Protein AF-0000000072273632 (afdb_homodimer)

InterPro domains:
  IPR013078 Histidine phosphatase superfamily, clade-1 [PF00300] (16-209)
  IPR013078 Histidine phosphatase superfamily, clade-1 [SM00855] (13-168)
  IPR013078 Histidine phosphatase superfamily, clade-1 [cd07067] (13-194)
  IPR029033 Histidine phosphatase superfamily [G3DSA:3.40.50.1240] (9-204)
  IPR029033 Histidine phosphatase superfamily [SSF53254] (13-194)

Secondary structure (DSSP, 8-state):
--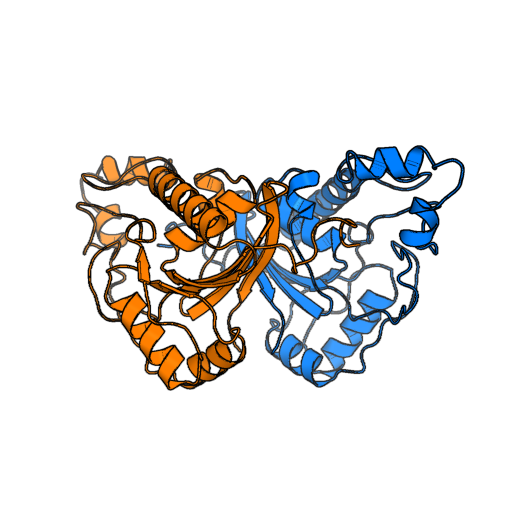-S---GGGSEEEEEEEPPPP--TT-B--TT---------HHHHHHHHHHSPTT-EEEE-SSHHHHHHHHHHHHTT---PPPEE-GGGPPP--GGGTTSBHHHHHT-SSPPHHHHHHHHSTTTPPPTTS--HHHHHHHHHHHHHHHHHHH-SEEEEEEE-HHHHHHHHHHHHT--HHHHTTB---TT-EEEEEEETTTTEEEEEEEEE---/---S---GGGSEEEEEEEPPPP--TT-B--TT---------HHHHHHHHHHSPTT-EEEE-SSHHHHHHHHHHHHTT---PPPEE-GGGPPP--GGGTTSBHHHHHT-SSPPHHHHHHHHSTTTPPPTTS--HHHHHHHHHHHHHHHHHHH-SEEEEEEE-HHHHHHHHHHHHT--HHHHTTB---TT-EEEEEEETTTTEEEEEEEEE---

Radius of gyration: 21.93 Å; Cα contacts (8 Å, |Δi|>4): 936; chains: 2; bounding box: 63×56×50 Å

Nearest PDB structures (foldseek):
  6e4b-assembly2_C  TM=8.743E-01  e=5.021E-16  Escherichia coli K-12
  4ij6-assembly1_B  TM=8.779E-01  e=8.128E-15  Hydrogenobacter thermophilus TK-6
  6nru-assembly5_E  TM=8.658E-01  e=8.659E-15  Shigella flexneri 2a
  4ij5-assembly1_B  TM=8.781E-01  e=7.445E-14  Hydrogenobacter thermophilus TK-6
  5zr2-assembly2_D-2  TM=8.311E-01  e=1.335E-11  Entamoeba histolytica HM-1:IMSS-A

Sequence (424 aa):
MRTPGARPAEATRWWWIRHAPVPDPEGRILGQLDTACDTSDRDVFDVLASRLPGGAVLIVTPLLRTRQTADALELAGARLLPPEEEPAFLEQDFGHWQGRTWGALMTLTPPDQAVEAFWRSPGTTAPPAGESFAMVMDRVARAVEAWSARLGVRDVVAIAHAGTIRAAVAQALGLSPDTALRLVIDPQSLTRIDHFVASGGWAVRSMNETLPMRTPGARPAEATRWWWIRHAPVPDPEGRILGQLDTACDTSDRDVFDVLASRLPGGAVLIVTPLLRTRQTADALELAGARLLPPEEEPAFLEQDFGHWQGRTWGALMTLTPPDQAVEAFWRSPGTTAPPAGESFAMVMDRVARAVEAWSARLGVRDVVAIAHAGTIRAAVAQALGLSPDTALRLVIDPQSLTRIDHFVASGGWAVRSMNETLP

Foldseek 3Di:
DPPPDDDLQFWAKEKEAEFAAFPDPPAFDAFQPQGAHDLPPLVLLLVLLVPADAAAAEEEAPHHRLVVRVVSNVVSPRHYDPYDHDNLQGGWFQAPRGPHHPVVQCPDVPHDPLNVVCVVPVQARHHVRTGGLVSSLVSLLVVVLVVRVVPTSGYYYYHGHQSSVLSVVCNQVVHGSVVSVVADADHRFIWMKTANNVVRHIDGPDGRHGDD/DPPPDDDLQFWAKEKEAEFAAFPDPPAFDAFQPQGAHDLPPLVLLLVLLVPADAAAAEEEAPHRRLVVRVVSNVVSPRHYDDYDHDNLQGGWFQAPRGPHHPVVQCPDVVHDPLNVVCVVPVQARHHVRTGGLVSSLVSLLVVVLVVRVVPTSGYYYYHGHQSSVLSVVCNQVVHGSVVSVVADADHRFIWMKTANNVVRHIDGPDGRHGDD

Solvent-accessible surface area (backbone atoms only — not comparable to full-atom values): 21590 Å² total; per-residue (Å²): 128,72,68,89,61,84,50,76,80,54,14,22,36,37,38,37,27,24,25,38,50,56,88,48,94,79,53,51,38,48,49,66,59,76,48,70,42,52,77,78,59,56,69,62,31,36,54,52,20,70,69,52,68,72,70,14,44,27,35,23,25,84,42,50,23,22,48,53,38,51,52,46,24,41,72,45,63,31,48,57,43,79,73,40,74,37,72,54,40,43,38,51,36,40,36,75,50,43,73,37,32,62,69,62,57,72,66,39,83,73,72,47,63,68,58,54,52,24,71,75,35,55,20,70,35,48,41,65,86,35,45,18,48,43,56,44,31,51,43,32,45,52,48,51,51,51,50,37,68,73,55,37,65,36,51,32,37,35,30,36,27,52,61,34,51,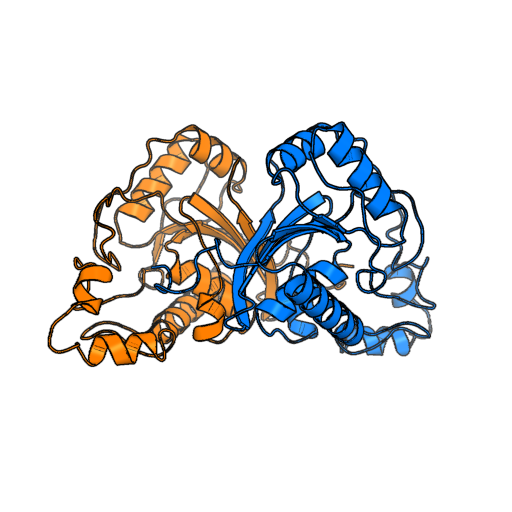34,25,52,53,20,60,65,57,69,47,52,45,61,52,29,68,27,52,46,58,51,62,62,12,42,27,31,38,33,37,26,68,90,79,68,44,46,34,43,51,28,32,31,32,65,82,131,128,71,67,88,64,84,51,77,81,53,16,20,36,37,40,36,28,25,23,39,50,56,89,49,94,79,51,50,38,48,48,67,59,78,49,70,43,52,76,78,60,55,68,62,30,37,55,53,20,72,71,52,67,72,70,15,44,28,35,23,27,84,43,51,23,23,48,52,38,50,52,45,25,42,74,43,62,30,49,58,43,78,74,40,75,37,70,56,41,43,37,51,36,39,36,75,49,44,74,36,33,63,69,61,56,73,64,38,84,74,72,46,65,68,59,54,52,25,72,76,36,54,19,71,34,50,41,67,86,35,44,19,46,42,56,45,30,50,42,33,44,53,48,51,51,51,52,37,68,74,55,38,64,37,50,33,36,35,30,35,28,53,61,34,52,35,24,53,53,18,60,64,56,69,46,51,46,60,50,31,67,28,53,46,58,50,60,61,11,42,28,32,39,32,36,26,70,91,79,68,45,46,34,44,50,27,32,30,32,66,80,132

Organism: Rhodospirillum rubrum (strain ATCC 11170 / ATH 1.1.1 / DSM 467 / LMG 4362 / NCIMB 8255 / S1) (NCBI:txid269796)

Structure (mmCIF, N/CA/C/O backbone):
data_AF-0000000072273632-model_v1
#
loop_
_entity.id
_entity.type
_entity.pdbx_description
1 polymer 'Phosphoglycerate/bisphosphoglycerate mutase'
#
loop_
_atom_site.group_PDB
_atom_site.id
_atom_site.type_symbol
_atom_site.label_atom_id
_atom_site.label_alt_id
_atom_site.label_comp_id
_atom_site.label_asym_id
_atom_site.label_entity_id
_atom_site.label_seq_id
_atom_site.pdbx_PDB_ins_code
_atom_site.Cartn_x
_atom_site.Cartn_y
_atom_site.Cartn_z
_atom_site.occupancy
_atom_site.B_iso_or_equiv
_atom_site.auth_seq_id
_atom_site.auth_comp_id
_atom_site.auth_asym_id
_atom_site.auth_atom_id
_atom_site.pdbx_PDB_model_num
ATOM 1 N N . MET A 1 1 ? -12.07 11.992 4.098 1 22.02 1 MET A N 1
ATOM 2 C CA . MET A 1 1 ? -13.352 12.195 3.414 1 22.02 1 MET A CA 1
ATOM 3 C C . MET A 1 1 ? -13.547 11.156 2.318 1 22.02 1 MET A C 1
ATOM 5 O O . MET A 1 1 ? -12.734 11.047 1.399 1 22.02 1 MET A O 1
ATOM 9 N N . ARG A 1 2 ? -14.172 10.125 2.625 1 34.84 2 ARG A N 1
ATOM 10 C CA . ARG A 1 2 ? -14.508 9.148 1.595 1 34.84 2 ARG A CA 1
ATOM 11 C C . ARG A 1 2 ? -15.195 9.82 0.41 1 34.84 2 ARG A C 1
ATOM 13 O O . ARG A 1 2 ? -16.016 10.719 0.592 1 34.84 2 ARG A O 1
ATOM 20 N N . THR A 1 3 ? -14.711 9.969 -0.691 1 37.19 3 THR A N 1
ATOM 21 C CA . THR A 1 3 ? -15.68 10.25 -1.747 1 37.19 3 THR A CA 1
ATOM 22 C C . THR A 1 3 ? -17.062 9.75 -1.353 1 37.19 3 THR A C 1
ATOM 24 O O . THR A 1 3 ? -17.219 8.617 -0.891 1 37.19 3 THR A O 1
ATOM 27 N N . PRO A 1 4 ? -18.047 10.539 -1.11 1 39.28 4 PRO A N 1
ATOM 28 C CA . PRO A 1 4 ? -19.328 9.883 -0.851 1 39.28 4 PRO A CA 1
ATOM 29 C C . PRO A 1 4 ? -19.438 8.508 -1.515 1 39.28 4 PRO A C 1
ATOM 31 O O . PRO A 1 4 ? -20.531 7.949 -1.613 1 39.28 4 PRO A O 1
ATOM 34 N N . GLY A 1 5 ? -18.656 8.242 -2.529 1 42.47 5 GLY A N 1
ATOM 35 C CA . GLY A 1 5 ? -18.891 7.16 -3.479 1 42.47 5 GLY A CA 1
ATOM 36 C C . GLY A 1 5 ? -19.078 5.812 -2.812 1 42.47 5 GLY A C 1
ATOM 37 O O . GLY A 1 5 ? -19.109 5.719 -1.584 1 42.47 5 GLY A O 1
ATOM 38 N N . ALA A 1 6 ? -18.5 4.676 -3.424 1 47.5 6 ALA A N 1
ATOM 39 C CA . ALA A 1 6 ? -18.859 3.264 -3.377 1 47.5 6 ALA A CA 1
ATOM 40 C C . ALA A 1 6 ? -18.516 2.65 -2.021 1 47.5 6 ALA A C 1
ATOM 42 O O . ALA A 1 6 ? -17.391 2.781 -1.544 1 47.5 6 ALA A O 1
ATOM 43 N N . ARG A 1 7 ? -19.406 2.398 -1.296 1 57.25 7 ARG A N 1
ATOM 44 C CA . ARG A 1 7 ? -19.312 1.672 -0.033 1 57.25 7 ARG A CA 1
ATOM 45 C C . ARG A 1 7 ? -18.656 0.306 -0.236 1 57.25 7 ARG A C 1
ATOM 47 O O . ARG A 1 7 ? -18.969 -0.394 -1.203 1 57.25 7 ARG A O 1
ATOM 54 N N . PRO A 1 8 ? -17.625 0.027 0.569 1 63.88 8 PRO A N 1
ATOM 55 C CA . PRO A 1 8 ? -17.109 -1.337 0.469 1 63.88 8 PRO A CA 1
ATOM 56 C C . PRO A 1 8 ? -18.203 -2.371 0.217 1 63.88 8 PRO A C 1
ATOM 58 O O . PRO A 1 8 ? -17.953 -3.379 -0.453 1 63.88 8 PRO A O 1
ATOM 61 N N . ALA A 1 9 ? -19.297 -1.95 0.526 1 68.12 9 ALA A N 1
ATOM 62 C CA . ALA A 1 9 ? -20.391 -2.902 0.407 1 68.12 9 ALA A CA 1
ATOM 63 C C . ALA A 1 9 ? -20.781 -3.113 -1.054 1 68.12 9 ALA A C 1
ATOM 65 O O . ALA A 1 9 ? -21.5 -4.062 -1.382 1 68.12 9 ALA A O 1
ATOM 66 N N . GLU A 1 10 ? -20.109 -2.494 -1.848 1 86.06 10 GLU A N 1
ATOM 67 C CA . GLU A 1 10 ? -20.5 -2.621 -3.246 1 86.06 10 GLU A CA 1
ATOM 68 C C . GLU A 1 10 ? -19.344 -3.123 -4.105 1 86.06 10 GLU A C 1
ATOM 70 O O . GLU A 1 10 ? -19.438 -3.15 -5.332 1 86.06 10 GLU A O 1
ATOM 75 N N . ALA A 1 11 ? -18.328 -3.643 -3.453 1 96.94 11 ALA A N 1
ATOM 76 C CA . ALA A 1 11 ? -17.125 -3.959 -4.219 1 96.94 11 ALA A CA 1
ATOM 77 C C . ALA A 1 11 ? -16.812 -5.449 -4.156 1 96.94 11 ALA A C 1
ATOM 79 O O . ALA A 1 11 ? -17.25 -6.145 -3.23 1 96.94 11 ALA A O 1
ATOM 80 N N . THR A 1 12 ? -16.234 -5.98 -5.215 1 98.56 12 THR A N 1
ATOM 81 C CA . THR A 1 12 ? -15.422 -7.172 -5.004 1 98.56 12 THR A CA 1
ATOM 82 C C . THR A 1 12 ? -14.188 -6.84 -4.176 1 98.56 12 THR A C 1
ATOM 84 O O . THR A 1 12 ? -13.352 -6.035 -4.594 1 98.56 12 THR A O 1
ATOM 87 N N . ARG A 1 13 ? -14.086 -7.406 -3.006 1 98.5 13 ARG A N 1
ATOM 88 C CA . ARG A 1 13 ? -13 -7.086 -2.084 1 98.5 13 ARG A CA 1
ATOM 89 C C . ARG A 1 13 ? -11.898 -8.133 -2.158 1 98.5 13 ARG A C 1
ATOM 91 O O . ARG A 1 13 ? -12.078 -9.266 -1.716 1 98.5 13 ARG A O 1
ATOM 98 N N . TRP A 1 14 ? -10.797 -7.746 -2.719 1 98.88 14 TRP A N 1
ATOM 99 C CA . TRP A 1 14 ? -9.672 -8.648 -2.951 1 98.88 14 TRP A CA 1
ATOM 100 C C . TRP A 1 14 ? -8.688 -8.602 -1.786 1 98.88 14 TRP A C 1
ATOM 102 O O . TRP A 1 14 ? -8.211 -7.527 -1.407 1 98.88 14 TRP A O 1
ATOM 112 N N . TRP A 1 15 ? -8.445 -9.758 -1.229 1 98.75 15 TRP A N 1
ATOM 113 C CA . TRP A 1 15 ? -7.418 -10 -0.224 1 98.75 15 TRP A CA 1
ATOM 114 C C . TRP A 1 15 ? -6.277 -10.828 -0.802 1 98.75 15 TRP A C 1
ATOM 116 O O . TRP A 1 15 ? -6.398 -12.047 -0.948 1 98.75 15 TRP A O 1
ATOM 126 N N . TRP A 1 16 ? -5.191 -10.141 -1.146 1 98.88 16 TRP A N 1
ATOM 127 C CA . TRP A 1 16 ? -4.051 -10.789 -1.784 1 98.88 16 TRP A CA 1
ATOM 128 C C . TRP A 1 16 ? -3.006 -11.195 -0.75 1 98.88 16 TRP A C 1
ATOM 130 O O . TRP A 1 16 ? -2.596 -10.375 0.08 1 98.88 16 TRP A O 1
ATOM 140 N N . ILE A 1 17 ? -2.6 -12.406 -0.808 1 98.88 17 ILE A N 1
ATOM 141 C CA . ILE A 1 17 ? -1.536 -12.914 0.052 1 98.88 17 ILE A CA 1
ATOM 142 C C . ILE A 1 17 ? -0.414 -13.5 -0.804 1 98.88 17 ILE A C 1
ATOM 144 O O . ILE A 1 17 ? -0.662 -14.328 -1.68 1 98.88 17 ILE A O 1
ATOM 148 N N . ARG A 1 18 ? 0.768 -13 -0.605 1 98.94 18 ARG A N 1
ATOM 149 C CA . ARG A 1 18 ? 1.869 -13.734 -1.223 1 98.94 18 ARG A CA 1
ATOM 150 C C . ARG A 1 18 ? 2.119 -15.055 -0.502 1 98.94 18 ARG A C 1
ATOM 152 O O . ARG A 1 18 ? 2.051 -15.117 0.727 1 98.94 18 ARG A O 1
ATOM 159 N N . HIS A 1 19 ? 2.445 -15.984 -1.17 1 98.88 19 HIS A N 1
ATOM 160 C CA . HIS A 1 19 ? 2.699 -17.312 -0.608 1 98.88 19 HIS A CA 1
ATOM 161 C C . HIS A 1 19 ? 3.793 -17.25 0.454 1 98.88 19 HIS A C 1
ATOM 163 O O . HIS A 1 19 ? 4.539 -16.281 0.533 1 98.88 19 HIS A O 1
ATOM 169 N N . ALA A 1 20 ? 3.896 -18.328 1.181 1 98.62 20 ALA A N 1
ATOM 170 C CA . ALA A 1 20 ? 4.898 -18.484 2.232 1 98.62 20 ALA A CA 1
ATOM 171 C C . ALA A 1 20 ? 6.305 -18.547 1.644 1 98.62 20 ALA A C 1
ATOM 173 O O . ALA A 1 20 ? 6.473 -18.828 0.455 1 98.62 20 ALA A O 1
ATOM 174 N N . PRO A 1 21 ? 7.309 -18.281 2.477 1 97.88 21 PRO A N 1
ATOM 175 C CA . PRO A 1 21 ? 8.68 -18.25 1.974 1 97.88 21 PRO A CA 1
ATOM 176 C C . PRO A 1 21 ? 9.141 -19.594 1.406 1 97.88 21 PRO A C 1
ATOM 178 O O . PRO A 1 21 ? 8.781 -20.641 1.943 1 97.88 21 PRO A O 1
ATOM 181 N N . VAL A 1 22 ? 9.812 -19.469 0.354 1 97.44 22 VAL A N 1
ATOM 182 C CA . VAL A 1 22 ? 10.438 -20.641 -0.247 1 97.44 22 VAL A CA 1
ATOM 183 C C . VAL A 1 22 ? 11.891 -20.75 0.204 1 97.44 22 VAL A C 1
ATOM 185 O O . VAL A 1 22 ? 12.688 -19.844 -0.031 1 97.44 22 VAL A O 1
ATOM 188 N N . PRO A 1 23 ? 12.227 -21.828 0.935 1 94.25 23 PRO A N 1
ATOM 189 C CA . PRO A 1 23 ? 13.641 -22 1.291 1 94.25 23 PRO A CA 1
ATOM 190 C C . PRO A 1 23 ? 14.555 -22.062 0.07 1 94.25 23 PRO A C 1
ATOM 192 O O . PRO A 1 23 ? 14.469 -23 -0.726 1 94.25 23 PRO A O 1
ATOM 195 N N . ASP A 1 24 ? 15.234 -21.016 -0.156 1 88.81 24 ASP A N 1
ATOM 196 C CA . ASP A 1 24 ? 16.156 -20.922 -1.287 1 88.81 24 ASP A CA 1
ATOM 197 C C . ASP A 1 24 ? 17.422 -20.172 -0.898 1 88.81 24 ASP A C 1
ATOM 199 O O . ASP A 1 24 ? 17.641 -19.031 -1.321 1 88.81 24 ASP A O 1
ATOM 203 N N . PRO A 1 25 ? 18.266 -20.828 -0.284 1 84 25 PRO A N 1
ATOM 204 C CA . PRO A 1 25 ? 19.5 -20.188 0.2 1 84 25 PRO A CA 1
ATOM 205 C C . PRO A 1 25 ? 20.344 -19.609 -0.93 1 84 25 PRO A C 1
ATOM 207 O O . PRO A 1 25 ? 21.125 -18.688 -0.706 1 84 25 PRO A O 1
ATOM 210 N N . GLU A 1 26 ? 20.188 -20.078 -2.115 1 86.5 26 GLU A N 1
ATOM 211 C CA . GLU A 1 26 ? 21 -19.625 -3.232 1 86.5 26 GLU A CA 1
ATOM 212 C C . GLU A 1 26 ? 20.422 -18.375 -3.869 1 86.5 26 GLU A C 1
ATOM 214 O O . GLU A 1 26 ? 21.109 -17.672 -4.617 1 86.5 26 GLU A O 1
ATOM 219 N N . GLY A 1 27 ? 19.141 -18.125 -3.602 1 90.56 27 GLY A N 1
ATOM 220 C CA . GLY A 1 27 ? 18.5 -16.969 -4.207 1 90.56 27 GLY A CA 1
ATOM 221 C C . GLY A 1 27 ? 18.219 -17.156 -5.684 1 90.56 27 GLY A C 1
ATOM 222 O O . GLY A 1 27 ? 18.578 -16.312 -6.504 1 90.56 27 GLY A O 1
ATOM 223 N N . ARG A 1 28 ? 17.625 -18.266 -6.012 1 93.88 28 ARG A N 1
ATOM 224 C CA . ARG A 1 28 ? 17.359 -18.609 -7.402 1 93.88 28 ARG A CA 1
ATOM 225 C C . ARG A 1 28 ? 16.125 -17.875 -7.922 1 93.88 28 ARG A C 1
ATOM 227 O O . ARG A 1 28 ? 15.242 -17.516 -7.145 1 93.88 28 ARG A O 1
ATOM 234 N N . ILE A 1 29 ? 16.156 -17.656 -9.164 1 96.31 29 ILE A N 1
ATOM 235 C CA . ILE A 1 29 ? 14.977 -17.188 -9.867 1 96.31 29 ILE A CA 1
ATOM 236 C C . ILE A 1 29 ? 13.953 -18.312 -9.984 1 96.31 29 ILE A C 1
ATOM 238 O O . ILE A 1 29 ? 14.125 -19.234 -10.789 1 96.31 29 ILE A O 1
ATOM 242 N N . LEU A 1 30 ? 12.922 -18.219 -9.25 1 96.31 30 LEU A N 1
ATOM 243 C CA . LEU A 1 30 ? 11.977 -19.328 -9.195 1 96.31 30 LEU A CA 1
ATOM 244 C C . LEU A 1 30 ? 10.938 -19.203 -10.305 1 96.31 30 LEU A C 1
ATOM 246 O O . LEU A 1 30 ? 10.711 -20.172 -11.047 1 96.31 30 LEU A O 1
ATOM 250 N N . GLY A 1 31 ? 10.367 -18.031 -10.43 1 97.25 31 GLY A N 1
ATOM 251 C CA . GLY A 1 31 ? 9.297 -17.875 -11.414 1 97.25 31 GLY A CA 1
ATOM 252 C C . GLY A 1 31 ? 8.203 -18.922 -11.258 1 97.25 31 GLY A C 1
ATOM 253 O O . GLY A 1 31 ? 7.602 -19.047 -10.188 1 97.25 31 GLY A O 1
ATOM 254 N N . GLN A 1 32 ? 8.109 -19.797 -12.234 1 98.12 32 GLN A N 1
ATOM 255 C CA . GLN A 1 32 ? 7.008 -20.75 -12.234 1 98.12 32 GLN A CA 1
ATOM 256 C C . GLN A 1 32 ? 7.508 -22.156 -11.906 1 98.12 32 GLN A C 1
ATOM 258 O O . GLN A 1 32 ? 6.801 -23.141 -12.133 1 98.12 32 GLN A O 1
ATOM 263 N N . LEU A 1 33 ? 8.727 -22.219 -11.391 1 97.25 33 LEU A N 1
ATOM 264 C CA . LEU A 1 33 ? 9.172 -23.5 -10.867 1 97.25 33 LEU A CA 1
ATOM 265 C C . LEU A 1 33 ? 8.281 -23.953 -9.711 1 97.25 33 LEU A C 1
ATOM 267 O O . LEU A 1 33 ? 7.891 -23.141 -8.867 1 97.25 33 LEU A O 1
ATOM 271 N N . ASP A 1 34 ? 8.023 -25.234 -9.711 1 97.56 34 ASP A N 1
ATOM 272 C CA . ASP A 1 34 ? 7.09 -25.75 -8.711 1 97.56 34 ASP A CA 1
ATOM 273 C C . ASP A 1 34 ? 7.828 -26.25 -7.473 1 97.56 34 ASP A C 1
ATOM 275 O O . ASP A 1 34 ? 8.148 -27.438 -7.359 1 97.56 34 ASP A O 1
ATOM 279 N N . THR A 1 35 ? 8.086 -25.375 -6.594 1 96.25 35 THR A N 1
ATOM 280 C CA . THR A 1 35 ? 8.844 -25.641 -5.375 1 96.25 35 THR A CA 1
ATOM 281 C C . THR A 1 35 ? 7.957 -25.469 -4.141 1 96.25 35 THR A C 1
ATOM 283 O O . THR A 1 35 ? 7.047 -24.641 -4.133 1 96.25 35 THR A O 1
ATOM 286 N N . ALA A 1 36 ? 8.281 -26.219 -3.115 1 97.75 36 ALA A N 1
ATOM 287 C CA . ALA A 1 36 ? 7.547 -26.125 -1.854 1 97.75 36 ALA A CA 1
ATOM 288 C C . ALA A 1 36 ? 7.922 -24.859 -1.095 1 97.75 36 ALA A C 1
ATOM 290 O O . ALA A 1 36 ? 9.031 -24.328 -1.25 1 97.75 36 ALA A O 1
ATOM 291 N N . CYS A 1 37 ? 6.98 -24.375 -0.325 1 98.25 37 CYS A N 1
ATOM 292 C CA . CYS A 1 37 ? 7.27 -23.266 0.581 1 98.25 37 CYS A CA 1
ATOM 293 C C . CYS A 1 37 ? 7.285 -23.734 2.029 1 98.25 37 CYS A C 1
ATOM 295 O O . CYS A 1 37 ? 6.996 -24.906 2.311 1 98.25 37 CYS A O 1
ATOM 297 N N . ASP A 1 38 ? 7.82 -22.938 2.863 1 98.5 38 ASP A N 1
ATOM 298 C CA . ASP A 1 38 ? 7.914 -23.188 4.297 1 98.5 38 ASP A CA 1
ATOM 299 C C . ASP A 1 38 ? 6.719 -22.594 5.039 1 98.5 38 ASP A C 1
ATOM 301 O O . ASP A 1 38 ? 6.574 -21.375 5.117 1 98.5 38 ASP A O 1
ATOM 305 N N . THR A 1 39 ? 5.855 -23.453 5.621 1 98.31 39 THR A N 1
ATOM 306 C CA . THR A 1 39 ? 4.668 -22.969 6.328 1 98.31 39 THR A CA 1
ATOM 307 C C . THR A 1 39 ? 4.781 -23.25 7.824 1 98.31 39 THR A C 1
ATOM 309 O O . THR A 1 39 ? 3.77 -23.453 8.5 1 98.31 39 THR A O 1
ATOM 312 N N . SER A 1 40 ? 5.98 -23.219 8.359 1 97.38 40 SER A N 1
ATOM 313 C CA . SER A 1 40 ? 6.203 -23.656 9.734 1 97.38 40 SER A CA 1
ATOM 314 C C . SER A 1 40 ? 5.902 -22.531 10.719 1 97.38 40 SER A C 1
ATOM 316 O O . SER A 1 40 ? 5.781 -22.781 11.922 1 97.38 40 SER A O 1
ATOM 318 N N . ASP A 1 41 ? 5.883 -21.359 10.227 1 95.38 41 ASP A N 1
ATOM 319 C CA . ASP A 1 41 ? 5.594 -20.25 11.117 1 95.38 41 ASP A CA 1
ATOM 320 C C . ASP A 1 41 ? 4.102 -20.156 11.438 1 95.38 41 ASP A C 1
ATOM 322 O O . ASP A 1 41 ? 3.375 -19.375 10.828 1 95.38 41 ASP A O 1
ATOM 326 N N . ARG A 1 42 ? 3.674 -20.766 12.461 1 95.69 42 ARG A N 1
ATOM 327 C CA . ARG A 1 42 ? 2.258 -20.875 12.789 1 95.69 42 ARG A CA 1
ATOM 328 C C . ARG A 1 42 ? 1.695 -19.547 13.266 1 95.69 42 ARG A C 1
ATOM 330 O O . ARG A 1 42 ? 0.527 -19.234 13.023 1 95.69 42 ARG A O 1
ATOM 337 N N . ASP A 1 43 ? 2.51 -18.812 13.938 1 94.5 43 ASP A N 1
ATOM 338 C CA . ASP A 1 43 ? 2.055 -17.531 14.477 1 94.5 43 ASP A CA 1
ATOM 339 C C . ASP A 1 43 ? 1.61 -16.594 13.352 1 94.5 43 ASP A C 1
ATOM 341 O O . ASP A 1 43 ? 0.568 -15.938 13.461 1 94.5 43 ASP A O 1
ATOM 345 N N . VAL A 1 44 ? 2.346 -16.531 12.32 1 94.94 44 VAL A N 1
ATOM 346 C CA . VAL A 1 44 ? 2.014 -15.656 11.195 1 94.94 44 VAL A CA 1
ATOM 347 C C . VAL A 1 44 ? 0.701 -16.109 10.562 1 94.94 44 VAL A C 1
ATOM 349 O O . VAL A 1 44 ? -0.156 -15.281 10.234 1 94.94 44 VAL A O 1
ATOM 352 N N . PHE A 1 45 ? 0.503 -17.375 10.438 1 96.88 45 PHE A N 1
ATOM 353 C CA . PHE A 1 45 ? -0.712 -17.891 9.82 1 96.88 45 PHE A CA 1
ATOM 354 C C . PHE A 1 45 ? -1.92 -17.641 10.719 1 96.88 45 PHE A C 1
ATOM 356 O O . PHE A 1 45 ? -3.014 -17.359 10.227 1 96.88 45 PHE A O 1
ATOM 363 N N . ASP A 1 46 ? -1.687 -17.781 12.031 1 96 46 ASP A N 1
ATOM 364 C CA . ASP A 1 46 ? -2.777 -17.484 12.953 1 96 46 ASP A CA 1
ATOM 365 C C . ASP A 1 46 ? -3.266 -16.047 12.805 1 96 46 ASP A C 1
ATOM 367 O O . ASP A 1 46 ? -4.469 -15.805 12.75 1 96 46 ASP A O 1
ATOM 371 N N . VAL A 1 47 ? -2.344 -15.188 12.727 1 93.69 47 VAL A N 1
ATOM 372 C CA . VAL A 1 47 ? -2.684 -13.773 12.609 1 93.69 47 VAL A CA 1
ATOM 373 C C . VAL A 1 47 ? -3.348 -13.516 11.258 1 93.69 47 VAL A C 1
ATOM 375 O O . VAL A 1 47 ? -4.391 -12.867 11.188 1 93.69 47 VAL A O 1
ATOM 378 N N . LEU A 1 48 ? -2.793 -14.031 10.203 1 95.62 48 LEU A N 1
ATOM 379 C CA . LEU A 1 48 ? -3.352 -13.836 8.875 1 95.62 48 LEU A CA 1
ATOM 380 C C . LEU A 1 48 ? -4.766 -14.398 8.789 1 95.62 48 LEU A C 1
ATOM 382 O O . LEU A 1 48 ? -5.676 -13.742 8.281 1 95.62 48 LEU A O 1
ATOM 386 N N . ALA A 1 49 ? -4.926 -15.586 9.273 1 97 49 ALA A N 1
ATOM 387 C CA . ALA A 1 49 ? -6.234 -16.234 9.234 1 97 49 ALA A CA 1
ATOM 388 C C . ALA A 1 49 ? -7.281 -15.398 9.977 1 97 49 ALA A C 1
ATOM 390 O O . ALA A 1 49 ? -8.422 -15.281 9.523 1 97 49 ALA A O 1
ATOM 391 N N . SER A 1 50 ? -6.859 -14.844 11.07 1 95 50 SER A N 1
ATOM 392 C CA . SER A 1 50 ? -7.797 -14.078 11.891 1 95 50 SER A CA 1
ATOM 393 C C . SER A 1 50 ? -8.234 -12.805 11.18 1 95 50 SER A C 1
ATOM 395 O O . SER A 1 50 ? -9.273 -12.227 11.516 1 95 50 SER A O 1
ATOM 397 N N . ARG A 1 51 ? -7.516 -12.375 10.219 1 95.06 51 ARG A N 1
ATOM 398 C CA . ARG A 1 51 ? -7.805 -11.133 9.516 1 95.06 51 ARG A CA 1
ATOM 399 C C . ARG A 1 51 ? -8.688 -11.383 8.297 1 95.06 51 ARG A C 1
ATOM 401 O O . ARG A 1 51 ? -9.242 -10.445 7.723 1 95.06 51 ARG A O 1
ATOM 408 N N . LEU A 1 52 ? -8.805 -12.57 7.871 1 97.19 52 LEU A N 1
ATOM 409 C CA . LEU A 1 52 ? -9.484 -12.875 6.613 1 97.19 52 LEU A CA 1
ATOM 410 C C . LEU A 1 52 ? -10.984 -13.031 6.828 1 97.19 52 LEU A C 1
ATOM 412 O O . LEU A 1 52 ? -11.422 -13.562 7.848 1 97.19 52 LEU A O 1
ATOM 416 N N . PRO A 1 53 ? -11.719 -12.609 5.848 1 97.12 53 PRO A N 1
ATOM 417 C CA . PRO A 1 53 ? -13.172 -12.758 5.941 1 97.12 53 PRO A CA 1
ATOM 418 C C . PRO A 1 53 ? -13.633 -14.203 5.777 1 97.12 53 PRO A C 1
ATOM 420 O O . PRO A 1 53 ? -13.117 -14.922 4.91 1 97.12 53 PRO A O 1
ATOM 423 N N . GLY A 1 54 ? -14.609 -14.594 6.59 1 97.62 54 GLY A N 1
ATOM 424 C CA . GLY A 1 54 ? -15.203 -15.914 6.441 1 97.62 54 GLY A CA 1
ATOM 425 C C . GLY A 1 54 ? -16.031 -16.047 5.184 1 97.62 54 GLY A C 1
ATOM 426 O O . GLY A 1 54 ? -16.734 -15.117 4.793 1 97.62 54 GLY A O 1
ATOM 427 N N . GLY A 1 55 ? -15.969 -17.234 4.582 1 98.12 55 GLY A N 1
ATOM 428 C CA . GLY A 1 55 ? -16.812 -17.531 3.438 1 98.12 55 GLY A CA 1
ATOM 429 C C . GLY A 1 55 ? -16.297 -16.953 2.141 1 98.12 55 GLY A C 1
ATOM 430 O O . GLY A 1 55 ? -16.969 -17 1.111 1 98.12 55 GLY A O 1
ATOM 431 N N . ALA A 1 56 ? -15.062 -16.406 2.17 1 98.69 56 ALA A N 1
ATOM 432 C CA . ALA A 1 56 ? -14.492 -15.812 0.969 1 98.69 56 ALA A CA 1
ATOM 433 C C . ALA A 1 56 ? -14.172 -16.875 -0.078 1 98.69 56 ALA A C 1
ATOM 435 O O . ALA A 1 56 ? -13.844 -18.016 0.264 1 98.69 56 ALA A O 1
ATOM 436 N N . VAL A 1 57 ? -14.297 -16.453 -1.316 1 98.81 57 VAL A N 1
ATOM 437 C CA . VAL A 1 57 ? -13.773 -17.266 -2.41 1 98.81 57 VAL A CA 1
ATOM 438 C C . VAL A 1 57 ? -12.25 -17.359 -2.305 1 98.81 57 VAL A C 1
ATOM 440 O O . VAL A 1 57 ? -11.586 -16.359 -2.027 1 98.81 57 VAL A O 1
ATOM 443 N N . LEU A 1 58 ? -11.75 -18.562 -2.438 1 98.94 58 LEU A N 1
ATOM 444 C CA . LEU A 1 58 ? -10.312 -18.766 -2.377 1 98.94 58 LEU A CA 1
ATOM 445 C C . LEU A 1 58 ? -9.75 -19.109 -3.754 1 98.94 58 LEU A C 1
ATOM 447 O O . LEU A 1 58 ? -10.219 -20.047 -4.398 1 98.94 58 LEU A O 1
ATOM 451 N N . ILE A 1 59 ? -8.812 -18.281 -4.176 1 98.94 59 ILE A N 1
ATOM 452 C CA . ILE A 1 59 ? -8.141 -18.5 -5.449 1 98.94 59 ILE A CA 1
ATOM 453 C C . ILE A 1 59 ? -6.66 -18.797 -5.207 1 98.94 59 ILE A C 1
ATOM 455 O O . ILE A 1 59 ? -6 -18.094 -4.434 1 98.94 59 ILE A O 1
ATOM 459 N N . VAL A 1 60 ? -6.145 -19.844 -5.781 1 98.94 60 VAL A N 1
ATOM 460 C CA . VAL A 1 60 ? -4.727 -20.188 -5.75 1 98.94 60 VAL A CA 1
ATOM 461 C C . VAL A 1 60 ? -4.199 -20.344 -7.172 1 98.94 60 VAL A C 1
ATOM 463 O O . VAL A 1 60 ? -4.969 -20.312 -8.133 1 98.94 60 VAL A O 1
ATOM 466 N N . THR A 1 61 ? -2.92 -20.406 -7.309 1 98.88 61 THR A N 1
ATOM 467 C CA . THR A 1 61 ? -2.316 -20.75 -8.594 1 98.88 61 THR A CA 1
ATOM 468 C C . THR A 1 61 ? -2.025 -22.234 -8.68 1 98.88 61 THR A C 1
ATOM 470 O O . THR A 1 61 ? -2.156 -22.969 -7.691 1 98.88 61 THR A O 1
ATOM 473 N N . PRO A 1 62 ? -1.656 -22.719 -9.875 1 98.56 62 PRO A N 1
ATOM 474 C CA . PRO A 1 62 ? -1.326 -24.141 -10.008 1 98.56 62 PRO A CA 1
ATOM 475 C C . PRO A 1 62 ? -0.043 -24.516 -9.273 1 98.56 62 PRO A C 1
ATOM 477 O O . PRO A 1 62 ? 0.271 -25.703 -9.141 1 98.56 62 PRO A O 1
ATOM 480 N N . LEU A 1 63 ? 0.687 -23.594 -8.758 1 98.62 63 LEU A N 1
ATOM 481 C CA . LEU A 1 63 ? 1.964 -23.906 -8.125 1 98.62 63 LEU A CA 1
ATOM 482 C C . LEU A 1 63 ? 1.758 -24.375 -6.691 1 98.62 63 LEU A C 1
ATOM 484 O O . LEU A 1 63 ? 0.905 -23.844 -5.977 1 98.62 63 LEU A O 1
ATOM 488 N N . LEU A 1 64 ? 2.568 -25.219 -6.238 1 98.56 64 LEU A N 1
ATOM 489 C CA . LEU A 1 64 ? 2.498 -25.891 -4.953 1 98.56 64 LEU A CA 1
ATOM 490 C C . LEU A 1 64 ? 2.545 -24.891 -3.803 1 98.56 64 LEU A C 1
ATOM 492 O O . LEU A 1 64 ? 1.832 -25.047 -2.809 1 98.56 64 LEU A O 1
ATOM 496 N N . ARG A 1 65 ? 3.336 -23.938 -3.881 1 98.62 65 ARG A N 1
ATOM 497 C CA . ARG A 1 65 ? 3.578 -23.016 -2.771 1 98.62 65 ARG A CA 1
ATOM 498 C C . ARG A 1 65 ? 2.316 -22.234 -2.42 1 98.62 65 ARG A C 1
ATOM 500 O O . ARG A 1 65 ? 2.09 -21.906 -1.255 1 98.62 65 ARG A O 1
ATOM 507 N N . THR A 1 66 ? 1.451 -21.938 -3.43 1 98.81 66 THR A N 1
ATOM 508 C CA . THR A 1 66 ? 0.213 -21.234 -3.109 1 98.81 66 THR A CA 1
ATOM 509 C C . THR A 1 66 ? -0.795 -22.188 -2.469 1 98.81 66 THR A C 1
ATOM 511 O O . THR A 1 66 ? -1.536 -21.797 -1.563 1 98.81 66 THR A O 1
ATOM 514 N N . ARG A 1 67 ? -0.824 -23.406 -2.863 1 98.62 67 ARG A N 1
ATOM 515 C CA . ARG A 1 67 ? -1.709 -24.406 -2.268 1 98.62 67 ARG A CA 1
ATOM 516 C C . ARG A 1 67 ? -1.305 -24.703 -0.829 1 98.62 67 ARG A C 1
ATOM 518 O O . ARG A 1 67 ? -2.156 -24.781 0.059 1 98.62 67 ARG A O 1
ATOM 525 N N . GLN A 1 68 ? -0.021 -24.844 -0.625 1 98.81 68 GLN A N 1
ATOM 526 C CA . GLN A 1 68 ? 0.48 -25.094 0.722 1 98.81 68 GLN A CA 1
ATOM 527 C C . GLN A 1 68 ? 0.153 -23.938 1.657 1 98.81 68 GLN A C 1
ATOM 529 O O . GLN A 1 68 ? -0.182 -24.141 2.824 1 98.81 68 GLN A O 1
ATOM 534 N N . THR A 1 69 ? 0.281 -22.781 1.126 1 98.88 69 THR A N 1
ATOM 535 C CA . THR A 1 69 ? -0.053 -21.594 1.906 1 98.88 69 THR A CA 1
ATOM 536 C C . THR A 1 69 ? -1.538 -21.594 2.26 1 98.88 69 THR A C 1
ATOM 538 O O . THR A 1 69 ? -1.907 -21.281 3.398 1 98.88 69 THR A O 1
ATOM 541 N N . ALA A 1 70 ? -2.369 -21.938 1.331 1 98.81 70 ALA A N 1
ATOM 542 C CA . ALA A 1 70 ? -3.809 -22.031 1.566 1 98.81 70 ALA A CA 1
ATOM 543 C C . ALA A 1 70 ? -4.129 -23.062 2.645 1 98.81 70 ALA A C 1
ATOM 545 O O . ALA A 1 70 ? -4.926 -22.797 3.547 1 98.81 70 ALA A O 1
ATOM 546 N N . ASP A 1 71 ? -3.523 -24.156 2.547 1 98.69 71 ASP A N 1
ATOM 547 C CA . ASP A 1 71 ? -3.734 -25.234 3.52 1 98.69 71 ASP A CA 1
ATOM 548 C C . ASP A 1 71 ? -3.357 -24.766 4.926 1 98.69 71 ASP A C 1
ATOM 550 O O . ASP A 1 71 ? -4.074 -25.047 5.891 1 98.69 71 ASP A O 1
ATOM 554 N N . ALA A 1 72 ? -2.207 -24.078 5.008 1 98.81 72 ALA A N 1
ATOM 555 C CA . ALA A 1 72 ? -1.739 -23.594 6.297 1 98.81 72 ALA A CA 1
ATOM 556 C C . ALA A 1 72 ? -2.721 -22.578 6.887 1 98.81 72 ALA A C 1
ATOM 558 O O . ALA A 1 72 ? -2.938 -22.547 8.102 1 98.81 72 ALA A O 1
ATOM 559 N N . LEU A 1 73 ? -3.297 -21.766 6.055 1 98.69 73 LEU A N 1
ATOM 560 C CA . LEU A 1 73 ? -4.289 -20.797 6.508 1 98.69 73 LEU A CA 1
ATOM 561 C C . LEU A 1 73 ? -5.531 -21.5 7.051 1 98.69 73 LEU A C 1
ATOM 563 O O . LEU A 1 73 ? -6.074 -21.109 8.086 1 98.69 73 LEU A O 1
ATOM 567 N N . GLU A 1 74 ? -5.98 -22.484 6.348 1 98.19 74 GLU A N 1
ATOM 568 C CA . GLU A 1 74 ? -7.133 -23.25 6.805 1 98.19 74 GLU A CA 1
ATOM 569 C C . GLU A 1 74 ? -6.852 -23.922 8.148 1 98.19 74 GLU A C 1
ATOM 571 O O . GLU A 1 74 ? -7.699 -23.922 9.039 1 98.19 74 GLU A O 1
ATOM 576 N N . LEU A 1 75 ? -5.707 -24.469 8.219 1 98.19 75 LEU A N 1
ATOM 577 C CA . LEU A 1 75 ? -5.309 -25.109 9.469 1 98.19 75 LEU A CA 1
ATOM 578 C C . LEU A 1 75 ? -5.285 -24.094 10.609 1 98.19 75 LEU A C 1
ATOM 580 O O . LEU A 1 75 ? -5.586 -24.438 11.75 1 98.19 75 LEU A O 1
ATOM 584 N N . ALA A 1 76 ? -4.973 -22.938 10.273 1 98.19 76 ALA A N 1
ATOM 585 C CA . ALA A 1 76 ? -4.883 -21.875 11.273 1 98.19 76 ALA A CA 1
ATOM 586 C C . ALA A 1 76 ? -6.266 -21.328 11.609 1 98.19 76 ALA A C 1
ATOM 588 O O . ALA A 1 76 ? -6.395 -20.422 12.445 1 98.19 76 ALA A O 1
ATOM 589 N N . GLY A 1 77 ? -7.281 -21.75 10.875 1 98.12 77 GLY A N 1
ATOM 590 C CA . GLY A 1 77 ? -8.641 -21.391 11.266 1 98.12 77 GLY A CA 1
ATOM 591 C C . GLY A 1 77 ? -9.352 -20.547 10.234 1 98.12 77 GLY A C 1
ATOM 592 O O . GLY A 1 77 ? -10.484 -20.109 10.461 1 98.12 77 GLY A O 1
ATOM 593 N N . ALA A 1 78 ? -8.688 -20.234 9.117 1 98.31 78 ALA A N 1
ATOM 594 C CA . ALA A 1 78 ? -9.375 -19.484 8.07 1 98.31 78 ALA A CA 1
ATOM 595 C C . ALA A 1 78 ? -10.531 -20.297 7.492 1 98.31 78 ALA A C 1
ATOM 597 O O . ALA A 1 78 ? -10.383 -21.484 7.195 1 98.31 78 ALA A O 1
ATOM 598 N N . ARG A 1 79 ? -11.711 -19.641 7.367 1 98.12 79 ARG A N 1
ATOM 599 C CA . ARG A 1 79 ? -12.898 -20.281 6.824 1 98.12 79 ARG A CA 1
ATOM 600 C C . ARG A 1 79 ? -13.156 -19.844 5.391 1 98.12 79 ARG A C 1
ATOM 602 O O . ARG A 1 79 ? -14.031 -19 5.148 1 98.12 79 ARG A O 1
ATOM 609 N N . LEU A 1 80 ? -12.422 -20.469 4.516 1 98.31 80 LEU A N 1
ATOM 610 C CA . LEU A 1 80 ? -12.5 -20.125 3.102 1 98.31 80 LEU A CA 1
ATOM 611 C C . LEU A 1 80 ? -13.203 -21.219 2.311 1 98.31 80 LEU A C 1
ATOM 613 O O . LEU A 1 80 ? -13.297 -22.359 2.773 1 98.31 80 LEU A O 1
ATOM 617 N N . LEU A 1 81 ? -13.742 -20.859 1.167 1 98.5 81 LEU A N 1
ATOM 618 C CA . LEU A 1 81 ? -14.328 -21.844 0.266 1 98.5 81 LEU A CA 1
ATOM 619 C C . LEU A 1 81 ? -13.242 -22.719 -0.364 1 98.5 81 LEU A C 1
ATOM 621 O O . LEU A 1 81 ? -12.055 -22.406 -0.281 1 98.5 81 LEU A O 1
ATOM 625 N N . PRO A 1 82 ? -13.625 -23.859 -0.986 1 98.25 82 PRO A N 1
ATOM 626 C CA . PRO A 1 82 ? -12.625 -24.672 -1.681 1 98.25 82 PRO A CA 1
ATOM 627 C C . PRO A 1 82 ? -11.844 -23.891 -2.732 1 98.25 82 PRO A C 1
ATOM 629 O O . PRO A 1 82 ? -12.422 -23.062 -3.441 1 98.25 82 PRO A O 1
ATOM 632 N N . PRO A 1 83 ? -10.609 -24.141 -2.76 1 98.5 83 PRO A N 1
ATOM 633 C CA . PRO A 1 83 ? -9.758 -23.344 -3.648 1 98.5 83 PRO A CA 1
ATOM 634 C C . PRO A 1 83 ? -10.086 -23.562 -5.125 1 98.5 83 PRO A C 1
ATOM 636 O O . PRO A 1 83 ? -10.367 -24.688 -5.539 1 98.5 83 PRO A O 1
ATOM 639 N N . GLU A 1 84 ? -10.125 -22.484 -5.832 1 98.62 84 GLU A N 1
ATOM 640 C CA . GLU A 1 84 ? -10.156 -22.5 -7.293 1 98.62 84 GLU A CA 1
ATOM 641 C C . GLU A 1 84 ? -8.812 -22.062 -7.875 1 98.62 84 GLU A C 1
ATOM 643 O O . GLU A 1 84 ? -8.195 -21.109 -7.391 1 98.62 84 GLU A O 1
ATOM 648 N N . GLU A 1 85 ? -8.406 -22.781 -8.906 1 98.75 85 GLU A N 1
ATOM 649 C CA . GLU A 1 85 ? -7.117 -22.469 -9.523 1 98.75 85 GLU A CA 1
ATOM 650 C C . GLU A 1 85 ? -7.277 -21.422 -10.625 1 98.75 85 GLU A C 1
ATOM 652 O O . GLU A 1 85 ? -8.203 -21.516 -11.438 1 98.75 85 GLU A O 1
ATOM 657 N N . GLU A 1 86 ? -6.426 -20.438 -10.617 1 98.88 86 GLU A N 1
ATOM 658 C CA . GLU A 1 86 ? -6.379 -19.422 -11.672 1 98.88 86 GLU A CA 1
ATOM 659 C C . GLU A 1 86 ? -4.98 -19.328 -12.273 1 98.88 86 GLU A C 1
ATOM 661 O O . GLU A 1 86 ? -4.121 -18.609 -11.742 1 98.88 86 GLU A O 1
ATOM 666 N N . PRO A 1 87 ? -4.738 -19.969 -13.414 1 98.88 87 PRO A N 1
ATOM 667 C CA . PRO A 1 87 ? -3.406 -19.953 -14.023 1 98.88 87 PRO A CA 1
ATOM 668 C C . PRO A 1 87 ? -2.934 -18.547 -14.391 1 98.88 87 PRO A C 1
ATOM 670 O O . PRO A 1 87 ? -1.729 -18.281 -14.406 1 98.88 87 PRO A O 1
ATOM 673 N N . ALA A 1 88 ? -3.818 -17.641 -14.594 1 98.94 88 ALA A N 1
ATOM 674 C CA . ALA A 1 88 ? -3.449 -16.281 -14.961 1 98.94 88 ALA A CA 1
ATOM 675 C C . ALA A 1 88 ? -2.758 -15.57 -13.805 1 98.94 88 ALA A C 1
ATOM 677 O O . ALA A 1 88 ? -2.145 -14.516 -13.992 1 98.94 88 ALA A O 1
ATOM 678 N N . PHE A 1 89 ? -2.859 -16.141 -12.562 1 98.94 89 PHE A N 1
ATOM 679 C CA . PHE A 1 89 ? -2.248 -15.531 -11.391 1 98.94 89 PHE A CA 1
ATOM 680 C C . PHE A 1 89 ? -0.878 -16.141 -11.117 1 98.94 89 PHE A C 1
ATOM 682 O O . PHE A 1 89 ? -0.267 -15.867 -10.078 1 98.94 89 PHE A O 1
ATOM 689 N N . LEU A 1 90 ? -0.338 -16.891 -12.047 1 98.88 90 LEU A N 1
ATOM 690 C CA . LEU A 1 90 ? 1.001 -17.453 -11.898 1 98.88 90 LEU A CA 1
ATOM 691 C C . LEU A 1 90 ? 2.047 -16.344 -11.82 1 98.88 90 LEU A C 1
ATOM 693 O O . LEU A 1 90 ? 1.841 -15.242 -12.352 1 98.88 90 LEU A O 1
ATOM 697 N N . GLU A 1 91 ? 3.141 -16.688 -11.211 1 98.69 91 GLU A N 1
ATOM 698 C CA . GLU A 1 91 ? 4.289 -15.781 -11.211 1 98.69 91 GLU A CA 1
ATOM 699 C C . GLU A 1 91 ? 4.836 -15.594 -12.625 1 98.69 91 GLU A C 1
ATOM 701 O O . GLU A 1 91 ? 4.562 -16.391 -13.516 1 98.69 91 GLU A O 1
ATOM 706 N N . GLN A 1 92 ? 5.57 -14.516 -12.773 1 98.75 92 GLN A N 1
ATOM 707 C CA . GLN A 1 92 ? 6.238 -14.25 -14.039 1 98.75 92 GLN A CA 1
ATOM 708 C C . GLN A 1 92 ? 7.09 -15.438 -14.477 1 98.75 92 GLN A C 1
ATOM 710 O O . GLN A 1 92 ? 7.785 -16.047 -13.656 1 98.75 92 GLN A O 1
ATOM 715 N N . ASP A 1 93 ? 6.93 -15.852 -15.719 1 98.62 93 ASP A N 1
ATOM 716 C CA . ASP A 1 93 ? 7.789 -16.875 -16.312 1 98.62 93 ASP A CA 1
ATOM 717 C C . ASP A 1 93 ? 9.141 -16.281 -16.719 1 98.62 93 ASP A C 1
ATOM 719 O O . ASP A 1 93 ? 9.227 -15.484 -17.641 1 98.62 93 ASP A O 1
ATOM 723 N N . PHE A 1 94 ? 10.203 -16.703 -16.062 1 98.06 94 PHE A N 1
ATOM 724 C CA . PHE A 1 94 ? 11.523 -16.141 -16.328 1 98.06 94 PHE A CA 1
ATOM 725 C C . PHE A 1 94 ? 12.281 -16.984 -17.344 1 98.06 94 PHE A C 1
ATOM 727 O O . PHE A 1 94 ? 13.484 -16.812 -17.531 1 98.06 94 PHE A O 1
ATOM 734 N N . GLY A 1 95 ? 11.539 -17.984 -17.891 1 98.06 95 GLY A N 1
ATOM 735 C CA . GLY A 1 95 ? 12.07 -18.75 -19 1 98.06 95 GLY A CA 1
ATOM 736 C C . GLY A 1 95 ? 13.359 -19.484 -18.672 1 98.06 95 GLY A C 1
ATOM 737 O O . GLY A 1 95 ? 13.438 -20.188 -17.656 1 98.06 95 GLY A O 1
ATOM 738 N N . HIS A 1 96 ? 14.367 -19.25 -19.5 1 97.31 96 HIS A N 1
ATOM 739 C CA . HIS A 1 96 ? 15.633 -19.969 -19.406 1 97.31 96 HIS A CA 1
ATOM 740 C C . HIS A 1 96 ? 16.406 -19.562 -18.156 1 97.31 96 HIS A C 1
ATOM 742 O O . HIS A 1 96 ? 17.375 -20.219 -17.781 1 97.31 96 HIS A O 1
ATOM 748 N N . TRP A 1 97 ? 16.031 -18.531 -17.5 1 97.12 97 TRP A N 1
ATOM 749 C CA . TRP A 1 97 ? 16.781 -18.031 -16.359 1 97.12 97 TRP A CA 1
ATOM 750 C C . TRP A 1 97 ? 16.359 -18.766 -15.078 1 97.12 97 TRP A C 1
ATOM 752 O O . TRP A 1 97 ? 17.031 -18.688 -14.055 1 97.12 97 TRP A O 1
ATOM 762 N N . GLN A 1 98 ? 15.156 -19.422 -15.109 1 97.19 98 GLN A N 1
ATOM 763 C CA . GLN A 1 98 ? 14.648 -20.094 -13.914 1 97.19 98 GLN A CA 1
ATOM 764 C C . GLN A 1 98 ? 15.633 -21.156 -13.422 1 97.19 98 GLN A C 1
ATOM 766 O O . GLN A 1 98 ? 16.188 -21.906 -14.227 1 97.19 98 GLN A O 1
ATOM 771 N N . GLY A 1 99 ? 15.836 -21.094 -12.141 1 96 99 GLY A N 1
ATOM 772 C CA . GLY A 1 99 ? 16.781 -22.016 -11.539 1 96 99 GLY A CA 1
ATOM 773 C C . GLY A 1 99 ? 18.172 -21.422 -11.391 1 96 99 GLY A C 1
ATOM 774 O O . GLY A 1 99 ? 18.984 -21.922 -10.617 1 96 99 GLY A O 1
ATOM 775 N N . ARG A 1 100 ? 18.438 -20.359 -12.141 1 95.31 100 ARG A N 1
ATOM 776 C CA . ARG A 1 100 ? 19.703 -19.641 -12.016 1 95.31 100 ARG A CA 1
ATOM 777 C C . ARG A 1 100 ? 19.594 -18.516 -10.984 1 95.31 100 ARG A C 1
ATOM 779 O O . ARG A 1 100 ? 18.516 -18.25 -10.477 1 95.31 100 ARG A O 1
ATOM 786 N N . THR A 1 101 ? 20.766 -17.953 -10.711 1 94.5 101 THR A N 1
ATOM 787 C CA . THR A 1 101 ? 20.781 -16.797 -9.828 1 94.5 101 THR A CA 1
ATOM 788 C C . THR A 1 101 ? 21.094 -15.523 -10.625 1 94.5 101 THR A C 1
ATOM 790 O O . THR A 1 101 ? 21.766 -15.578 -11.648 1 94.5 101 THR A O 1
ATOM 793 N N . TRP A 1 102 ? 20.594 -14.445 -10.062 1 90.25 102 TRP A N 1
ATOM 794 C CA . TRP A 1 102 ? 20.922 -13.18 -10.695 1 90.25 102 TRP A CA 1
ATOM 795 C C . TRP A 1 102 ? 22.422 -12.938 -10.695 1 90.25 102 TRP A C 1
ATOM 797 O O . TRP A 1 102 ? 22.984 -12.445 -11.68 1 90.25 102 TRP A O 1
ATOM 807 N N . GLY A 1 103 ? 23 -13.25 -9.602 1 90.5 103 GLY A N 1
ATOM 808 C CA . GLY A 1 103 ? 24.438 -13.125 -9.531 1 90.5 103 GLY A CA 1
ATOM 809 C C . GLY A 1 103 ? 25.156 -13.859 -10.641 1 90.5 103 GLY A C 1
ATOM 810 O O . GLY A 1 103 ? 26.047 -13.297 -11.297 1 90.5 103 GLY A O 1
ATOM 811 N N . ALA A 1 104 ? 24.781 -15.055 -10.875 1 92.25 104 ALA A N 1
ATOM 812 C CA . ALA A 1 104 ? 25.391 -15.875 -11.922 1 92.25 104 ALA A CA 1
ATOM 813 C C . ALA A 1 104 ? 25.141 -15.281 -13.305 1 92.25 104 ALA A C 1
ATOM 815 O O . ALA A 1 104 ? 26.031 -15.273 -14.156 1 92.25 104 ALA A O 1
ATOM 816 N N . LEU A 1 105 ? 23.984 -14.789 -13.516 1 93.44 105 LEU A N 1
ATOM 817 C CA . LEU A 1 105 ? 23.625 -14.234 -14.812 1 93.44 105 LEU A CA 1
ATOM 818 C C . LEU A 1 105 ? 24.375 -12.938 -15.078 1 93.44 105 LEU A C 1
ATOM 820 O O . LEU A 1 105 ? 24.828 -12.703 -16.203 1 93.44 105 LEU A O 1
ATOM 824 N N . MET A 1 106 ? 24.578 -12.195 -14.039 1 91.62 106 MET A N 1
ATOM 825 C CA . MET A 1 106 ? 25.156 -10.867 -14.188 1 91.62 106 MET A CA 1
ATOM 826 C C . MET A 1 106 ? 26.672 -10.938 -14.297 1 91.62 106 MET A C 1
ATOM 828 O O . MET A 1 106 ? 27.312 -9.977 -14.719 1 91.62 106 MET A O 1
ATOM 832 N N . THR A 1 107 ? 27.266 -12.031 -13.977 1 91.62 107 THR A N 1
ATOM 833 C CA . THR A 1 107 ? 28.719 -12.117 -13.953 1 91.62 107 THR A CA 1
ATOM 834 C C . THR A 1 107 ? 29.234 -12.984 -15.102 1 91.62 107 THR A C 1
ATOM 836 O O . THR A 1 107 ? 30.406 -13.352 -15.133 1 91.62 107 THR A O 1
ATOM 839 N N . LEU A 1 108 ? 28.375 -13.297 -15.977 1 89.38 108 LEU A N 1
ATOM 840 C CA . LEU A 1 108 ? 28.797 -14.055 -17.156 1 89.38 108 LEU A CA 1
ATOM 841 C C . LEU A 1 108 ? 29.828 -13.266 -17.953 1 89.38 108 LEU A C 1
ATOM 843 O O . LEU A 1 108 ? 29.75 -12.047 -18.062 1 89.38 108 LEU A O 1
ATOM 847 N N . THR A 1 109 ? 30.797 -13.984 -18.578 1 91.69 109 THR A N 1
ATOM 848 C CA . THR A 1 109 ? 31.812 -13.445 -19.484 1 91.69 109 THR A CA 1
ATOM 849 C C . THR A 1 109 ? 31.875 -14.25 -20.766 1 91.69 109 THR A C 1
ATOM 851 O O . THR A 1 109 ? 32.188 -15.438 -20.75 1 91.69 109 THR A O 1
ATOM 854 N N . PRO A 1 110 ? 31.625 -13.578 -21.906 1 93 110 PRO A N 1
ATOM 855 C CA . PRO A 1 110 ? 31.219 -12.172 -21.984 1 93 110 PRO A CA 1
ATOM 856 C C . PRO A 1 110 ? 29.828 -11.922 -21.422 1 93 110 PRO A C 1
ATOM 858 O O . PRO A 1 110 ? 29.062 -12.859 -21.219 1 93 110 PRO A O 1
ATOM 861 N N . PRO A 1 111 ? 29.5 -10.625 -21.172 1 92.12 111 PRO A N 1
ATOM 862 C CA . PRO A 1 111 ? 28.172 -10.336 -20.641 1 92.12 111 PRO A CA 1
ATOM 863 C C . PRO A 1 111 ? 27.031 -10.828 -21.531 1 92.12 111 PRO A C 1
ATOM 865 O O . PRO A 1 111 ? 27.156 -10.766 -22.766 1 92.12 111 PRO A O 1
ATOM 868 N N . ASP A 1 112 ? 26.062 -11.32 -20.906 1 93.38 112 ASP A N 1
ATOM 869 C CA . ASP A 1 112 ? 24.875 -11.766 -21.641 1 93.38 112 ASP A CA 1
ATOM 870 C C . ASP A 1 112 ? 24.016 -10.586 -22.062 1 93.38 112 ASP A C 1
ATOM 872 O O . ASP A 1 112 ? 23.547 -9.82 -21.203 1 93.38 112 ASP A O 1
ATOM 876 N N . GLN A 1 113 ? 23.75 -10.414 -23.25 1 94.38 113 GLN A N 1
ATOM 877 C CA . GLN A 1 113 ? 23.016 -9.281 -23.797 1 94.38 113 GLN A CA 1
ATOM 878 C C . GLN A 1 113 ? 21.562 -9.281 -23.344 1 94.38 113 GLN A C 1
ATOM 880 O O . GLN A 1 113 ? 20.969 -8.219 -23.141 1 94.38 113 GLN A O 1
ATOM 885 N N . ALA A 1 114 ? 21.031 -10.461 -23.219 1 95.44 114 ALA A N 1
ATOM 886 C CA . ALA A 1 114 ? 19.641 -10.562 -22.766 1 95.44 114 ALA A CA 1
ATOM 887 C C . ALA A 1 114 ? 19.5 -10.047 -21.344 1 95.44 114 ALA A C 1
ATOM 889 O O . ALA A 1 114 ? 18.516 -9.375 -21.016 1 95.44 114 ALA A O 1
ATOM 890 N N . VAL A 1 115 ? 20.453 -10.352 -20.531 1 95.19 115 VAL A N 1
ATOM 891 C CA . VAL A 1 115 ? 20.438 -9.898 -19.141 1 95.19 115 VAL A CA 1
ATOM 892 C C . VAL A 1 115 ? 20.562 -8.383 -19.094 1 95.19 115 VAL A C 1
ATOM 894 O O . VAL A 1 115 ? 19.828 -7.711 -18.359 1 95.19 115 VAL A O 1
ATOM 897 N N . GLU A 1 116 ? 21.422 -7.852 -19.859 1 93.69 116 GLU A N 1
ATOM 898 C CA . GLU A 1 116 ? 21.609 -6.406 -19.922 1 93.69 116 GLU A CA 1
ATOM 899 C C . GLU A 1 116 ? 20.344 -5.695 -20.391 1 93.69 116 GLU A C 1
ATOM 901 O O . GLU A 1 116 ? 19.953 -4.68 -19.812 1 93.69 116 GLU A O 1
ATOM 906 N N . ALA A 1 117 ? 19.797 -6.258 -21.438 1 94.31 117 ALA A N 1
ATOM 907 C CA . ALA A 1 117 ? 18.578 -5.672 -21.969 1 94.31 117 ALA A CA 1
ATOM 908 C C . ALA A 1 117 ? 17.453 -5.691 -20.938 1 94.31 117 ALA A C 1
ATOM 910 O O . ALA A 1 117 ? 16.703 -4.723 -20.812 1 94.31 117 ALA A O 1
ATOM 911 N N . PHE A 1 118 ? 17.375 -6.75 -20.25 1 94.81 118 PHE A N 1
ATOM 912 C CA . PHE A 1 118 ? 16.344 -6.906 -19.234 1 94.81 118 PHE A CA 1
ATOM 913 C C . PHE A 1 118 ? 16.484 -5.832 -18.156 1 94.81 118 PHE A C 1
ATOM 915 O O . PHE A 1 118 ? 15.5 -5.176 -17.812 1 94.81 118 PHE A O 1
ATOM 922 N N . TRP A 1 119 ? 17.625 -5.582 -17.703 1 91.88 119 TRP A N 1
ATOM 923 C CA . TRP A 1 119 ? 17.828 -4.656 -16.594 1 91.88 119 TRP A CA 1
ATOM 924 C C . TRP A 1 119 ? 17.672 -3.211 -17.047 1 91.88 119 TRP A C 1
ATOM 926 O O . TRP A 1 119 ? 17.422 -2.318 -16.234 1 91.88 119 TRP A O 1
ATOM 936 N N . ARG A 1 120 ? 17.781 -2.982 -18.375 1 92.31 120 ARG A N 1
ATOM 937 C CA . ARG A 1 120 ? 17.5 -1.652 -18.906 1 92.31 120 ARG A CA 1
ATOM 938 C C . ARG A 1 120 ? 16.016 -1.33 -18.859 1 92.31 120 ARG A C 1
ATOM 940 O O . ARG A 1 120 ? 15.633 -0.179 -18.641 1 92.31 120 ARG A O 1
ATOM 947 N N . SER A 1 121 ? 15.211 -2.393 -19.016 1 95.19 121 SER A N 1
ATOM 948 C CA . SER A 1 121 ? 13.766 -2.23 -19 1 95.19 121 SER A CA 1
ATOM 949 C C . SER A 1 121 ? 13.078 -3.463 -18.406 1 95.19 121 SER A C 1
ATOM 951 O O . SER A 1 121 ? 12.328 -4.152 -19.109 1 95.19 121 SER A O 1
ATOM 953 N N . PRO A 1 122 ? 13.242 -3.619 -17.156 1 95.31 122 PRO A N 1
ATOM 954 C CA . PRO A 1 122 ? 12.766 -4.859 -16.547 1 95.31 122 PRO A CA 1
ATOM 955 C C . PRO A 1 122 ? 11.25 -5.02 -16.609 1 95.31 122 PRO A C 1
ATOM 957 O O . PRO A 1 122 ? 10.742 -6.141 -16.594 1 95.31 122 PRO A O 1
ATOM 960 N N . GLY A 1 123 ? 10.539 -3.959 -16.797 1 97.88 123 GLY A N 1
ATOM 961 C CA . GLY A 1 123 ? 9.086 -4.012 -16.859 1 97.88 123 GLY A CA 1
ATOM 962 C C . GLY A 1 123 ? 8.547 -4.508 -18.188 1 97.88 123 GLY A C 1
ATOM 963 O O . GLY A 1 123 ? 7.453 -5.066 -18.25 1 97.88 123 GLY A O 1
ATOM 964 N N . THR A 1 124 ? 9.336 -4.348 -19.25 1 98.12 124 THR A N 1
ATOM 965 C CA . THR A 1 124 ? 8.758 -4.582 -20.562 1 98.12 124 THR A CA 1
ATOM 966 C C . THR A 1 124 ? 9.586 -5.598 -21.344 1 98.12 124 THR A C 1
ATOM 968 O O . THR A 1 124 ? 9.18 -6.043 -22.422 1 98.12 124 THR A O 1
ATOM 971 N N . THR A 1 125 ? 10.734 -5.973 -20.781 1 97.94 125 THR A N 1
ATOM 972 C CA . THR A 1 125 ? 11.594 -6.926 -21.469 1 97.94 125 THR A CA 1
ATOM 973 C C . THR A 1 125 ? 11.383 -8.336 -20.938 1 97.94 125 THR A C 1
ATOM 975 O O . THR A 1 125 ? 11.383 -8.547 -19.719 1 97.94 125 THR A O 1
ATOM 978 N N . ALA A 1 126 ? 11.227 -9.289 -21.844 1 98.19 126 ALA A N 1
ATOM 979 C CA . ALA A 1 126 ? 11.039 -10.68 -21.438 1 98.19 126 ALA A CA 1
ATOM 980 C C . ALA A 1 126 ? 12.375 -11.422 -21.375 1 98.19 126 ALA A C 1
ATOM 982 O O . ALA A 1 126 ? 13.234 -11.234 -22.25 1 98.19 126 ALA A O 1
ATOM 983 N N . PRO A 1 127 ? 12.578 -12.164 -20.391 1 97.5 127 PRO A N 1
ATOM 984 C CA . PRO A 1 127 ? 13.688 -13.125 -20.469 1 97.5 127 PRO A CA 1
ATOM 985 C C . PRO A 1 127 ? 13.539 -14.086 -21.641 1 97.5 127 PRO A C 1
ATOM 987 O O . PRO A 1 127 ? 12.438 -14.281 -22.156 1 97.5 127 PRO A O 1
ATOM 990 N N . PRO A 1 128 ? 14.672 -14.695 -22.062 1 97.56 128 PRO A N 1
ATOM 991 C CA . PRO A 1 128 ? 14.562 -15.695 -23.125 1 97.56 128 PRO A CA 1
ATOM 992 C C . PRO A 1 128 ? 13.586 -16.812 -22.766 1 97.56 128 PRO A C 1
ATOM 994 O O . PRO A 1 128 ? 13.711 -17.453 -21.719 1 97.56 128 PRO A O 1
ATOM 997 N N . ALA A 1 129 ? 12.531 -17 -23.656 1 98.12 129 ALA A N 1
ATOM 998 C CA . ALA A 1 129 ? 11.516 -18.047 -23.531 1 98.12 129 ALA A CA 1
ATOM 999 C C . ALA A 1 129 ? 10.602 -17.781 -22.328 1 98.12 129 ALA A C 1
ATOM 1001 O O . ALA A 1 129 ? 10.008 -18.703 -21.781 1 98.12 129 ALA A O 1
ATOM 1002 N N . GLY A 1 130 ? 10.609 -16.578 -21.828 1 98.38 130 GLY A N 1
ATOM 1003 C CA . GLY A 1 130 ? 9.75 -16.188 -20.734 1 98.38 130 GLY A CA 1
ATOM 1004 C C . GLY A 1 130 ? 8.758 -15.102 -21.094 1 98.38 130 GLY A C 1
ATOM 1005 O O . GLY A 1 130 ? 8.367 -14.984 -22.266 1 98.38 130 GLY A O 1
ATOM 1006 N N . GLU A 1 131 ? 8.219 -14.367 -20.203 1 98.38 131 GLU A N 1
ATOM 1007 C CA . GLU A 1 131 ? 7.316 -13.242 -20.422 1 98.38 131 GLU A CA 1
ATOM 1008 C C . GLU A 1 131 ? 7.809 -11.984 -19.703 1 98.38 131 GLU A C 1
ATOM 1010 O O . GLU A 1 131 ? 8.562 -12.07 -18.734 1 98.38 131 GLU A O 1
ATOM 1015 N N . SER A 1 132 ? 7.492 -10.859 -20.25 1 98.62 132 SER A N 1
ATOM 1016 C CA . SER A 1 132 ? 7.777 -9.594 -19.578 1 98.62 132 SER A CA 1
ATOM 1017 C C . SER A 1 132 ? 6.809 -9.344 -18.438 1 98.62 132 SER A C 1
ATOM 1019 O O . SER A 1 132 ? 5.754 -9.977 -18.359 1 98.62 132 SER A O 1
ATOM 1021 N N . PHE A 1 133 ? 7.203 -8.508 -17.562 1 98.81 133 PHE A N 1
ATOM 1022 C CA . PHE A 1 133 ? 6.289 -8.141 -16.484 1 98.81 133 PHE A CA 1
ATOM 1023 C C . PHE A 1 133 ? 5.027 -7.492 -17.047 1 98.81 133 PHE A C 1
ATOM 1025 O O . PHE A 1 133 ? 3.936 -7.688 -16.516 1 98.81 133 PHE A O 1
ATOM 1032 N N . ALA A 1 134 ? 5.094 -6.742 -18.078 1 98.88 134 ALA A N 1
ATOM 1033 C CA . ALA A 1 134 ? 3.93 -6.16 -18.734 1 98.88 134 ALA A CA 1
ATOM 1034 C C . ALA A 1 134 ? 2.932 -7.238 -19.141 1 98.88 134 ALA A C 1
ATOM 1036 O O . ALA A 1 134 ? 1.719 -7.047 -19.031 1 98.88 134 ALA A O 1
ATOM 1037 N N . MET A 1 135 ? 3.439 -8.328 -19.609 1 98.88 135 MET A N 1
ATOM 1038 C CA . MET A 1 135 ? 2.578 -9.438 -19.984 1 98.88 135 MET A CA 1
ATOM 1039 C C . MET A 1 135 ? 1.879 -10.031 -18.766 1 98.88 135 MET A C 1
ATOM 1041 O O . MET A 1 135 ? 0.713 -10.422 -18.844 1 98.88 135 MET A O 1
ATOM 1045 N N . VAL A 1 136 ? 2.605 -10.109 -17.656 1 98.94 136 VAL A N 1
ATOM 1046 C CA . VAL A 1 136 ? 2.01 -10.539 -16.391 1 98.94 136 VAL A CA 1
ATOM 1047 C C . VAL A 1 136 ? 0.879 -9.586 -16 1 98.94 136 VAL A C 1
ATOM 1049 O O . VAL A 1 136 ? -0.216 -10.031 -15.648 1 98.94 136 VAL A O 1
ATOM 1052 N N . MET A 1 137 ? 1.147 -8.32 -16.094 1 98.94 137 MET A N 1
ATOM 1053 C CA . MET A 1 137 ? 0.157 -7.312 -15.727 1 98.94 137 MET A CA 1
ATOM 1054 C C . MET A 1 137 ? -1.107 -7.461 -16.562 1 98.94 137 MET A C 1
ATOM 1056 O O . MET A 1 137 ? -2.219 -7.363 -16.047 1 98.94 137 MET A O 1
ATOM 1060 N N . ASP A 1 138 ? -0.931 -7.762 -17.812 1 98.88 138 ASP A N 1
ATOM 1061 C CA . ASP A 1 138 ? -2.064 -7.883 -18.719 1 98.88 138 ASP A CA 1
ATOM 1062 C C . ASP A 1 138 ? -2.938 -9.078 -18.359 1 98.88 138 ASP A C 1
ATOM 1064 O O . ASP A 1 138 ? -4.156 -8.953 -18.234 1 98.88 138 ASP A O 1
ATOM 1068 N N . ARG A 1 139 ? -2.309 -10.219 -18.188 1 98.81 139 ARG A N 1
ATOM 1069 C CA . ARG A 1 139 ? -3.121 -11.398 -17.922 1 98.81 139 ARG A CA 1
ATOM 1070 C C . ARG A 1 139 ? -3.748 -11.328 -16.531 1 98.81 139 ARG A C 1
ATOM 1072 O O . ARG A 1 139 ? -4.871 -11.797 -16.328 1 98.81 139 ARG A O 1
ATOM 1079 N N . VAL A 1 140 ? -3.055 -10.82 -15.555 1 98.94 140 VAL A N 1
ATOM 1080 C CA . VAL A 1 140 ? -3.609 -10.68 -14.211 1 98.94 140 VAL A CA 1
ATOM 1081 C C . VAL A 1 140 ? -4.797 -9.719 -14.242 1 98.94 140 VAL A C 1
ATOM 1083 O O . VAL A 1 140 ? -5.84 -10 -13.641 1 98.94 140 VAL A O 1
ATOM 1086 N N . ALA A 1 141 ? -4.652 -8.602 -14.93 1 98.88 141 ALA A N 1
ATOM 1087 C CA . ALA A 1 141 ? -5.719 -7.605 -15.008 1 98.88 141 ALA A CA 1
ATOM 1088 C C . ALA A 1 141 ? -6.988 -8.211 -15.602 1 98.88 141 ALA A C 1
ATOM 1090 O O . ALA A 1 141 ? -8.086 -8 -15.086 1 98.88 141 ALA A O 1
ATOM 1091 N N . ARG A 1 142 ? -6.812 -8.953 -16.641 1 98.81 142 ARG A N 1
ATOM 1092 C CA . ARG A 1 142 ? -7.961 -9.594 -17.281 1 98.81 142 ARG A CA 1
ATOM 1093 C C . ARG A 1 142 ? -8.641 -10.57 -16.328 1 98.81 142 ARG A C 1
ATOM 1095 O O . ARG A 1 142 ? -9.875 -10.617 -16.25 1 98.81 142 ARG A O 1
ATOM 1102 N N . ALA A 1 143 ? -7.84 -11.336 -15.633 1 98.94 143 ALA A N 1
ATOM 1103 C CA . ALA A 1 143 ? -8.391 -12.32 -14.695 1 98.94 143 ALA A CA 1
ATOM 1104 C C . ALA A 1 143 ? -9.117 -11.641 -13.547 1 98.94 143 ALA A C 1
ATOM 1106 O O . ALA A 1 143 ? -10.195 -12.07 -13.141 1 98.94 143 ALA A O 1
ATOM 1107 N N . VAL A 1 144 ? -8.539 -10.594 -13 1 98.88 144 VAL A N 1
ATOM 1108 C CA . VAL A 1 144 ? -9.156 -9.852 -11.906 1 98.88 144 VAL A CA 1
ATOM 1109 C C . VAL A 1 144 ? -10.5 -9.289 -12.359 1 98.88 144 VAL A C 1
ATOM 1111 O O . VAL A 1 144 ? -11.5 -9.383 -11.641 1 98.88 144 VAL A O 1
ATOM 1114 N N . GLU A 1 145 ? -10.531 -8.719 -13.516 1 98.38 145 GLU A N 1
ATOM 1115 C CA . GLU A 1 145 ? -11.781 -8.18 -14.055 1 98.38 145 GLU A CA 1
ATOM 1116 C C . GLU A 1 145 ? -12.828 -9.273 -14.227 1 98.38 145 GLU A C 1
ATOM 1118 O O . GLU A 1 145 ? -13.992 -9.086 -13.859 1 98.38 145 GLU A O 1
ATOM 1123 N N . ALA A 1 146 ? -12.422 -10.383 -14.789 1 98.56 146 ALA A N 1
ATOM 1124 C CA . ALA A 1 146 ? -13.352 -11.484 -15.039 1 98.56 146 ALA A CA 1
ATOM 1125 C C . ALA A 1 146 ? -13.922 -12.023 -13.727 1 98.56 146 ALA A C 1
ATOM 1127 O O . ALA A 1 146 ? -15.125 -12.242 -13.617 1 98.56 146 ALA A O 1
ATOM 1128 N N . TRP A 1 147 ? -13.023 -12.234 -12.766 1 98.69 147 TRP A N 1
ATOM 1129 C CA . TRP A 1 147 ? -13.477 -12.719 -11.461 1 98.69 147 TRP A CA 1
ATOM 1130 C C . TRP A 1 147 ? -14.414 -11.711 -10.797 1 98.69 147 TRP A C 1
ATOM 1132 O O . TRP A 1 147 ? -15.445 -12.086 -10.25 1 98.69 147 TRP A O 1
ATOM 1142 N N . SER A 1 148 ? -14.031 -10.461 -10.828 1 98.44 148 SER A N 1
ATOM 1143 C CA . SER A 1 148 ? -14.844 -9.422 -10.195 1 98.44 148 SER A CA 1
ATOM 1144 C C . SER A 1 148 ? -16.234 -9.344 -10.828 1 98.44 148 SER A C 1
ATOM 1146 O O . SER A 1 148 ? -17.234 -9.203 -10.125 1 98.44 148 SER A O 1
ATOM 1148 N N . ALA A 1 149 ? -16.266 -9.422 -12.125 1 96.88 149 ALA A N 1
ATOM 1149 C CA . ALA A 1 149 ? -17.531 -9.391 -12.836 1 96.88 149 ALA A CA 1
ATOM 1150 C C . ALA A 1 149 ? -18.406 -10.586 -12.461 1 96.88 149 ALA A C 1
ATOM 1152 O O . ALA A 1 149 ? -19.625 -10.453 -12.289 1 96.88 149 ALA A O 1
ATOM 1153 N N . ARG A 1 150 ? -17.781 -11.672 -12.359 1 97.56 150 ARG A N 1
ATOM 1154 C CA . ARG A 1 150 ? -18.484 -12.914 -12.062 1 97.56 150 ARG A CA 1
ATOM 1155 C C . ARG A 1 150 ? -19 -12.914 -10.625 1 97.56 150 ARG A C 1
ATOM 1157 O O . ARG A 1 150 ? -20.125 -13.352 -10.359 1 97.56 150 ARG A O 1
ATOM 1164 N N . LEU A 1 151 ? -18.25 -12.344 -9.703 1 97.19 151 LEU A N 1
ATOM 1165 C CA . LEU A 1 151 ? -18.516 -12.523 -8.281 1 97.19 151 LEU A CA 1
ATOM 1166 C C . LEU A 1 151 ? -19.328 -11.344 -7.738 1 97.19 151 LEU A C 1
ATOM 1168 O O . LEU A 1 151 ? -20.031 -11.484 -6.742 1 97.19 151 LEU A O 1
ATOM 1172 N N . GLY A 1 152 ? -19.188 -10.172 -8.344 1 95.31 152 GLY A N 1
ATOM 1173 C CA . GLY A 1 152 ? -19.859 -8.992 -7.824 1 95.31 152 GLY A CA 1
ATOM 1174 C C . GLY A 1 152 ? -19.375 -8.594 -6.441 1 95.31 152 GLY A C 1
ATOM 1175 O O . GLY A 1 152 ? -18.172 -8.492 -6.203 1 95.31 152 GLY A O 1
ATOM 1176 N N . VAL A 1 153 ? -20.359 -8.359 -5.535 1 96.06 153 VAL A N 1
ATOM 1177 C CA . VAL A 1 153 ? -20.031 -7.988 -4.164 1 96.06 153 VAL A CA 1
ATOM 1178 C C . VAL A 1 153 ? -19.688 -9.242 -3.361 1 96.06 153 VAL A C 1
ATOM 1180 O O . VAL A 1 153 ? -20.578 -9.977 -2.93 1 96.06 153 VAL A O 1
ATOM 1183 N N . ARG A 1 154 ? -18.375 -9.492 -3.23 1 97.06 154 ARG A N 1
ATOM 1184 C CA . ARG A 1 154 ? -17.844 -10.711 -2.629 1 97.06 154 ARG A CA 1
ATOM 1185 C C . ARG A 1 154 ? -16.438 -10.5 -2.096 1 97.06 154 ARG A C 1
ATOM 1187 O O . ARG A 1 154 ? -15.711 -9.625 -2.572 1 97.06 154 ARG A O 1
ATOM 1194 N N . ASP A 1 155 ? -16.156 -11.25 -1.028 1 98.38 155 ASP A N 1
ATOM 1195 C CA . ASP A 1 155 ? -14.766 -11.32 -0.59 1 98.38 155 ASP A CA 1
ATOM 1196 C C . ASP A 1 155 ? -14.016 -12.414 -1.34 1 98.38 155 ASP A C 1
ATOM 1198 O O . ASP A 1 155 ? -14.516 -13.523 -1.499 1 98.38 155 ASP A O 1
ATOM 1202 N N . VAL A 1 156 ? -12.82 -12.047 -1.818 1 98.81 156 VAL A N 1
ATOM 1203 C CA . VAL A 1 156 ? -11.953 -12.977 -2.533 1 98.81 156 VAL A CA 1
ATOM 1204 C C . VAL A 1 156 ? -10.57 -12.984 -1.896 1 98.81 156 VAL A C 1
ATOM 1206 O O . VAL A 1 156 ? -9.93 -11.938 -1.762 1 98.81 156 VAL A O 1
ATOM 1209 N N . VAL A 1 157 ? -10.141 -14.117 -1.436 1 98.94 157 VAL A N 1
ATOM 1210 C CA . VAL A 1 157 ? -8.758 -14.297 -1.007 1 98.94 157 VAL A CA 1
ATOM 1211 C C . VAL A 1 157 ? -7.953 -14.953 -2.127 1 98.94 157 VAL A C 1
ATOM 1213 O O . VAL A 1 157 ? -8.297 -16.047 -2.588 1 98.94 157 VAL A O 1
ATOM 1216 N N . ALA A 1 158 ? -6.977 -14.266 -2.621 1 99 158 ALA A N 1
ATOM 1217 C CA . ALA A 1 158 ? -6.09 -14.805 -3.652 1 99 158 ALA A CA 1
ATOM 1218 C C . ALA A 1 158 ? -4.676 -15 -3.111 1 99 158 ALA A C 1
ATOM 1220 O O . ALA A 1 158 ? -4.031 -14.047 -2.674 1 99 158 ALA A O 1
ATOM 1221 N N . ILE A 1 159 ? -4.219 -16.203 -3.072 1 98.94 159 ILE A N 1
ATOM 1222 C CA . ILE A 1 159 ? -2.84 -16.516 -2.719 1 98.94 159 ILE A CA 1
ATOM 1223 C C . ILE A 1 159 ? -1.99 -16.609 -3.984 1 98.94 159 ILE A C 1
ATOM 1225 O O . ILE A 1 159 ? -2.219 -17.484 -4.824 1 98.94 159 ILE A O 1
ATOM 1229 N N . ALA A 1 160 ? -1.042 -15.734 -4.074 1 98.88 160 ALA A N 1
ATOM 1230 C CA . ALA A 1 160 ? -0.314 -15.586 -5.332 1 98.88 160 ALA A CA 1
ATOM 1231 C C . ALA A 1 160 ? 1.148 -15.234 -5.082 1 98.88 160 ALA A C 1
ATOM 1233 O O . ALA A 1 160 ? 1.784 -15.789 -4.184 1 98.88 160 ALA A O 1
ATOM 1234 N N . HIS A 1 161 ? 1.694 -14.43 -5.988 1 98.88 161 HIS A N 1
ATOM 1235 C CA . HIS A 1 161 ? 3.127 -14.164 -6.016 1 98.88 161 HIS A CA 1
ATOM 1236 C C . HIS A 1 161 ? 3.408 -12.664 -6.043 1 98.88 161 HIS A C 1
ATOM 1238 O O . HIS A 1 161 ? 2.484 -11.859 -6.164 1 98.88 161 HIS A O 1
ATOM 1244 N N . ALA A 1 162 ? 4.676 -12.32 -5.824 1 98.69 162 ALA A N 1
ATOM 1245 C CA . ALA A 1 162 ? 5.051 -10.914 -5.773 1 98.69 162 ALA A CA 1
ATOM 1246 C C . ALA A 1 162 ? 4.66 -10.195 -7.062 1 98.69 162 ALA A C 1
ATOM 1248 O O . ALA A 1 162 ? 4.023 -9.141 -7.027 1 98.69 162 ALA A O 1
ATOM 1249 N N . GLY A 1 163 ? 5.031 -10.805 -8.219 1 98.75 163 GLY A N 1
ATOM 1250 C CA . GLY A 1 163 ? 4.711 -10.188 -9.492 1 98.75 163 GLY A CA 1
ATOM 1251 C C . GLY A 1 163 ? 3.219 -10.047 -9.734 1 98.75 163 GLY A C 1
ATOM 1252 O O . GLY A 1 163 ? 2.762 -9.031 -10.266 1 98.75 163 GLY A O 1
ATOM 1253 N N . THR A 1 164 ? 2.469 -11.023 -9.305 1 98.94 164 THR A N 1
ATOM 1254 C CA . THR A 1 164 ? 1.02 -11.039 -9.469 1 98.94 164 THR A CA 1
ATOM 1255 C C . THR A 1 164 ? 0.373 -9.922 -8.648 1 98.94 164 THR A C 1
ATOM 1257 O O . THR A 1 164 ? -0.481 -9.188 -9.148 1 98.94 164 THR A O 1
ATOM 1260 N N . ILE A 1 165 ? 0.783 -9.797 -7.441 1 98.94 165 ILE A N 1
ATOM 1261 C CA . ILE A 1 165 ? 0.179 -8.828 -6.535 1 98.94 165 ILE A CA 1
ATOM 1262 C C . ILE A 1 165 ? 0.585 -7.41 -6.949 1 98.94 165 ILE A C 1
ATOM 1264 O O . ILE A 1 165 ? -0.233 -6.488 -6.918 1 98.94 165 ILE A O 1
ATOM 1268 N N . ARG A 1 166 ? 1.855 -7.227 -7.41 1 98.94 166 ARG A N 1
ATOM 1269 C CA . ARG A 1 166 ? 2.25 -5.957 -8.008 1 98.94 166 ARG A CA 1
ATOM 1270 C C . ARG A 1 166 ? 1.337 -5.594 -9.172 1 98.94 166 ARG A C 1
ATOM 1272 O O . ARG A 1 166 ? 0.922 -4.438 -9.305 1 98.94 166 ARG A O 1
ATOM 1279 N N . ALA A 1 167 ? 1.041 -6.566 -9.992 1 98.94 167 ALA A N 1
ATOM 1280 C CA . ALA A 1 167 ? 0.195 -6.355 -11.164 1 98.94 167 ALA A CA 1
ATOM 1281 C C . ALA A 1 167 ? -1.211 -5.926 -10.758 1 98.94 167 ALA A C 1
ATOM 1283 O O . ALA A 1 167 ? -1.8 -5.039 -11.383 1 98.94 167 ALA A O 1
ATOM 1284 N N . ALA A 1 168 ? -1.741 -6.555 -9.727 1 98.94 168 ALA A N 1
ATOM 1285 C CA . ALA A 1 168 ? -3.078 -6.207 -9.258 1 98.94 168 ALA A CA 1
ATOM 1286 C C . ALA A 1 168 ? -3.123 -4.77 -8.742 1 98.94 168 ALA A C 1
ATOM 1288 O O . ALA A 1 168 ? -4.047 -4.02 -9.062 1 98.94 168 ALA A O 1
ATOM 1289 N N . VAL A 1 169 ? -2.141 -4.41 -7.965 1 98.94 169 VAL A N 1
ATOM 1290 C CA . VAL A 1 169 ? -2.064 -3.039 -7.465 1 98.94 169 VAL A CA 1
ATOM 1291 C C . VAL A 1 169 ? -1.897 -2.07 -8.633 1 98.94 169 VAL A C 1
ATOM 1293 O O . VAL A 1 169 ? -2.52 -1.006 -8.656 1 98.94 169 VAL A O 1
ATOM 1296 N N . ALA A 1 170 ? -1.072 -2.463 -9.602 1 98.94 170 ALA A N 1
ATOM 1297 C CA . ALA A 1 170 ? -0.822 -1.625 -10.766 1 98.94 170 ALA A CA 1
ATOM 1298 C C . ALA A 1 170 ? -2.109 -1.371 -11.547 1 98.94 170 ALA A C 1
ATOM 1300 O O . ALA A 1 170 ? -2.33 -0.268 -12.055 1 98.94 170 ALA A O 1
ATOM 1301 N N . GLN A 1 171 ? -2.908 -2.369 -11.648 1 98.88 171 GLN A N 1
ATOM 1302 C CA . GLN A 1 171 ? -4.191 -2.207 -12.32 1 98.88 171 GLN A CA 1
ATOM 1303 C C . GLN A 1 171 ? -5.062 -1.181 -11.602 1 98.88 171 GLN A C 1
ATOM 1305 O O . GLN A 1 171 ? -5.617 -0.28 -12.234 1 98.88 171 GLN A O 1
ATOM 1310 N N . ALA A 1 172 ? -5.125 -1.313 -10.328 1 98.81 172 ALA A N 1
ATOM 1311 C CA . ALA A 1 172 ? -5.984 -0.444 -9.523 1 98.81 172 ALA A CA 1
ATOM 1312 C C . ALA A 1 172 ? -5.512 1.006 -9.594 1 98.81 172 ALA A C 1
ATOM 1314 O O . ALA A 1 172 ? -6.324 1.932 -9.508 1 98.81 172 ALA A O 1
ATOM 1315 N N . LEU A 1 173 ? -4.211 1.214 -9.844 1 98.81 173 LEU A N 1
ATOM 1316 C CA . LEU A 1 173 ? -3.648 2.557 -9.742 1 98.81 173 LEU A CA 1
ATOM 1317 C C . LEU A 1 173 ? -3.201 3.064 -11.109 1 98.81 173 LEU A C 1
ATOM 1319 O O . LEU A 1 173 ? -2.719 4.191 -11.234 1 98.81 173 LEU A O 1
ATOM 1323 N N . GLY A 1 174 ? -3.271 2.258 -12.125 1 98.44 174 GLY A N 1
ATOM 1324 C CA . GLY A 1 174 ? -2.861 2.654 -13.461 1 98.44 174 GLY A CA 1
ATOM 1325 C C . GLY A 1 174 ? -1.361 2.844 -13.594 1 98.44 174 GLY A C 1
ATOM 1326 O O . GLY A 1 174 ? -0.904 3.801 -14.219 1 98.44 174 GLY A O 1
ATOM 1327 N N . LEU A 1 175 ? -0.605 1.974 -13.047 1 98.81 175 LEU A N 1
ATOM 1328 C CA . LEU A 1 175 ? 0.847 2.115 -13.062 1 98.81 175 LEU A CA 1
ATOM 1329 C C . LEU A 1 175 ? 1.438 1.499 -14.328 1 98.81 175 LEU A C 1
ATOM 1331 O O . LEU A 1 175 ? 0.929 0.497 -14.836 1 98.81 175 LEU A O 1
ATOM 1335 N N . SER A 1 176 ? 2.545 2.062 -14.781 1 98.5 176 SER A N 1
ATOM 1336 C CA . SER A 1 176 ? 3.354 1.399 -15.797 1 98.5 176 SER A CA 1
ATOM 1337 C 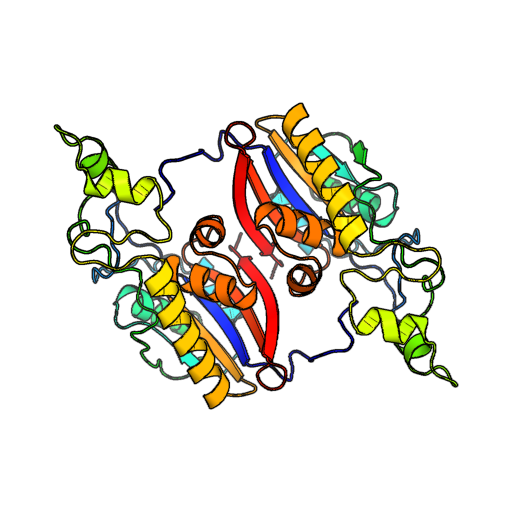C . SER A 1 176 ? 4.07 0.18 -15.227 1 98.5 176 SER A C 1
ATOM 1339 O O . SER A 1 176 ? 4.219 0.055 -14.008 1 98.5 176 SER A O 1
ATOM 1341 N N . PRO A 1 177 ? 4.504 -0.706 -16.078 1 98.56 177 PRO A N 1
ATOM 1342 C CA . PRO A 1 177 ? 5.246 -1.872 -15.594 1 98.56 177 PRO A CA 1
ATOM 1343 C C . PRO A 1 177 ? 6.477 -1.489 -14.773 1 98.56 177 PRO A C 1
ATOM 1345 O O . PRO A 1 177 ? 6.715 -2.064 -13.703 1 98.56 177 PRO A O 1
ATOM 1348 N N . ASP A 1 178 ? 7.215 -0.508 -15.219 1 97 178 ASP A N 1
ATOM 1349 C CA . ASP A 1 178 ? 8.422 -0.1 -14.516 1 97 178 ASP A CA 1
ATOM 1350 C C . ASP A 1 178 ? 8.094 0.49 -13.148 1 97 178 ASP A C 1
ATOM 1352 O O . ASP A 1 178 ? 8.773 0.211 -12.156 1 97 178 ASP A O 1
ATOM 1356 N N . THR A 1 179 ? 7.059 1.297 -13.023 1 98.12 179 THR A N 1
ATOM 1357 C CA . THR A 1 179 ? 6.672 1.893 -11.75 1 98.12 179 THR A CA 1
ATOM 1358 C C . THR A 1 179 ? 6.16 0.825 -10.789 1 98.12 179 THR A C 1
ATOM 1360 O O . THR A 1 179 ? 6.418 0.893 -9.586 1 98.12 179 THR A O 1
ATOM 1363 N N . ALA A 1 180 ? 5.43 -0.132 -11.344 1 98.69 180 ALA A N 1
ATOM 1364 C CA . ALA A 1 180 ? 4.879 -1.2 -10.516 1 98.69 180 ALA A CA 1
ATOM 1365 C C . ALA A 1 180 ? 5.988 -1.99 -9.828 1 98.69 180 ALA A C 1
ATOM 1367 O O . ALA A 1 180 ? 5.789 -2.549 -8.75 1 98.69 180 ALA A O 1
ATOM 1368 N N . LEU A 1 181 ? 7.137 -1.998 -10.43 1 98.06 181 LEU A N 1
ATOM 1369 C CA . LEU A 1 181 ? 8.258 -2.742 -9.875 1 98.06 181 LEU A CA 1
ATOM 1370 C C . LEU A 1 181 ? 8.852 -2.016 -8.672 1 98.06 181 LEU A C 1
ATOM 1372 O O . LEU A 1 181 ? 9.711 -2.557 -7.973 1 98.06 181 LEU A O 1
ATOM 1376 N N . ARG A 1 182 ? 8.328 -0.795 -8.305 1 98.12 182 ARG A N 1
ATOM 1377 C CA . ARG A 1 182 ? 8.727 -0.074 -7.102 1 98.12 182 ARG A CA 1
ATOM 1378 C C . ARG A 1 182 ? 7.996 -0.613 -5.875 1 98.12 182 ARG A C 1
ATOM 1380 O O . ARG A 1 182 ? 8.359 -0.292 -4.742 1 98.12 182 ARG A O 1
ATOM 1387 N N . LEU A 1 183 ? 6.988 -1.43 -6.078 1 98.81 183 LEU A N 1
ATOM 1388 C CA . LEU A 1 183 ? 6.199 -1.983 -4.98 1 98.81 183 LEU A CA 1
ATOM 1389 C C . LEU A 1 183 ? 6.891 -3.199 -4.375 1 98.81 183 LEU A C 1
ATOM 1391 O O . LEU A 1 183 ? 7.312 -4.105 -5.098 1 98.81 183 LEU A O 1
ATOM 1395 N N . VAL A 1 184 ? 6.984 -3.213 -3.072 1 98.44 184 VAL A N 1
ATOM 1396 C CA . VAL A 1 184 ? 7.523 -4.367 -2.359 1 98.44 184 VAL A CA 1
ATOM 1397 C C . VAL A 1 184 ? 6.383 -5.254 -1.871 1 98.44 184 VAL A C 1
ATOM 1399 O O . VAL A 1 184 ? 5.379 -4.758 -1.354 1 98.44 184 VAL A O 1
ATOM 1402 N N . ILE A 1 185 ? 6.465 -6.508 -2.117 1 98.62 185 ILE A N 1
ATOM 1403 C CA . ILE A 1 185 ? 5.496 -7.504 -1.667 1 98.62 185 ILE A CA 1
ATOM 1404 C C . ILE A 1 185 ? 6.223 -8.656 -0.974 1 98.62 185 ILE A C 1
ATOM 1406 O O . ILE A 1 185 ? 6.855 -9.484 -1.632 1 98.62 185 ILE A O 1
ATOM 1410 N N . ASP A 1 186 ? 6.121 -8.75 0.288 1 97.94 186 ASP A N 1
ATOM 1411 C CA . ASP A 1 186 ? 6.836 -9.758 1.065 1 97.94 186 ASP A CA 1
ATOM 1412 C C . ASP A 1 186 ? 6.031 -11.055 1.161 1 97.94 186 ASP A C 1
ATOM 1414 O O . ASP A 1 186 ? 4.809 -11.039 1.026 1 97.94 186 ASP A O 1
ATOM 1418 N N . PRO A 1 187 ? 6.699 -12.18 1.37 1 97.75 187 PRO A N 1
ATOM 1419 C CA . PRO A 1 187 ? 5.949 -13.406 1.632 1 97.75 187 PRO A CA 1
ATOM 1420 C C . PRO A 1 187 ? 5.008 -13.281 2.824 1 97.75 187 PRO A C 1
ATOM 1422 O O . PRO A 1 187 ? 5.328 -12.602 3.801 1 97.75 187 PRO A O 1
ATOM 1425 N N . GLN A 1 188 ? 3.848 -13.875 2.723 1 97.56 188 GLN A N 1
ATOM 1426 C CA . GLN A 1 188 ? 2.85 -13.938 3.785 1 97.56 188 GLN A CA 1
ATOM 1427 C C . GLN A 1 188 ? 2.336 -12.547 4.148 1 97.56 188 GLN A C 1
ATOM 1429 O O . GLN A 1 188 ? 1.846 -12.336 5.258 1 97.56 188 GLN A O 1
ATOM 1434 N N . SER A 1 189 ? 2.523 -11.578 3.273 1 97.56 189 SER A N 1
ATOM 1435 C CA . SER A 1 189 ? 1.962 -10.242 3.479 1 97.56 189 SER A CA 1
ATOM 1436 C C . SER A 1 189 ? 0.55 -10.148 2.91 1 97.56 189 SER A C 1
ATOM 1438 O O . SER A 1 189 ? 0.179 -10.914 2.02 1 97.56 189 SER A O 1
ATOM 1440 N N . LEU A 1 190 ? -0.22 -9.273 3.441 1 98 190 LEU A N 1
ATOM 1441 C CA . LEU A 1 190 ? -1.602 -9.039 3.031 1 98 190 LEU A CA 1
ATOM 1442 C C . LEU A 1 190 ? -1.736 -7.715 2.295 1 98 190 LEU A C 1
ATOM 1444 O O . LEU A 1 190 ? -1.262 -6.684 2.775 1 98 190 LEU A O 1
ATOM 1448 N N . THR A 1 191 ? -2.234 -7.699 1.096 1 98.69 191 THR A N 1
ATOM 1449 C CA . THR A 1 191 ? -2.619 -6.531 0.311 1 98.69 191 THR A CA 1
ATOM 1450 C C . THR A 1 191 ? -4.117 -6.543 0.018 1 98.69 191 THR A C 1
ATOM 1452 O O . THR A 1 191 ? -4.66 -7.562 -0.413 1 98.69 191 THR A O 1
ATOM 1455 N N . ARG A 1 192 ? -4.777 -5.418 0.25 1 98.44 192 ARG A N 1
ATOM 1456 C CA . ARG A 1 192 ? -6.23 -5.363 0.099 1 98.44 192 ARG A CA 1
ATOM 1457 C C . ARG A 1 192 ? -6.629 -4.328 -0.948 1 98.44 192 ARG A C 1
ATOM 1459 O O . ARG A 1 192 ? -6.191 -3.178 -0.892 1 98.44 192 ARG A O 1
ATOM 1466 N N . ILE A 1 193 ? -7.473 -4.754 -1.902 1 98.81 193 ILE A N 1
ATOM 1467 C CA . ILE A 1 193 ? -7.934 -3.914 -3.004 1 98.81 193 ILE A CA 1
ATOM 1468 C C . ILE A 1 193 ? -9.438 -4.098 -3.201 1 98.81 193 ILE A C 1
ATOM 1470 O O . ILE A 1 193 ? -9.93 -5.227 -3.27 1 98.81 193 ILE A O 1
ATOM 1474 N N . ASP A 1 194 ? -10.188 -3.039 -3.271 1 98.56 194 ASP A N 1
ATOM 1475 C CA . ASP A 1 194 ? -11.609 -3.08 -3.613 1 98.56 194 ASP A CA 1
ATOM 1476 C C . ASP A 1 194 ? -11.836 -2.691 -5.07 1 98.56 194 ASP A C 1
ATOM 1478 O O . ASP A 1 194 ? -11.312 -1.674 -5.535 1 98.56 194 ASP A O 1
ATOM 1482 N N . HIS A 1 195 ? -12.508 -3.494 -5.738 1 98.31 195 HIS A N 1
ATOM 1483 C CA . HIS A 1 195 ? -12.93 -3.188 -7.102 1 98.31 195 HIS A CA 1
ATOM 1484 C C . HIS A 1 195 ? -14.43 -2.922 -7.164 1 98.31 195 HIS A C 1
ATOM 1486 O O . HIS A 1 195 ? -15.234 -3.818 -6.91 1 98.31 195 HIS A O 1
ATOM 1492 N N . PHE A 1 196 ? -14.781 -1.704 -7.473 1 96.62 196 PHE A N 1
ATOM 1493 C CA . PHE A 1 196 ? -16.172 -1.326 -7.641 1 96.62 196 PHE A CA 1
ATOM 1494 C C . PHE A 1 196 ? -16.641 -1.567 -9.07 1 96.62 196 PHE A C 1
ATOM 1496 O O . PHE A 1 196 ? -16.562 -0.671 -9.914 1 96.62 196 PHE A O 1
ATOM 1503 N N . VAL A 1 197 ? -17.156 -2.686 -9.289 1 92.38 197 VAL A N 1
ATOM 1504 C CA . VAL A 1 197 ? -17.438 -3.17 -10.633 1 92.38 197 VAL A CA 1
ATOM 1505 C C . VAL A 1 197 ? -18.438 -2.242 -11.32 1 92.38 197 VAL A C 1
ATOM 1507 O O . VAL A 1 197 ? -18.281 -1.914 -12.5 1 92.38 197 VAL A O 1
ATOM 1510 N N . ALA A 1 198 ? -19.422 -1.785 -10.641 1 89.5 198 ALA A N 1
ATOM 1511 C CA . ALA A 1 198 ? -20.484 -0.966 -11.227 1 89.5 198 ALA A CA 1
ATOM 1512 C C . ALA A 1 198 ? -19.938 0.358 -11.742 1 89.5 198 ALA A C 1
ATOM 1514 O O . ALA A 1 198 ? -20.297 0.812 -12.828 1 89.5 198 ALA A O 1
ATOM 1515 N N . SER A 1 199 ? -19 0.918 -11.055 1 89.19 199 SER A N 1
ATOM 1516 C CA . SER A 1 199 ? -18.469 2.227 -11.43 1 89.19 199 SER A CA 1
ATOM 1517 C C . SER A 1 199 ? -17.125 2.1 -12.117 1 89.19 199 SER A C 1
ATOM 1519 O O . SER A 1 199 ? -16.641 3.053 -12.734 1 89.19 199 SER A O 1
ATOM 1521 N N . GLY A 1 200 ? -16.531 0.931 -12.008 1 90.88 200 GLY A N 1
ATOM 1522 C CA . GLY A 1 200 ? -15.195 0.744 -12.523 1 90.88 200 GLY A CA 1
ATOM 1523 C C . GLY A 1 200 ? -14.117 1.319 -11.625 1 90.88 200 GLY A C 1
ATOM 1524 O O . GLY A 1 200 ? -12.945 1.384 -12.008 1 90.88 200 GLY A O 1
ATOM 1525 N N . GLY A 1 201 ? -14.461 1.748 -10.445 1 94.81 201 GLY A N 1
ATOM 1526 C CA . GLY A 1 201 ? -13.539 2.375 -9.508 1 94.81 201 GLY A CA 1
ATOM 1527 C C . GLY A 1 201 ? -12.75 1.373 -8.688 1 94.81 201 GLY A C 1
ATOM 1528 O O . GLY A 1 201 ? -13.07 0.183 -8.672 1 94.81 201 GLY A O 1
ATOM 1529 N N . TRP A 1 202 ? -11.742 1.872 -8.094 1 97.88 202 TRP A N 1
ATOM 1530 C CA . TRP A 1 202 ? -10.867 1.058 -7.254 1 97.88 202 TRP A CA 1
ATOM 1531 C C . TRP A 1 202 ? -10.539 1.772 -5.945 1 97.88 202 TRP A C 1
ATOM 1533 O O . TRP A 1 202 ? -10.539 3.004 -5.891 1 97.88 202 TRP A O 1
ATOM 1543 N N . ALA A 1 203 ? -10.297 1.043 -4.91 1 98.25 203 ALA A N 1
ATOM 1544 C CA . ALA A 1 203 ? -9.664 1.505 -3.68 1 98.25 203 ALA A CA 1
ATOM 1545 C C . ALA A 1 203 ? -8.555 0.551 -3.24 1 98.25 203 ALA A C 1
ATOM 1547 O O . ALA A 1 203 ? -8.773 -0.659 -3.143 1 98.25 203 ALA A O 1
ATOM 1548 N N . VAL A 1 204 ? -7.387 1.055 -3.098 1 98.81 204 VAL A N 1
ATOM 1549 C CA . VAL A 1 204 ? -6.316 0.273 -2.486 1 98.81 204 VAL A CA 1
ATOM 1550 C C . VAL A 1 204 ? -6.312 0.495 -0.976 1 98.81 204 VAL A C 1
ATOM 1552 O O . VAL A 1 204 ? -5.902 1.556 -0.5 1 98.81 204 VAL A O 1
ATOM 1555 N N . ARG A 1 205 ? -6.715 -0.493 -0.25 1 98.12 205 ARG A N 1
ATOM 1556 C CA . ARG A 1 205 ? -6.957 -0.381 1.185 1 98.12 205 ARG A CA 1
ATOM 1557 C C . ARG A 1 205 ? -5.66 -0.518 1.974 1 98.12 205 ARG A C 1
ATOM 1559 O O . ARG A 1 205 ? -5.473 0.156 2.988 1 98.12 205 ARG A O 1
ATOM 1566 N N . SER A 1 206 ? -4.836 -1.378 1.594 1 98.19 206 SER A N 1
ATOM 1567 C CA . SER A 1 206 ? -3.523 -1.595 2.193 1 98.19 206 SER A CA 1
ATOM 1568 C C . SER A 1 206 ? -2.617 -2.396 1.264 1 98.19 206 SER A C 1
ATOM 1570 O O . SER A 1 206 ? -3.096 -3.051 0.334 1 98.19 206 SER A O 1
ATOM 1572 N N . MET A 1 207 ? -1.381 -2.268 1.457 1 98.56 207 MET A N 1
ATOM 1573 C CA . MET A 1 207 ? -0.404 -2.996 0.651 1 98.56 207 MET A CA 1
ATOM 1574 C C . MET A 1 207 ? 0.735 -3.52 1.52 1 98.56 207 MET A C 1
ATOM 1576 O O . MET A 1 207 ? 1.325 -2.766 2.297 1 98.56 207 MET A O 1
ATOM 1580 N N . ASN A 1 208 ? 0.97 -4.852 1.399 1 98.38 208 ASN A N 1
ATOM 1581 C CA . ASN A 1 208 ? 2.129 -5.492 2.012 1 98.38 208 ASN A CA 1
ATOM 1582 C C . ASN A 1 208 ? 2.109 -5.352 3.531 1 98.38 208 ASN A C 1
ATOM 1584 O O . ASN A 1 208 ? 3.119 -4.996 4.137 1 98.38 208 ASN A O 1
ATOM 1588 N N . GLU A 1 209 ? 0.955 -5.555 4.109 1 96.94 209 GLU A N 1
ATOM 1589 C CA . GLU A 1 209 ? 0.867 -5.625 5.566 1 96.94 209 GLU A CA 1
ATOM 1590 C C . GLU A 1 209 ? 1.597 -6.855 6.102 1 96.94 209 GLU A C 1
ATOM 1592 O O . GLU A 1 209 ? 1.266 -7.988 5.742 1 96.94 209 GLU A O 1
ATOM 1597 N N . THR A 1 210 ? 2.615 -6.516 6.859 1 90.56 210 THR A N 1
ATOM 1598 C CA . THR A 1 210 ? 3.354 -7.621 7.457 1 90.56 210 THR A CA 1
ATOM 1599 C C . THR A 1 210 ? 3.164 -7.645 8.969 1 90.56 210 THR A C 1
ATOM 1601 O O . THR A 1 210 ? 2.949 -6.598 9.594 1 90.56 210 THR A O 1
ATOM 1604 N N . LEU A 1 211 ? 2.902 -8.828 9.57 1 71.88 211 LEU A N 1
ATOM 1605 C CA . LEU A 1 211 ? 2.646 -8.961 11 1 71.88 211 LEU A CA 1
ATOM 1606 C C . LEU A 1 211 ? 3.934 -8.789 11.805 1 71.88 211 LEU A C 1
ATOM 1608 O O . LEU A 1 211 ? 5.016 -9.156 11.336 1 71.88 211 LEU A O 1
ATOM 1612 N N . PRO A 1 212 ? 3.654 -7.902 12.938 1 64.56 212 PRO A N 1
ATOM 1613 C CA . PRO A 1 212 ? 4.816 -7.848 13.828 1 64.56 212 PRO A CA 1
ATOM 1614 C C . PRO A 1 212 ? 5.242 -9.227 14.328 1 64.56 212 PRO A C 1
ATOM 1616 O O . PRO A 1 212 ? 4.438 -10.164 14.344 1 64.56 212 PRO A O 1
ATOM 1619 N N . MET B 1 1 ? 12.688 -10.695 -6.777 1 22.75 1 MET B N 1
ATOM 1620 C CA . MET B 1 1 ? 13.992 -10.281 -7.273 1 22.75 1 MET B CA 1
ATOM 1621 C C . MET B 1 1 ? 14.195 -8.781 -7.094 1 22.75 1 MET B C 1
ATOM 1623 O O . MET B 1 1 ? 13.406 -7.98 -7.59 1 22.75 1 MET B O 1
ATOM 1627 N N . ARG B 1 2 ? 14.789 -8.422 -6.062 1 35.06 2 ARG B N 1
ATOM 1628 C CA . ARG B 1 2 ? 15.141 -7.02 -5.883 1 35.06 2 ARG B CA 1
ATOM 1629 C C . ARG B 1 2 ? 15.875 -6.48 -7.105 1 35.06 2 ARG B C 1
ATOM 1631 O O . ARG B 1 2 ? 16.703 -7.172 -7.691 1 35.06 2 ARG B O 1
ATOM 1638 N N . THR B 1 3 ? 15.375 -5.68 -7.887 1 37.34 3 THR B N 1
ATOM 1639 C CA . THR B 1 3 ? 16.359 -5.027 -8.75 1 37.34 3 THR B CA 1
ATOM 1640 C C . THR B 1 3 ? 17.734 -5.055 -8.102 1 37.34 3 THR B C 1
ATOM 1642 O O . THR B 1 3 ? 17.891 -4.727 -6.926 1 37.34 3 THR B O 1
ATOM 1645 N N . PRO B 1 4 ? 18.703 -5.695 -8.625 1 39.59 4 PRO B N 1
ATOM 1646 C CA . PRO B 1 4 ? 20 -5.531 -7.949 1 39.59 4 PRO B CA 1
ATOM 1647 C C . PRO B 1 4 ? 20.141 -4.168 -7.273 1 39.59 4 PRO B C 1
ATOM 1649 O O . PRO B 1 4 ? 21.234 -3.793 -6.859 1 39.59 4 PRO B O 1
ATOM 1652 N N . GLY B 1 5 ? 19.422 -3.184 -7.719 1 43.56 5 GLY B N 1
ATOM 1653 C CA . GLY B 1 5 ? 19.766 -1.813 -7.383 1 43.56 5 GLY B CA 1
ATOM 1654 C C . GLY B 1 5 ? 19.891 -1.58 -5.887 1 43.56 5 GLY B C 1
ATOM 1655 O O . GLY B 1 5 ? 19.844 -2.525 -5.098 1 43.56 5 GLY B O 1
ATOM 1656 N N . ALA B 1 6 ? 19.281 -0.382 -5.254 1 48.22 6 ALA B N 1
ATOM 1657 C CA . ALA B 1 6 ? 19.609 0.435 -4.09 1 48.22 6 ALA B CA 1
ATOM 1658 C C . ALA B 1 6 ? 19.219 -0.27 -2.795 1 48.22 6 ALA B C 1
ATOM 1660 O O . ALA B 1 6 ? 18.094 -0.765 -2.666 1 48.22 6 ALA B O 1
ATOM 1661 N N . ARG B 1 7 ? 20.156 -0.672 -2.117 1 57.06 7 ARG B N 1
ATOM 1662 C CA . ARG B 1 7 ? 20.016 -1.254 -0.787 1 57.06 7 ARG B CA 1
ATOM 1663 C C . ARG B 1 7 ? 19.312 -0.292 0.161 1 57.06 7 ARG B C 1
ATOM 1665 O O . ARG B 1 7 ? 19.594 0.906 0.168 1 57.06 7 ARG B O 1
ATOM 1672 N N . PRO B 1 8 ? 18.25 -0.8 0.75 1 61.44 8 PRO B N 1
ATOM 1673 C CA . PRO B 1 8 ? 17.672 0.08 1.772 1 61.44 8 PRO B CA 1
ATOM 1674 C C . PRO B 1 8 ? 18.734 0.901 2.502 1 61.44 8 PRO B C 1
ATOM 1676 O O . PRO B 1 8 ? 18.469 2.027 2.926 1 61.44 8 PRO B O 1
ATOM 1679 N N . ALA B 1 9 ? 19.875 0.387 2.393 1 68.12 9 ALA B N 1
ATOM 1680 C CA . ALA B 1 9 ? 20.938 1.047 3.131 1 68.12 9 ALA B CA 1
ATOM 1681 C C . ALA B 1 9 ? 21.359 2.342 2.443 1 68.12 9 ALA B C 1
ATOM 1683 O O . ALA B 1 9 ? 22.062 3.17 3.039 1 68.12 9 ALA B O 1
ATOM 1684 N N . GLU B 1 10 ? 20.703 2.582 1.438 1 86.12 10 GLU B N 1
ATOM 1685 C CA . GLU B 1 10 ? 21.141 3.779 0.721 1 86.12 10 GLU B CA 1
ATOM 1686 C C . GLU B 1 10 ? 20 4.777 0.57 1 86.12 10 GLU B C 1
ATOM 1688 O O . GLU B 1 10 ? 20.125 5.777 -0.141 1 86.12 10 GLU B O 1
ATOM 1693 N N . ALA B 1 11 ? 18.953 4.574 1.335 1 96.94 11 ALA B N 1
ATOM 1694 C CA . ALA B 1 11 ? 17.766 5.387 1.09 1 96.94 11 ALA B CA 1
ATOM 1695 C C . ALA B 1 11 ? 17.422 6.242 2.307 1 96.94 11 ALA B C 1
ATOM 1697 O O . ALA B 1 11 ? 17.812 5.918 3.43 1 96.94 11 ALA B O 1
ATOM 1698 N N . THR B 1 12 ? 16.859 7.418 2.072 1 98.56 12 THR B N 1
ATOM 1699 C CA . THR B 1 12 ? 16.016 7.977 3.125 1 98.56 12 THR B CA 1
ATOM 1700 C C . THR B 1 12 ? 14.766 7.133 3.318 1 98.56 12 THR B C 1
ATOM 1702 O O . THR B 1 12 ? 13.953 6.992 2.398 1 98.56 12 THR B O 1
ATOM 1705 N N . ARG B 1 13 ? 14.617 6.539 4.469 1 98.56 13 ARG B N 1
ATOM 1706 C CA . ARG B 1 13 ? 13.516 5.625 4.738 1 98.56 13 ARG B CA 1
ATOM 1707 C C . ARG B 1 13 ? 12.391 6.328 5.496 1 98.56 13 ARG B C 1
ATOM 1709 O O . ARG B 1 13 ? 12.547 6.656 6.672 1 98.56 13 ARG B O 1
ATOM 1716 N N . TRP B 1 14 ? 11.32 6.559 4.816 1 98.88 14 TRP B N 1
ATOM 1717 C CA . TRP B 1 14 ? 10.195 7.305 5.363 1 98.88 14 TRP B CA 1
ATOM 1718 C C . TRP B 1 14 ? 9.172 6.359 5.996 1 98.88 14 TRP B C 1
ATOM 1720 O O . TRP B 1 14 ? 8.703 5.418 5.355 1 98.88 14 TRP B O 1
ATOM 1730 N N . TRP B 1 15 ? 8.898 6.625 7.25 1 98.81 15 TRP B N 1
ATOM 1731 C CA . TRP B 1 15 ? 7.836 5.984 8.023 1 98.81 15 TRP B CA 1
ATOM 1732 C C . TRP B 1 15 ? 6.703 6.961 8.297 1 98.81 15 TRP B C 1
ATOM 1734 O O . TRP B 1 15 ? 6.812 7.812 9.188 1 98.81 15 TRP B O 1
ATOM 1744 N N . TRP B 1 16 ? 5.645 6.832 7.512 1 98.88 16 TRP B N 1
ATOM 1745 C CA . TRP B 1 16 ? 4.512 7.746 7.609 1 98.88 16 TRP B CA 1
ATOM 1746 C C . TRP B 1 16 ? 3.432 7.18 8.523 1 98.88 16 TRP B C 1
ATOM 1748 O O . TRP B 1 16 ? 3.012 6.031 8.359 1 98.88 16 TRP B O 1
ATOM 1758 N N . ILE B 1 17 ? 3.018 7.969 9.445 1 98.88 17 ILE B N 1
ATOM 1759 C CA . ILE B 1 17 ? 1.92 7.602 10.336 1 98.88 17 ILE B CA 1
ATOM 1760 C C . ILE B 1 17 ? 0.815 8.656 10.25 1 98.88 17 ILE B C 1
ATOM 1762 O O . ILE B 1 17 ? 1.077 9.852 10.398 1 98.88 17 ILE B O 1
ATOM 1766 N N . ARG B 1 18 ? -0.369 8.211 9.945 1 98.88 18 ARG B N 1
ATOM 1767 C CA . ARG B 1 18 ? -1.461 9.156 10.125 1 98.88 18 ARG B CA 1
ATOM 1768 C C . ARG B 1 18 ? -1.753 9.383 11.602 1 98.88 18 ARG B C 1
ATOM 1770 O O . ARG B 1 18 ? -1.722 8.438 12.398 1 98.88 18 ARG B O 1
ATOM 1777 N N . HIS B 1 19 ? -2.076 10.484 11.938 1 98.88 19 HIS B N 1
ATOM 1778 C CA . HIS B 1 19 ? -2.365 10.828 13.32 1 98.88 19 HIS B CA 1
ATOM 1779 C C . HIS B 1 19 ? -3.49 9.969 13.883 1 98.88 19 HIS B C 1
ATOM 1781 O O . HIS B 1 19 ? -4.227 9.328 13.125 1 98.88 19 HIS B O 1
ATOM 1787 N N . ALA B 1 20 ? -3.631 10.031 15.18 1 98.56 20 ALA B N 1
ATOM 1788 C CA . ALA B 1 20 ? -4.668 9.305 15.898 1 98.56 20 ALA B CA 1
ATOM 1789 C C . ALA B 1 20 ? -6.055 9.836 15.562 1 98.56 20 ALA B C 1
ATOM 1791 O O . ALA B 1 20 ? -6.191 10.953 15.062 1 98.56 20 ALA B O 1
ATOM 1792 N N . PRO B 1 21 ? -7.078 9.023 15.82 1 97.88 21 PRO B N 1
ATOM 1793 C CA . PRO B 1 21 ? -8.438 9.43 15.445 1 97.88 21 PRO B CA 1
ATOM 1794 C C . PRO B 1 21 ? -8.891 10.695 16.172 1 97.88 21 PRO B C 1
ATOM 1796 O O . PRO B 1 21 ? -8.57 10.891 17.344 1 97.88 21 PRO B O 1
ATOM 1799 N N . VAL B 1 22 ? -9.539 11.477 15.43 1 97.38 22 VAL B N 1
ATOM 1800 C CA . VAL B 1 22 ? -10.156 12.672 15.992 1 97.38 22 VAL B CA 1
ATOM 1801 C C . VAL B 1 22 ? -11.625 12.398 16.297 1 97.38 22 VAL B C 1
ATOM 1803 O O . VAL B 1 22 ? -12.398 12.047 15.406 1 97.38 22 VAL B O 1
ATOM 1806 N N . PRO B 1 23 ? -12 12.461 17.578 1 94.25 23 PRO B N 1
ATOM 1807 C CA . PRO B 1 23 ? -13.422 12.297 17.906 1 94.25 23 PRO B CA 1
ATOM 1808 C C . PRO B 1 23 ? -14.305 13.312 17.188 1 94.25 23 PRO B C 1
ATOM 1810 O O . PRO B 1 23 ? -14.219 14.516 17.453 1 94.25 23 PRO B O 1
ATOM 1813 N N . ASP B 1 24 ? -14.961 12.883 16.188 1 88.75 24 ASP B N 1
ATOM 1814 C CA . ASP B 1 24 ? -15.844 13.734 15.406 1 88.75 24 ASP B CA 1
ATOM 1815 C C . ASP B 1 24 ? -17.109 12.984 15 1 88.75 24 ASP B C 1
ATOM 1817 O O . ASP B 1 24 ? -17.297 12.648 13.828 1 88.75 24 ASP B O 1
ATOM 1821 N N . PRO B 1 25 ? -17.984 12.906 15.875 1 84.19 25 PRO B N 1
ATOM 1822 C CA . PRO B 1 25 ? -19.203 12.148 15.609 1 84.19 25 PRO B CA 1
ATOM 1823 C C . PRO B 1 25 ? -20.016 12.711 14.445 1 84.19 25 PRO B C 1
ATOM 1825 O O . PRO B 1 25 ? -20.797 11.992 13.82 1 84.19 25 PRO B O 1
ATOM 1828 N N . GLU B 1 26 ? -19.844 13.938 14.117 1 86.44 26 GLU B N 1
ATOM 1829 C CA . GLU B 1 26 ? -20.609 14.57 13.055 1 86.44 26 GLU B CA 1
ATOM 1830 C C . GLU B 1 26 ? -20 14.312 11.688 1 86.44 26 GLU B C 1
ATOM 1832 O O . GLU B 1 26 ? -20.641 14.5 10.656 1 86.44 26 GLU B O 1
ATOM 1837 N N . GLY B 1 27 ? -18.734 13.945 11.695 1 90.81 27 GLY B N 1
ATOM 1838 C CA . GLY B 1 27 ? -18.062 13.727 10.422 1 90.81 27 GLY B CA 1
ATOM 1839 C C . GLY B 1 27 ? -17.734 15.016 9.695 1 90.81 27 GLY B C 1
ATOM 1840 O O . GLY B 1 27 ? -18.047 15.164 8.516 1 90.81 27 GLY B O 1
ATOM 1841 N N . ARG B 1 28 ? -17.141 15.93 10.391 1 93.88 28 ARG B N 1
ATOM 1842 C CA . ARG B 1 28 ? -16.828 17.25 9.844 1 93.88 28 ARG B CA 1
ATOM 1843 C C . ARG B 1 28 ? -15.578 17.203 8.977 1 93.88 28 ARG B C 1
ATOM 1845 O O . ARG B 1 28 ? -14.703 16.359 9.188 1 93.88 28 ARG B O 1
ATOM 1852 N N . ILE B 1 29 ? -15.57 18.062 8.055 1 96.38 29 ILE B N 1
ATOM 1853 C CA . ILE B 1 29 ? -14.359 18.328 7.285 1 96.38 29 ILE B CA 1
ATOM 1854 C C . ILE B 1 29 ? -13.352 19.078 8.141 1 96.38 29 ILE B C 1
ATOM 1856 O O . ILE B 1 29 ? -13.508 20.281 8.383 1 96.38 29 ILE B O 1
ATOM 1860 N N . LEU B 1 30 ? -12.336 18.422 8.547 1 96.38 30 LEU B N 1
ATOM 1861 C CA . LEU B 1 30 ? -11.414 19.031 9.492 1 96.38 30 LEU B CA 1
ATOM 1862 C C . LEU B 1 30 ? -10.344 19.844 8.758 1 96.38 30 LEU B C 1
ATOM 1864 O O . LEU B 1 30 ? -10.102 21 9.086 1 96.38 30 LEU B O 1
ATOM 1868 N N . GLY B 1 31 ? -9.75 19.219 7.758 1 97.25 31 GLY B N 1
ATOM 1869 C CA . GLY B 1 31 ? -8.656 19.891 7.082 1 97.25 31 GLY B CA 1
ATOM 1870 C C . GLY B 1 31 ? -7.574 20.391 8.031 1 97.25 31 GLY B C 1
ATOM 1871 O O . GLY B 1 31 ? -7.012 19.594 8.797 1 97.25 31 GLY B O 1
ATOM 1872 N N . GLN B 1 32 ? -7.469 21.688 8.148 1 98.12 32 GLN B N 1
ATOM 1873 C CA . GLN B 1 32 ? -6.387 22.25 8.953 1 98.12 32 GLN B CA 1
ATOM 1874 C C . GLN B 1 32 ? -6.91 22.844 10.258 1 98.12 32 GLN B C 1
ATOM 1876 O O . GLN B 1 32 ? -6.207 23.594 10.93 1 98.12 32 GLN B O 1
ATOM 1881 N N . LEU B 1 33 ? -8.141 22.484 10.586 1 97.19 33 LEU B N 1
ATOM 1882 C CA . LEU B 1 33 ? -8.617 22.844 11.914 1 97.19 33 LEU B CA 1
ATOM 1883 C C . LEU B 1 33 ? -7.77 22.172 12.992 1 97.19 33 LEU B C 1
ATOM 1885 O O . LEU B 1 33 ? -7.391 21.016 12.859 1 97.19 33 LEU B O 1
ATOM 1889 N N . ASP B 1 34 ? -7.527 22.938 14.023 1 97.56 34 ASP B N 1
ATOM 1890 C CA . ASP B 1 34 ? -6.629 22.438 15.055 1 97.56 34 ASP B CA 1
ATOM 1891 C C . ASP B 1 34 ? -7.41 21.75 16.172 1 97.56 34 ASP B C 1
ATOM 1893 O O . ASP B 1 34 ? -7.727 22.375 17.188 1 97.56 34 ASP B O 1
ATOM 1897 N N . THR B 1 35 ? -7.68 20.531 16 1 96.19 35 THR B N 1
ATOM 1898 C CA . THR B 1 35 ? -8.477 19.734 16.922 1 96.19 35 THR B CA 1
ATOM 1899 C C . THR B 1 35 ? -7.621 18.641 17.562 1 96.19 35 THR B C 1
ATOM 1901 O O . THR B 1 35 ? -6.699 18.109 16.938 1 96.19 35 THR B O 1
ATOM 1904 N N . ALA B 1 36 ? -7.992 18.266 18.766 1 97.75 36 ALA B N 1
ATOM 1905 C CA . ALA B 1 36 ? -7.297 17.203 19.469 1 97.75 36 ALA B CA 1
ATOM 1906 C C . ALA B 1 36 ? -7.676 15.836 18.906 1 97.75 36 ALA B C 1
ATOM 1908 O O . ALA B 1 36 ? -8.773 15.664 18.359 1 97.75 36 ALA B O 1
ATOM 1909 N N . CYS B 1 37 ? -6.754 14.922 19 1 98.25 37 CYS B N 1
ATOM 1910 C CA . CYS B 1 37 ? -7.051 13.531 18.656 1 98.25 37 CYS B CA 1
ATOM 1911 C C . CYS B 1 37 ? -7.125 12.664 19.906 1 98.25 37 CYS B C 1
ATOM 1913 O O . CYS B 1 37 ? -6.867 13.141 21.016 1 98.25 37 CYS B O 1
ATOM 1915 N N . ASP B 1 38 ? -7.664 11.516 19.75 1 98.5 38 ASP B N 1
ATOM 1916 C CA . ASP B 1 38 ? -7.805 10.531 20.812 1 98.5 38 ASP B CA 1
ATOM 1917 C C . ASP B 1 38 ? -6.629 9.555 20.812 1 98.5 38 ASP B C 1
ATOM 1919 O O . ASP B 1 38 ? -6.473 8.758 19.891 1 98.5 38 ASP B O 1
ATOM 1923 N N . THR B 1 39 ? -5.793 9.594 21.875 1 98.25 39 THR B N 1
ATOM 1924 C CA . THR B 1 39 ? -4.625 8.727 21.969 1 98.25 39 THR B CA 1
ATOM 1925 C C . THR B 1 39 ? -4.785 7.703 23.094 1 98.25 39 THR B C 1
ATOM 1927 O O . THR B 1 39 ? -3.799 7.27 23.688 1 98.25 39 THR B O 1
ATOM 1930 N N . SER B 1 40 ? -6.004 7.285 23.328 1 97.31 40 SER B N 1
ATOM 1931 C CA . SER B 1 40 ? -6.273 6.457 24.5 1 97.31 40 SER B CA 1
ATOM 1932 C C . SER B 1 40 ? -5.984 4.988 24.219 1 97.31 40 SER B C 1
ATOM 1934 O O . SER B 1 40 ? -5.902 4.176 25.141 1 97.31 40 SER B O 1
ATOM 1936 N N . ASP B 1 41 ? -5.93 4.676 22.984 1 95.31 41 ASP B N 1
ATOM 1937 C CA . ASP B 1 41 ? -5.652 3.283 22.641 1 95.31 41 ASP B CA 1
ATOM 1938 C C . ASP B 1 41 ? -4.168 2.959 22.797 1 95.31 41 ASP B C 1
ATOM 1940 O O . ASP B 1 41 ? -3.414 2.961 21.828 1 95.31 41 ASP B O 1
ATOM 1944 N N . ARG B 1 42 ? -3.783 2.498 23.922 1 95.56 42 ARG B N 1
ATOM 1945 C CA . ARG B 1 42 ? -2.377 2.285 24.25 1 95.56 42 ARG B CA 1
ATOM 1946 C C . ARG B 1 42 ? -1.812 1.093 23.484 1 95.56 42 ARG B C 1
ATOM 1948 O O . ARG B 1 42 ? -0.632 1.081 23.125 1 95.56 42 ARG B O 1
ATOM 1955 N N . ASP B 1 43 ? -2.637 0.12 23.266 1 94.5 43 ASP B N 1
ATOM 1956 C CA . ASP B 1 43 ? -2.18 -1.084 22.578 1 94.5 43 ASP B CA 1
ATOM 1957 C C . ASP B 1 43 ? -1.688 -0.761 21.172 1 94.5 43 ASP B C 1
ATOM 1959 O O . ASP B 1 43 ? -0.639 -1.251 20.75 1 94.5 43 ASP B O 1
ATOM 1963 N N . VAL B 1 44 ? -2.398 0.041 20.484 1 94.88 44 VAL B N 1
ATOM 1964 C CA . VAL B 1 44 ? -2.021 0.407 19.125 1 94.88 44 VAL B CA 1
ATOM 1965 C C . VAL B 1 44 ? -0.696 1.166 19.141 1 94.88 44 VAL B C 1
ATOM 1967 O O . VAL B 1 44 ? 0.181 0.916 18.312 1 94.88 44 VAL B O 1
ATOM 1970 N N . PHE B 1 45 ? -0.51 2.027 20.078 1 96.81 45 PHE B N 1
ATOM 1971 C CA . PHE B 1 45 ? 0.716 2.812 20.156 1 96.81 45 PHE B CA 1
ATOM 1972 C C . PHE B 1 45 ? 1.9 1.928 20.531 1 96.81 45 PHE B C 1
ATOM 1974 O O . PHE B 1 45 ? 3.012 2.131 20.047 1 96.81 45 PHE B O 1
ATOM 1981 N N . ASP B 1 46 ? 1.629 0.955 21.422 1 95.94 46 ASP B N 1
ATOM 1982 C CA . ASP B 1 46 ? 2.695 0.027 21.781 1 95.94 46 ASP B CA 1
ATOM 1983 C C . ASP B 1 46 ? 3.205 -0.73 20.562 1 95.94 46 ASP B C 1
ATOM 1985 O O . ASP B 1 46 ? 4.414 -0.851 20.359 1 95.94 46 ASP B O 1
ATOM 1989 N N . VAL B 1 47 ? 2.299 -1.185 19.797 1 93.94 47 VAL B N 1
ATOM 1990 C CA . VAL B 1 47 ? 2.662 -1.941 18.609 1 93.94 47 VAL B CA 1
ATOM 1991 C C . VAL B 1 47 ? 3.369 -1.026 17.609 1 93.94 47 VAL B C 1
ATOM 1993 O O . VAL B 1 47 ? 4.426 -1.377 17.078 1 93.94 47 VAL B O 1
ATOM 1996 N N . LEU B 1 48 ? 2.836 0.137 17.375 1 95.75 48 LEU B N 1
ATOM 1997 C CA . LEU B 1 48 ? 3.436 1.076 16.422 1 95.75 48 LEU B CA 1
ATOM 1998 C C . LEU B 1 48 ? 4.844 1.463 16.875 1 95.75 48 LEU B C 1
ATOM 2000 O O . LEU B 1 48 ? 5.773 1.455 16.062 1 95.75 48 LEU B O 1
ATOM 2004 N N . ALA B 1 49 ? 4.98 1.792 18.109 1 96.94 49 ALA B N 1
ATOM 2005 C CA . ALA B 1 49 ? 6.281 2.191 18.641 1 96.94 49 ALA B CA 1
ATOM 2006 C C . ALA B 1 49 ? 7.316 1.087 18.453 1 96.94 49 ALA B C 1
ATOM 2008 O O . ALA B 1 49 ? 8.469 1.36 18.125 1 96.94 49 ALA B O 1
ATOM 2009 N N . SER B 1 50 ? 6.867 -0.115 18.656 1 95 50 SER B N 1
ATOM 2010 C CA . SER B 1 50 ? 7.789 -1.243 18.562 1 95 50 SER B CA 1
ATOM 2011 C C . SER B 1 50 ? 8.273 -1.45 17.125 1 95 50 SER B C 1
ATOM 2013 O O . SER B 1 50 ? 9.305 -2.078 16.906 1 95 50 SER B O 1
ATOM 2015 N N . ARG B 1 51 ? 7.582 -0.932 16.188 1 95.19 5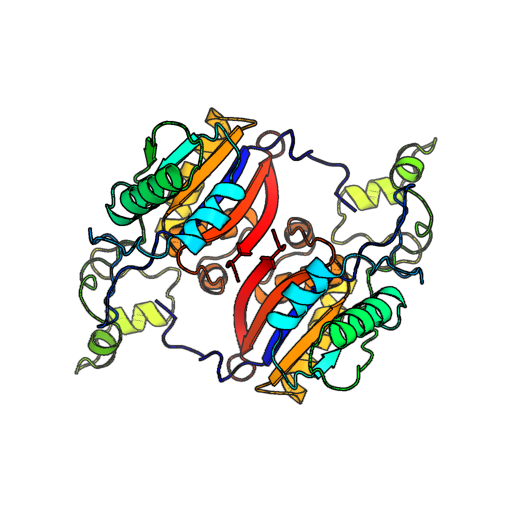1 ARG B N 1
ATOM 2016 C CA . ARG B 1 51 ? 7.914 -1.12 14.773 1 95.19 51 ARG B CA 1
ATOM 2017 C C . ARG B 1 51 ? 8.828 -0.009 14.273 1 95.19 51 ARG B C 1
ATOM 2019 O O . ARG B 1 51 ? 9.422 -0.123 13.195 1 95.19 51 ARG B O 1
ATOM 2026 N N . LEU B 1 52 ? 8.945 1.048 14.977 1 97.19 52 LEU B N 1
ATOM 2027 C CA . LEU B 1 52 ? 9.656 2.227 14.492 1 97.19 52 LEU B CA 1
ATOM 2028 C C . LEU B 1 52 ? 11.148 2.123 14.781 1 97.19 52 LEU B C 1
ATOM 2030 O O . LEU B 1 52 ? 11.539 1.623 15.844 1 97.19 52 LEU B O 1
ATOM 2034 N N . PRO B 1 53 ? 11.906 2.637 13.883 1 97.25 53 PRO B N 1
ATOM 2035 C CA . PRO B 1 53 ? 13.352 2.623 14.102 1 97.25 53 PRO B CA 1
ATOM 2036 C C . PRO B 1 53 ? 13.797 3.619 15.172 1 97.25 53 PRO B C 1
ATOM 2038 O O . PRO B 1 53 ? 13.312 4.754 15.203 1 97.25 53 PRO B O 1
ATOM 2041 N N . GLY B 1 54 ? 14.734 3.188 16 1 97.62 54 GLY B N 1
ATOM 2042 C CA . GLY B 1 54 ? 15.32 4.09 16.984 1 97.62 54 GLY B CA 1
ATOM 2043 C C . GLY B 1 54 ? 16.188 5.16 16.359 1 97.62 54 GLY B C 1
ATOM 2044 O O . GLY B 1 54 ? 16.922 4.898 15.406 1 97.62 54 GLY B O 1
ATOM 2045 N N . GLY B 1 55 ? 16.125 6.352 16.938 1 98.12 55 GLY B N 1
ATOM 2046 C CA . GLY B 1 55 ? 17 7.43 16.516 1 98.12 55 GLY B CA 1
ATOM 2047 C C . GLY B 1 55 ? 16.531 8.125 15.25 1 98.12 55 GLY B C 1
ATOM 2048 O O . GLY B 1 55 ? 17.234 8.969 14.695 1 98.12 55 GLY B O 1
ATOM 2049 N N . ALA B 1 56 ? 15.305 7.797 14.797 1 98.69 56 ALA B N 1
ATOM 2050 C CA . ALA B 1 56 ? 14.781 8.406 13.578 1 98.69 56 ALA B CA 1
ATOM 2051 C C . ALA B 1 56 ? 14.477 9.883 13.789 1 98.69 56 ALA B C 1
ATOM 2053 O O . ALA B 1 56 ? 14.133 10.305 14.898 1 98.69 56 ALA B O 1
ATOM 2054 N N . VAL B 1 57 ? 14.656 10.633 12.719 1 98.81 57 VAL B N 1
ATOM 2055 C CA . VAL B 1 57 ? 14.156 12 12.695 1 98.81 57 VAL B CA 1
ATOM 2056 C C . VAL B 1 57 ? 12.633 11.992 12.781 1 98.81 57 VAL B C 1
ATOM 2058 O O . VAL B 1 57 ? 11.969 11.18 12.133 1 98.81 57 VAL B O 1
ATOM 2061 N N . LEU B 1 58 ? 12.117 12.836 13.648 1 98.94 58 LEU B N 1
ATOM 2062 C CA . LEU B 1 58 ? 10.672 12.938 13.805 1 98.94 58 LEU B CA 1
ATOM 2063 C C . LEU B 1 58 ? 10.148 14.25 13.234 1 98.94 58 LEU B C 1
ATOM 2065 O O . LEU B 1 58 ? 10.625 15.32 13.609 1 98.94 58 LEU B O 1
ATOM 2069 N N . ILE B 1 59 ? 9.234 14.094 12.289 1 98.94 59 ILE B N 1
ATOM 2070 C CA . ILE B 1 59 ? 8.602 15.258 11.68 1 98.94 59 ILE B CA 1
ATOM 2071 C C . ILE B 1 59 ? 7.109 15.266 12.016 1 98.94 59 ILE B C 1
ATOM 2073 O O . ILE B 1 59 ? 6.438 14.242 11.898 1 98.94 59 ILE B O 1
ATOM 2077 N N . VAL B 1 60 ? 6.602 16.359 12.5 1 98.94 60 VAL B N 1
ATOM 2078 C CA . VAL B 1 60 ? 5.18 16.562 12.758 1 98.94 60 VAL B CA 1
ATOM 2079 C C . VAL B 1 60 ? 4.691 17.797 12.008 1 98.94 60 VAL B C 1
ATOM 2081 O O . VAL B 1 60 ? 5.492 18.531 11.422 1 98.94 60 VAL B O 1
ATOM 2084 N N . THR B 1 61 ? 3.408 17.969 11.938 1 98.88 61 THR B N 1
ATOM 2085 C CA . THR B 1 61 ? 2.84 19.203 11.414 1 98.88 61 THR B CA 1
ATOM 2086 C C . THR B 1 61 ? 2.531 20.172 12.547 1 98.88 61 THR B C 1
ATOM 2088 O O . THR B 1 61 ? 2.623 19.828 13.719 1 98.88 61 THR B O 1
ATOM 2091 N N . PRO B 1 62 ? 2.189 21.438 12.203 1 98.56 62 PRO B N 1
ATOM 2092 C CA . PRO B 1 62 ? 1.839 22.391 13.25 1 98.56 62 PRO B CA 1
ATOM 2093 C C . PRO B 1 62 ? 0.529 22.047 13.953 1 98.56 62 PRO B C 1
ATOM 2095 O O . PRO B 1 62 ? 0.192 22.656 14.969 1 98.56 62 PRO B O 1
ATOM 2098 N N . LEU B 1 63 ? -0.194 21.094 13.492 1 98.69 63 LEU B N 1
ATOM 2099 C CA . LEU B 1 63 ? -1.494 20.797 14.078 1 98.69 63 LEU B CA 1
ATOM 2100 C C . LEU B 1 63 ? -1.337 19.922 15.328 1 98.69 63 LEU B C 1
ATOM 2102 O O . LEU B 1 63 ? -0.497 19.031 15.359 1 98.69 63 LEU B O 1
ATOM 2106 N N . LEU B 1 64 ? -2.178 20.094 16.25 1 98.56 64 LEU B N 1
ATOM 2107 C CA . LEU B 1 64 ? -2.154 19.469 17.578 1 98.56 64 LEU B CA 1
ATOM 2108 C C . LEU B 1 64 ? -2.221 17.953 17.469 1 98.56 64 LEU B C 1
ATOM 2110 O O . LEU B 1 64 ? -1.536 17.25 18.203 1 98.56 64 LEU B O 1
ATOM 2114 N N . ARG B 1 65 ? -3.002 17.438 16.625 1 98.62 65 ARG B N 1
ATOM 2115 C CA . ARG B 1 65 ? -3.264 16 16.562 1 98.62 65 ARG B CA 1
ATOM 2116 C C . ARG B 1 65 ? -2 15.234 16.188 1 98.62 65 ARG B C 1
ATOM 2118 O O . ARG B 1 65 ? -1.804 14.102 16.625 1 98.62 65 ARG B O 1
ATOM 2125 N N . THR B 1 66 ? -1.105 15.852 15.367 1 98.81 66 THR B N 1
ATOM 2126 C CA . THR B 1 66 ? 0.133 15.156 15.031 1 98.81 66 THR B CA 1
ATOM 2127 C C . THR B 1 66 ? 1.108 15.203 16.203 1 98.81 66 THR B C 1
ATOM 2129 O O . THR B 1 66 ? 1.826 14.227 16.453 1 98.81 66 THR B O 1
ATOM 2132 N N . ARG B 1 67 ? 1.139 16.25 16.938 1 98.62 67 ARG B N 1
ATOM 2133 C CA . ARG B 1 67 ? 1.991 16.359 18.109 1 98.62 67 ARG B CA 1
ATOM 2134 C C . ARG B 1 67 ? 1.54 15.406 19.203 1 98.62 67 ARG B C 1
ATOM 2136 O O . ARG B 1 67 ? 2.365 14.734 19.828 1 98.62 67 ARG B O 1
ATOM 2143 N N . GLN B 1 68 ? 0.244 15.336 19.406 1 98.81 68 GLN B N 1
ATOM 2144 C CA . GLN B 1 68 ? -0.301 14.422 20.406 1 98.81 68 GLN B CA 1
ATOM 2145 C C . GLN B 1 68 ? 0.015 12.969 20.047 1 98.81 68 GLN B C 1
ATOM 2147 O O . GLN B 1 68 ? 0.312 12.156 20.938 1 98.81 68 GLN B O 1
ATOM 2152 N N . THR B 1 69 ? -0.08 12.703 18.812 1 98.88 69 THR B N 1
ATOM 2153 C CA . THR B 1 69 ? 0.247 11.359 18.344 1 98.88 69 THR B CA 1
ATOM 2154 C C . THR B 1 69 ? 1.72 11.047 18.594 1 98.88 69 THR B C 1
ATOM 2156 O O . THR B 1 69 ? 2.061 9.953 19.047 1 98.88 69 THR B O 1
ATOM 2159 N N . ALA B 1 70 ? 2.572 11.992 18.328 1 98.81 70 ALA B N 1
ATOM 2160 C CA . ALA B 1 70 ? 4.004 11.836 18.578 1 98.81 70 ALA B CA 1
ATOM 2161 C C . ALA B 1 70 ? 4.277 11.594 20.062 1 98.81 70 ALA B C 1
ATOM 2163 O O . ALA B 1 70 ? 5.047 10.695 20.422 1 98.81 70 ALA B O 1
ATOM 2164 N N . ASP B 1 71 ? 3.66 12.352 20.875 1 98.69 71 ASP B N 1
ATOM 2165 C CA . ASP B 1 71 ? 3.826 12.211 22.312 1 98.69 71 ASP B CA 1
ATOM 2166 C C . ASP B 1 71 ? 3.412 10.82 22.781 1 98.69 71 ASP B C 1
ATOM 2168 O O . ASP B 1 71 ? 4.102 10.203 23.594 1 98.69 71 ASP B O 1
ATOM 2172 N N . ALA B 1 72 ? 2.275 10.352 22.25 1 98.81 72 ALA B N 1
ATOM 2173 C CA . ALA B 1 72 ? 1.774 9.031 22.625 1 98.81 72 ALA B CA 1
ATOM 2174 C C . ALA B 1 72 ? 2.748 7.938 22.203 1 98.81 72 ALA B C 1
ATOM 2176 O O . ALA B 1 72 ? 2.928 6.945 22.906 1 98.81 72 ALA B O 1
ATOM 2177 N N . LEU B 1 73 ? 3.354 8.109 21.062 1 98.62 73 LEU B N 1
ATOM 2178 C CA . LEU B 1 73 ? 4.348 7.148 20.594 1 98.62 73 LEU B CA 1
ATOM 2179 C C . LEU B 1 73 ? 5.559 7.121 21.516 1 98.62 73 LEU B C 1
ATOM 2181 O O . LEU B 1 73 ? 6.074 6.047 21.828 1 98.62 73 LEU B O 1
ATOM 2185 N N . GLU B 1 74 ? 6.012 8.258 21.891 1 98.12 74 GLU B N 1
ATOM 2186 C CA . GLU B 1 74 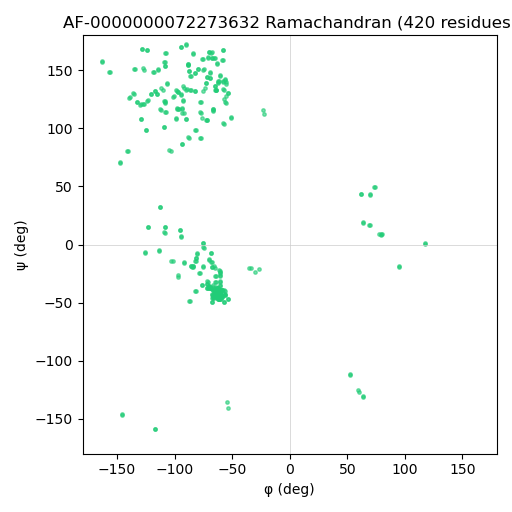? 7.137 8.336 22.812 1 98.12 74 GLU B CA 1
ATOM 2187 C C . GLU B 1 74 ? 6.805 7.676 24.141 1 98.12 74 GLU B C 1
ATOM 2189 O O . GLU B 1 74 ? 7.625 6.945 24.703 1 98.12 74 GLU B O 1
ATOM 2194 N N . LEU B 1 75 ? 5.648 7.965 24.594 1 98.19 75 LEU B N 1
ATOM 2195 C CA . LEU B 1 75 ? 5.207 7.359 25.844 1 98.19 75 LEU B CA 1
ATOM 2196 C C . LEU B 1 75 ? 5.164 5.84 25.719 1 98.19 75 LEU B C 1
ATOM 2198 O O . LEU B 1 75 ? 5.418 5.129 26.703 1 98.19 75 LEU B O 1
ATOM 2202 N N . ALA B 1 76 ? 4.887 5.414 24.578 1 98.12 76 ALA B N 1
ATOM 2203 C CA . ALA B 1 76 ? 4.785 3.977 24.328 1 98.12 76 ALA B CA 1
ATOM 2204 C C . ALA B 1 76 ? 6.164 3.355 24.141 1 98.12 76 ALA B C 1
ATOM 2206 O O . ALA B 1 76 ? 6.285 2.145 23.922 1 98.12 76 ALA B O 1
ATOM 2207 N N . GLY B 1 77 ? 7.191 4.176 24.062 1 98.06 77 GLY B N 1
ATOM 2208 C CA . GLY B 1 77 ? 8.539 3.629 24.062 1 98.06 77 GLY B CA 1
ATOM 2209 C C . GLY B 1 77 ? 9.297 3.924 22.781 1 98.06 77 GLY B C 1
ATOM 2210 O O . GLY B 1 77 ? 10.43 3.471 22.594 1 98.06 77 GLY B O 1
ATOM 2211 N N . ALA B 1 78 ? 8.672 4.645 21.844 1 98.31 78 ALA B N 1
ATOM 2212 C CA . ALA B 1 78 ? 9.398 5.027 20.641 1 98.31 78 ALA B CA 1
ATOM 2213 C C . ALA B 1 78 ? 10.562 5.961 20.984 1 98.31 78 ALA B C 1
ATOM 2215 O O . ALA B 1 78 ? 10.398 6.91 21.75 1 98.31 78 ALA B O 1
ATOM 2216 N N . ARG B 1 79 ? 11.742 5.656 20.406 1 98.12 79 ARG B N 1
ATOM 2217 C CA . ARG B 1 79 ? 12.938 6.465 20.641 1 98.12 79 ARG B CA 1
ATOM 2218 C C . ARG B 1 79 ? 13.25 7.336 19.422 1 98.12 79 ARG B C 1
ATOM 2220 O O . ARG B 1 79 ? 14.148 7.02 18.641 1 98.12 79 ARG B O 1
ATOM 2227 N N . LEU B 1 80 ? 12.539 8.43 19.375 1 98.31 80 LEU B N 1
ATOM 2228 C CA . LEU B 1 80 ? 12.664 9.344 18.25 1 98.31 80 LEU B CA 1
ATOM 2229 C C . LEU B 1 80 ? 13.375 10.625 18.672 1 98.31 80 LEU B C 1
ATOM 2231 O O . LEU B 1 80 ? 13.445 10.938 19.859 1 98.31 80 LEU B O 1
ATOM 2235 N N . LEU B 1 81 ? 13.961 11.312 17.719 1 98.5 81 LEU B N 1
ATOM 2236 C CA . LEU B 1 81 ? 14.562 12.617 17.984 1 98.5 81 LEU B CA 1
ATOM 2237 C C . LEU B 1 81 ? 13.484 13.656 18.266 1 98.5 81 LEU B C 1
ATOM 2239 O O . LEU B 1 81 ? 12.297 13.422 18.031 1 98.5 81 LEU B O 1
ATOM 2243 N N . PRO B 1 82 ? 13.867 14.836 18.812 1 98.25 82 PRO B N 1
ATOM 2244 C CA . PRO B 1 82 ? 12.875 15.891 19.016 1 98.25 82 PRO B CA 1
ATOM 2245 C C . PRO B 1 82 ? 12.141 16.266 17.734 1 98.25 82 PRO B C 1
ATOM 2247 O O . PRO B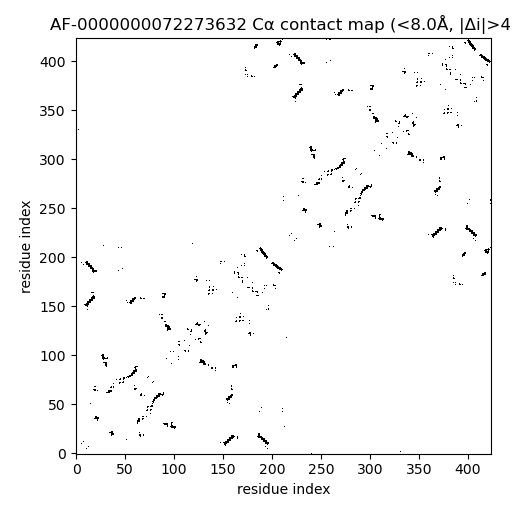 1 82 ? 12.75 16.328 16.672 1 98.25 82 PRO B O 1
ATOM 2250 N N . PRO B 1 83 ? 10.906 16.469 17.891 1 98.5 83 PRO B N 1
ATOM 2251 C CA . PRO B 1 83 ? 10.094 16.719 16.688 1 98.5 83 PRO B CA 1
ATOM 2252 C C . PRO B 1 83 ? 10.461 18.016 15.977 1 98.5 83 PRO B C 1
ATOM 2254 O O . PRO B 1 83 ? 10.742 19.016 16.625 1 98.5 83 PRO B O 1
ATOM 2257 N N . GLU B 1 84 ? 10.539 17.922 14.695 1 98.62 84 GLU B N 1
ATOM 2258 C CA . GLU B 1 84 ? 10.609 19.109 13.828 1 98.62 84 GLU B CA 1
ATOM 2259 C C . GLU B 1 84 ? 9.289 19.328 13.102 1 98.62 84 GLU B C 1
ATOM 2261 O O . GLU B 1 84 ? 8.664 18.375 12.617 1 98.62 84 GLU B O 1
ATOM 2266 N N . GLU B 1 85 ? 8.898 20.578 13.031 1 98.75 85 GLU B N 1
ATOM 2267 C CA . GLU B 1 85 ? 7.637 20.906 12.375 1 98.75 85 GLU B CA 1
ATOM 2268 C C . GLU B 1 85 ? 7.84 21.172 10.883 1 98.75 85 GLU B C 1
ATOM 2270 O O . GLU B 1 85 ? 8.781 21.859 10.492 1 98.75 85 GLU B O 1
ATOM 2275 N N . GLU B 1 86 ? 7.008 20.578 10.07 1 98.88 86 GLU B N 1
ATOM 2276 C CA . GLU B 1 86 ? 7.004 20.812 8.633 1 98.88 86 GLU B CA 1
ATOM 2277 C C . GLU B 1 86 ? 5.625 21.25 8.148 1 98.88 86 GLU B C 1
ATOM 2279 O O . GLU B 1 86 ? 4.762 20.406 7.871 1 98.88 86 GLU B O 1
ATOM 2284 N N . PRO B 1 87 ? 5.41 22.547 7.973 1 98.88 87 PRO B N 1
ATOM 2285 C CA . PRO B 1 87 ? 4.098 23.047 7.555 1 98.88 87 PRO B CA 1
ATOM 2286 C C . PRO B 1 87 ? 3.658 22.5 6.203 1 98.88 87 PRO B C 1
ATOM 2288 O O . PRO B 1 87 ? 2.459 22.359 5.945 1 98.88 87 PRO B O 1
ATOM 2291 N N . ALA B 1 88 ? 4.562 22.109 5.375 1 98.94 88 ALA B N 1
ATOM 2292 C CA . ALA B 1 88 ? 4.227 21.578 4.055 1 98.94 88 ALA B CA 1
ATOM 2293 C C . ALA B 1 88 ? 3.512 20.234 4.16 1 98.94 88 ALA B C 1
ATOM 2295 O O . ALA B 1 88 ? 2.922 19.766 3.188 1 98.94 88 ALA B O 1
ATOM 2296 N N . PHE B 1 89 ? 3.57 19.594 5.359 1 98.94 89 PHE B N 1
ATOM 2297 C CA . PHE B 1 89 ? 2.934 18.297 5.562 1 98.94 89 PHE B CA 1
ATOM 2298 C C . PHE B 1 89 ? 1.547 18.469 6.172 1 98.94 89 PHE B C 1
ATOM 2300 O O . PHE B 1 89 ? 0.911 17.484 6.562 1 98.94 89 PHE B O 1
ATOM 2307 N N . LEU B 1 90 ? 1.026 19.672 6.191 1 98.88 90 LEU B N 1
ATOM 2308 C CA . LEU B 1 90 ? -0.324 19.906 6.691 1 98.88 90 LEU B CA 1
ATOM 2309 C C . LEU B 1 90 ? -1.355 19.188 5.824 1 98.88 90 LEU B C 1
ATOM 2311 O O . LEU B 1 90 ? -1.114 18.938 4.641 1 98.88 90 LEU B O 1
ATOM 2315 N N . GLU B 1 91 ? -2.479 18.938 6.434 1 98.69 91 GLU B N 1
ATOM 2316 C CA . GLU B 1 91 ? -3.611 18.406 5.676 1 98.69 91 GLU B CA 1
ATOM 2317 C C . GLU B 1 91 ? -4.113 19.422 4.656 1 98.69 91 GLU B C 1
ATOM 2319 O O . GLU B 1 91 ? -3.824 20.625 4.773 1 98.69 91 GLU B O 1
ATOM 2324 N N . GLN B 1 92 ? -4.832 18.906 3.688 1 98.75 92 GLN B N 1
ATOM 2325 C CA . GLN B 1 92 ? -5.457 19.766 2.691 1 98.75 92 GLN B CA 1
ATOM 2326 C C . GLN B 1 92 ? -6.312 20.844 3.355 1 98.75 92 GLN B C 1
ATOM 2328 O O . GLN B 1 92 ? -7.039 20.562 4.312 1 98.75 92 GLN B O 1
ATOM 2333 N N . ASP B 1 93 ? -6.117 22.094 2.951 1 98.62 93 ASP B N 1
ATOM 2334 C CA . ASP B 1 93 ? -6.977 23.188 3.381 1 98.62 93 ASP B CA 1
ATOM 2335 C C . ASP B 1 93 ? -8.305 23.172 2.629 1 98.62 93 ASP B C 1
ATOM 2337 O O . ASP B 1 93 ? -8.352 23.438 1.427 1 98.62 93 ASP B O 1
ATOM 2341 N N . PHE B 1 94 ? -9.391 22.906 3.328 1 98.06 94 PHE B N 1
ATOM 2342 C CA . PHE B 1 94 ? -10.688 22.812 2.676 1 98.06 94 PHE B CA 1
ATOM 2343 C C . PHE B 1 94 ? -11.43 24.141 2.725 1 98.06 94 PHE B C 1
ATOM 2345 O O . PHE B 1 94 ? -12.625 24.203 2.434 1 98.06 94 PHE B O 1
ATOM 2352 N N . GLY B 1 95 ? -10.695 25.172 3.209 1 98.06 95 GLY B N 1
ATOM 2353 C CA . GLY B 1 95 ? -11.195 26.531 3.15 1 98.06 95 GLY B CA 1
ATOM 2354 C C . GLY B 1 95 ? -12.508 26.719 3.889 1 98.06 95 GLY B C 1
ATOM 2355 O O . GLY B 1 95 ? -12.625 26.344 5.059 1 98.06 95 GLY B O 1
ATOM 2356 N N . HIS B 1 96 ? -13.492 27.25 3.168 1 97.38 96 HIS B N 1
ATOM 2357 C CA . HIS B 1 96 ? -14.773 27.625 3.754 1 97.38 96 HIS B CA 1
ATOM 2358 C C . HIS B 1 96 ? -15.578 26.406 4.164 1 97.38 96 HIS B C 1
ATOM 2360 O O . HIS B 1 96 ? -16.562 26.516 4.887 1 97.38 96 HIS B O 1
ATOM 2366 N N . TRP B 1 97 ? -15.203 25.25 3.742 1 97.19 97 TRP B N 1
ATOM 2367 C CA . TRP B 1 97 ? -15.977 24.047 4.023 1 97.19 97 TRP B CA 1
ATOM 2368 C C . TRP B 1 97 ? -15.602 23.469 5.383 1 97.19 97 TRP B C 1
ATOM 2370 O O . TRP B 1 97 ? -16.312 22.609 5.918 1 97.19 97 TRP B O 1
ATOM 2380 N N . GLN B 1 98 ? -14.406 23.859 5.918 1 97.25 98 GLN B N 1
ATOM 2381 C CA . GLN B 1 98 ? -13.945 23.312 7.184 1 97.25 98 GLN B CA 1
ATOM 2382 C C . GLN B 1 98 ? -14.953 23.562 8.305 1 97.25 98 GLN B C 1
ATOM 2384 O O . GLN B 1 98 ? -15.5 24.672 8.406 1 97.25 98 GLN B O 1
ATOM 2389 N N . GLY B 1 99 ? -15.203 22.516 9.023 1 96.06 99 GLY B N 1
ATOM 2390 C CA . GLY B 1 99 ? -16.188 22.609 10.094 1 96.06 99 GLY B CA 1
ATOM 2391 C C . GLY B 1 99 ? -17.562 22.156 9.672 1 96.06 99 GLY B C 1
ATOM 2392 O O . GLY B 1 99 ? -18.406 21.844 10.523 1 96.06 99 GLY B O 1
ATOM 2393 N N . ARG B 1 100 ? -17.797 22.125 8.367 1 95.38 100 ARG B N 1
ATOM 2394 C CA . ARG B 1 100 ? -19.062 21.609 7.836 1 95.38 100 ARG B CA 1
ATOM 2395 C C . ARG B 1 100 ? -18.969 20.109 7.559 1 95.38 100 ARG B C 1
ATOM 2397 O O . ARG B 1 100 ? -17.891 19.516 7.68 1 95.38 100 ARG B O 1
ATOM 2404 N N . THR B 1 101 ? -20.125 19.547 7.23 1 94.62 101 THR B N 1
ATOM 2405 C CA . THR B 1 101 ? -20.156 18.156 6.828 1 94.62 101 THR B CA 1
ATOM 2406 C C . THR B 1 101 ? -20.422 18.031 5.328 1 94.62 101 THR B C 1
ATOM 2408 O O . THR B 1 101 ? -21.078 18.891 4.738 1 94.62 101 THR B O 1
ATOM 2411 N N . TRP B 1 102 ? -19.922 16.922 4.828 1 90.56 102 TRP B N 1
ATOM 2412 C CA . TRP B 1 102 ? -20.219 16.672 3.422 1 90.56 102 TRP B CA 1
ATOM 2413 C C . TRP B 1 102 ? -21.719 16.547 3.189 1 90.56 102 TRP B C 1
ATOM 2415 O O . TRP B 1 102 ? -22.234 17.047 2.188 1 90.56 102 TRP B O 1
ATOM 2425 N N . GLY B 1 103 ? -22.312 15.867 4.078 1 90.81 103 GLY B N 1
ATOM 2426 C CA . GLY B 1 103 ? -23.766 15.75 3.984 1 90.81 103 GLY B CA 1
ATOM 2427 C C . GLY B 1 103 ? -24.469 17.094 3.885 1 90.81 103 GLY B C 1
ATOM 2428 O O . GLY B 1 103 ? -25.328 17.281 3.02 1 90.81 103 GLY B O 1
ATOM 2429 N N . ALA B 1 104 ? -24.094 17.984 4.711 1 92.44 104 ALA B N 1
ATOM 2430 C CA . ALA B 1 104 ? -24.688 19.312 4.727 1 92.44 104 ALA B CA 1
ATOM 2431 C C . ALA B 1 104 ? -24.391 20.062 3.428 1 92.44 104 ALA B C 1
ATOM 2433 O O . ALA B 1 104 ? -25.266 20.75 2.889 1 92.44 104 ALA B O 1
ATOM 2434 N N . LEU B 1 105 ? -23.234 19.922 2.938 1 93.44 105 LEU B N 1
ATOM 2435 C CA . LEU B 1 105 ? -22.828 20.609 1.726 1 93.44 105 LEU B CA 1
ATOM 2436 C C . LEU B 1 105 ? -23.547 20.062 0.505 1 93.44 105 LEU B C 1
ATOM 2438 O O . LEU B 1 105 ? -23.969 20.828 -0.371 1 93.44 105 LEU B O 1
ATOM 2442 N N . MET B 1 106 ? -23.75 18.781 0.532 1 91.81 106 MET B N 1
ATOM 2443 C CA . MET B 1 106 ? -24.297 18.109 -0.642 1 91.81 106 MET B CA 1
ATOM 2444 C C . MET B 1 106 ? -25.812 18.266 -0.693 1 91.81 106 MET B C 1
ATOM 2446 O O . MET B 1 106 ? -26.438 18.031 -1.734 1 91.81 106 MET B O 1
ATOM 2450 N N . THR B 1 107 ? -26.438 18.672 0.36 1 91.81 107 THR B N 1
ATOM 2451 C CA . THR B 1 107 ? -27.891 18.734 0.411 1 91.81 107 THR B CA 1
ATOM 2452 C C . THR B 1 107 ? -28.391 20.172 0.389 1 91.81 107 THR B C 1
ATOM 2454 O O . THR B 1 107 ? -29.562 20.438 0.629 1 91.81 107 THR B O 1
ATOM 2457 N N . LEU B 1 108 ? -27.5 21.062 0.139 1 89.56 108 LEU B N 1
ATOM 2458 C CA . LEU B 1 108 ? -27.891 22.469 0.022 1 89.56 108 LEU B CA 1
ATOM 2459 C C . LEU B 1 108 ? -28.891 22.641 -1.114 1 89.56 108 LEU B C 1
ATOM 2461 O O . LEU B 1 108 ? -28.797 21.984 -2.152 1 89.56 108 LEU B O 1
ATOM 2465 N N . THR B 1 109 ? -29.875 23.578 -0.95 1 91.81 109 THR B N 1
ATOM 2466 C CA . THR B 1 109 ? -30.844 23.984 -1.955 1 91.81 109 THR B CA 1
ATOM 2467 C C . THR B 1 109 ? -30.875 25.5 -2.092 1 91.81 109 THR B C 1
ATOM 2469 O O . THR B 1 109 ? -31.219 26.203 -1.138 1 91.81 109 THR B O 1
ATOM 2472 N N . PRO B 1 110 ? -30.594 26.016 -3.291 1 93.25 110 PRO B N 1
ATOM 2473 C CA . PRO B 1 110 ? -30.188 25.234 -4.453 1 93.25 110 PRO B CA 1
ATOM 2474 C C . PRO B 1 110 ? -28.797 24.609 -4.277 1 93.25 110 PRO B C 1
ATOM 2476 O O . PRO B 1 110 ? -28.047 24.984 -3.373 1 93.25 110 PRO B O 1
ATOM 2479 N N . PRO B 1 111 ? -28.469 23.609 -5.156 1 92.19 111 PRO B N 1
ATOM 2480 C CA . PRO B 1 111 ? -27.156 22.984 -5.023 1 92.19 111 PRO B CA 1
ATOM 2481 C C . PRO B 1 111 ? -26 23.984 -5.145 1 92.19 111 PRO B C 1
ATOM 2483 O O . PRO B 1 111 ? -26.078 24.922 -5.934 1 92.19 111 PRO B O 1
ATOM 2486 N N . ASP B 1 112 ? -25.031 23.766 -4.34 1 93.56 112 ASP B N 1
ATOM 2487 C CA . ASP B 1 112 ? -23.844 24.609 -4.383 1 93.56 112 ASP B CA 1
ATOM 2488 C C . ASP B 1 112 ? -22.938 24.219 -5.559 1 93.56 112 ASP B C 1
ATOM 2490 O O . ASP B 1 112 ? -22.484 23.078 -5.648 1 93.56 112 ASP B O 1
ATOM 2494 N N . GLN B 1 113 ? -22.641 25.078 -6.402 1 94.44 113 GLN B N 1
ATOM 2495 C CA . GLN B 1 113 ? -21.875 24.828 -7.621 1 94.44 113 GLN B CA 1
ATOM 2496 C C . GLN B 1 113 ? -20.438 24.438 -7.297 1 94.44 113 GLN B C 1
ATOM 2498 O O . GLN B 1 113 ? -19.828 23.641 -8.016 1 94.44 113 GLN B O 1
ATOM 2503 N N . ALA B 1 114 ? -19.922 25.047 -6.281 1 95.5 114 ALA B N 1
ATOM 2504 C CA . ALA B 1 114 ? -18.547 24.719 -5.887 1 95.5 114 ALA B CA 1
ATOM 2505 C C . ALA B 1 114 ? -18.438 23.266 -5.438 1 95.5 114 ALA B C 1
ATOM 2507 O O . ALA B 1 114 ? -17.453 22.594 -5.746 1 95.5 114 ALA B O 1
ATOM 2508 N N . VAL B 1 115 ? -19.422 22.812 -4.734 1 95.31 115 VAL B N 1
ATOM 2509 C CA . VAL B 1 115 ? -19.438 21.438 -4.258 1 95.31 115 VAL B CA 1
ATOM 2510 C C . VAL B 1 115 ? -19.547 20.484 -5.441 1 95.31 115 VAL B C 1
ATOM 2512 O O . VAL B 1 115 ? -18.828 19.484 -5.516 1 95.31 115 VAL B O 1
ATOM 2515 N N . GLU B 1 116 ? -20.375 20.781 -6.348 1 93.81 116 GLU B N 1
ATOM 2516 C CA . GLU B 1 116 ? -20.547 19.969 -7.539 1 93.81 116 GLU B CA 1
ATOM 2517 C C . GLU B 1 116 ? -19.266 19.891 -8.359 1 93.81 116 GLU B C 1
ATOM 2519 O O . GLU B 1 116 ? -18.859 18.812 -8.812 1 93.81 116 GLU B O 1
ATOM 2524 N N . ALA B 1 117 ? -18.688 21.062 -8.516 1 94.38 117 ALA B N 1
ATOM 2525 C CA . ALA B 1 117 ? -17.438 21.125 -9.273 1 94.38 117 ALA B CA 1
ATOM 2526 C C . ALA B 1 117 ? -16.359 20.281 -8.602 1 94.38 117 ALA B C 1
ATOM 2528 O O . ALA B 1 117 ? -15.594 19.594 -9.281 1 94.38 117 ALA B O 1
ATOM 2529 N N . PHE B 1 118 ? -16.297 20.375 -7.352 1 94.88 118 PHE B N 1
ATOM 2530 C CA . PHE B 1 118 ? -15.297 19.641 -6.578 1 94.88 118 PHE B CA 1
ATOM 2531 C C . PHE B 1 118 ? -15.445 18.141 -6.797 1 94.88 118 PHE B C 1
ATOM 2533 O O . PHE B 1 118 ? -14.461 17.453 -7.082 1 94.88 118 PHE B O 1
ATOM 2540 N N . TRP B 1 119 ? -16.609 17.641 -6.754 1 92 119 TRP B N 1
ATOM 2541 C CA . TRP B 1 119 ? -16.828 16.203 -6.828 1 92 119 TRP B CA 1
ATOM 2542 C C . TRP B 1 119 ? -16.641 15.688 -8.258 1 92 119 TRP B C 1
ATOM 2544 O O . TRP B 1 119 ? -16.406 14.5 -8.469 1 92 119 TRP B O 1
ATOM 2554 N N . ARG B 1 120 ? -16.703 16.625 -9.234 1 92.44 120 ARG B N 1
ATOM 2555 C CA . ARG B 1 120 ? -16.391 16.234 -10.617 1 92.44 120 ARG B CA 1
ATOM 2556 C C . ARG B 1 120 ? -14.906 15.984 -10.797 1 92.44 120 ARG B C 1
ATOM 2558 O O . ARG B 1 120 ? -14.516 15.109 -11.578 1 92.44 120 ARG B O 1
ATOM 2565 N N . SER B 1 121 ? -14.109 16.734 -10.023 1 95.12 121 SER B N 1
ATOM 2566 C CA . SER B 1 121 ? -12.656 16.594 -10.094 1 95.12 121 SER B CA 1
ATOM 2567 C C . SER B 1 121 ? -12.008 16.859 -8.734 1 95.12 121 SER B C 1
ATOM 2569 O O . SER B 1 121 ? -11.242 17.812 -8.586 1 95.12 121 SER B O 1
ATOM 2571 N N . PRO B 1 122 ? -12.203 15.961 -7.867 1 95.31 122 PRO B N 1
ATOM 2572 C CA . PRO B 1 122 ? -11.773 16.219 -6.492 1 95.31 122 PRO B CA 1
ATOM 2573 C C . PRO B 1 122 ? -10.258 16.328 -6.363 1 95.31 122 PRO B C 1
ATOM 2575 O O . PRO B 1 122 ? -9.758 16.969 -5.434 1 95.31 122 PRO B O 1
ATOM 2578 N N . GLY B 1 123 ? -9.523 15.836 -7.309 1 97.88 123 GLY B N 1
ATOM 2579 C CA . GLY B 1 123 ? -8.07 15.883 -7.254 1 97.88 123 GLY B CA 1
ATOM 2580 C C . GLY B 1 123 ? -7.5 17.234 -7.641 1 97.88 123 GLY B C 1
ATOM 2581 O O . GLY B 1 123 ? -6.41 17.594 -7.203 1 97.88 123 GLY B O 1
ATOM 2582 N N . THR B 1 124 ? -8.25 18 -8.43 1 98.12 124 THR B N 1
ATOM 2583 C CA . THR B 1 124 ? -7.637 19.188 -9.016 1 98.12 124 THR B CA 1
ATOM 2584 C C . THR B 1 124 ? -8.461 20.438 -8.703 1 98.12 124 THR B C 1
ATOM 2586 O O . THR B 1 124 ? -8.023 21.547 -8.984 1 98.12 124 THR B O 1
ATOM 2589 N N . THR B 1 125 ? -9.633 20.234 -8.094 1 97.94 125 THR B N 1
ATOM 2590 C CA . THR B 1 125 ? -10.477 21.375 -7.773 1 97.94 125 THR B CA 1
ATOM 2591 C C . THR B 1 125 ? -10.305 21.781 -6.316 1 97.94 125 THR B C 1
ATOM 2593 O O . THR B 1 125 ? -10.359 20.953 -5.418 1 97.94 125 THR B O 1
ATOM 2596 N N . ALA B 1 126 ? -10.133 23.062 -6.113 1 98.19 126 ALA B N 1
ATOM 2597 C CA . ALA B 1 126 ? -9.977 23.594 -4.758 1 98.19 126 ALA B CA 1
ATOM 2598 C C . ALA B 1 126 ? -11.328 24.016 -4.176 1 98.19 126 ALA B C 1
ATOM 2600 O O . ALA B 1 126 ? -12.148 24.609 -4.867 1 98.19 126 ALA B O 1
ATOM 2601 N N . PRO B 1 127 ? -11.586 23.672 -2.982 1 97.5 127 PRO B N 1
ATOM 2602 C CA . PRO B 1 127 ? -12.695 24.328 -2.299 1 97.5 127 PRO B CA 1
ATOM 2603 C C 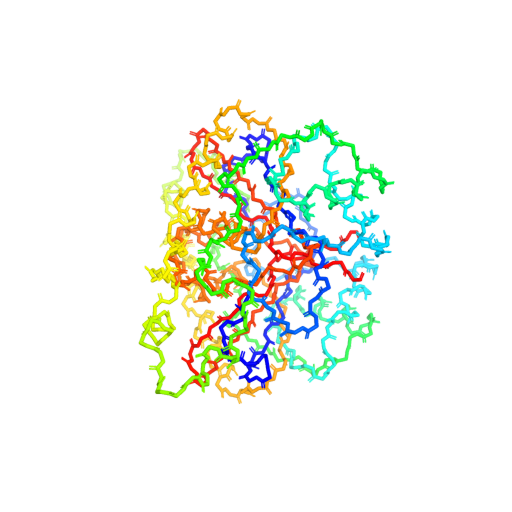. PRO B 1 127 ? -12.531 25.844 -2.229 1 97.5 127 PRO B C 1
ATOM 2605 O O . PRO B 1 127 ? -11.414 26.359 -2.355 1 97.5 127 PRO B O 1
ATOM 2608 N N . PRO B 1 128 ? -13.656 26.562 -2.031 1 97.56 128 PRO B N 1
ATOM 2609 C CA . PRO B 1 128 ? -13.531 28.016 -1.863 1 97.56 128 PRO B CA 1
ATOM 2610 C C . PRO B 1 128 ? -12.578 28.391 -0.73 1 97.56 128 PRO B C 1
ATOM 2612 O O . PRO B 1 128 ? -12.75 27.938 0.404 1 97.56 128 PRO B O 1
ATOM 2615 N N . ALA B 1 129 ? -11.5 29.188 -1.073 1 98.12 129 ALA B N 1
ATOM 2616 C CA . ALA B 1 129 ? -10.508 29.703 -0.133 1 98.12 129 ALA B CA 1
ATOM 2617 C C . ALA B 1 129 ? -9.633 28.578 0.406 1 98.12 129 ALA B C 1
ATOM 2619 O O . ALA B 1 129 ? -9.062 28.688 1.495 1 98.12 129 ALA B O 1
ATOM 2620 N N . GLY B 1 130 ? -9.633 27.453 -0.254 1 98.44 130 GLY B N 1
ATOM 2621 C CA . GLY B 1 130 ? -8.805 26.312 0.119 1 98.44 130 GLY B CA 1
ATOM 2622 C C . GLY B 1 130 ? -7.785 25.953 -0.94 1 98.44 130 GLY B C 1
ATOM 2623 O O . GLY B 1 130 ? -7.355 26.812 -1.719 1 98.44 130 GLY B O 1
ATOM 2624 N N . GLU B 1 131 ? -7.27 24.781 -0.976 1 98.38 131 GLU B N 1
ATOM 2625 C CA . GLU B 1 131 ? -6.344 24.281 -1.983 1 98.38 131 GLU B CA 1
ATOM 2626 C C . GLU B 1 131 ? -6.84 22.953 -2.57 1 98.38 131 GLU B C 1
ATOM 2628 O O . GLU B 1 131 ? -7.629 22.25 -1.94 1 98.38 131 GLU B O 1
ATOM 2633 N N . SER B 1 132 ? -6.477 22.703 -3.779 1 98.62 132 SER B N 1
ATOM 2634 C CA . SER B 1 132 ? -6.766 21.406 -4.398 1 98.62 132 SER B CA 1
ATOM 2635 C C . SER B 1 132 ? -5.828 20.328 -3.877 1 98.62 132 SER B C 1
ATOM 2637 O O . SER B 1 132 ? -4.789 20.625 -3.287 1 98.62 132 SER B O 1
ATOM 2639 N N . PHE B 1 133 ? -6.238 19.125 -4.031 1 98.81 133 PHE B N 1
ATOM 2640 C CA . PHE B 1 133 ? -5.355 18.031 -3.652 1 98.81 133 PHE B CA 1
ATOM 2641 C C . PHE B 1 133 ? -4.066 18.062 -4.469 1 98.81 133 PHE B C 1
ATOM 2643 O O . PHE B 1 133 ? -2.994 17.734 -3.959 1 98.81 133 PHE B O 1
ATOM 2650 N N . ALA B 1 134 ? -4.09 18.453 -5.688 1 98.88 134 ALA B N 1
ATOM 2651 C CA . ALA B 1 134 ? -2.9 18.609 -6.52 1 98.88 134 ALA B CA 1
ATOM 2652 C C . ALA B 1 134 ? -1.903 19.578 -5.871 1 98.88 134 ALA B C 1
ATOM 2654 O O . ALA B 1 134 ? -0.693 19.344 -5.914 1 98.88 134 ALA B O 1
ATOM 2655 N N . MET B 1 135 ? -2.406 20.594 -5.301 1 98.88 135 MET B N 1
ATOM 2656 C CA . MET B 1 135 ? -1.552 21.562 -4.609 1 98.88 135 MET B CA 1
ATOM 2657 C C . MET B 1 135 ? -0.9 20.922 -3.385 1 98.88 135 MET B C 1
ATOM 2659 O O . MET B 1 135 ? 0.26 21.203 -3.08 1 98.88 135 MET B O 1
ATOM 2663 N N . VAL B 1 136 ? -1.661 20.094 -2.672 1 98.94 136 VAL B N 1
ATOM 2664 C CA . VAL B 1 136 ? -1.109 19.344 -1.554 1 98.94 136 VAL B CA 1
ATOM 2665 C C . VAL B 1 136 ? 0.023 18.438 -2.047 1 98.94 136 VAL B C 1
ATOM 2667 O O . VAL B 1 136 ? 1.101 18.406 -1.447 1 98.94 136 VAL B O 1
ATOM 2670 N N . MET B 1 137 ? -0.229 17.766 -3.115 1 98.94 137 MET B N 1
ATOM 2671 C CA . MET B 1 137 ? 0.765 16.844 -3.674 1 98.94 137 MET B CA 1
ATOM 2672 C C . MET B 1 137 ? 2.051 17.594 -4.023 1 98.94 137 MET B C 1
ATOM 2674 O O . MET B 1 137 ? 3.148 17.094 -3.754 1 98.94 137 MET B O 1
ATOM 2678 N N . ASP B 1 138 ? 1.911 18.766 -4.539 1 98.88 138 ASP B N 1
ATOM 2679 C CA . ASP B 1 138 ? 3.068 19.547 -4.957 1 98.88 138 ASP B CA 1
ATOM 2680 C C . ASP B 1 138 ? 3.912 19.969 -3.758 1 98.88 138 ASP B C 1
ATOM 2682 O O . ASP B 1 138 ? 5.129 19.781 -3.75 1 98.88 138 ASP B O 1
ATOM 2686 N N . ARG B 1 139 ? 3.258 20.516 -2.758 1 98.81 139 ARG B N 1
ATOM 2687 C CA . ARG B 1 139 ? 4.047 21 -1.631 1 98.81 139 ARG B CA 1
ATOM 2688 C C . ARG B 1 139 ? 4.633 19.844 -0.832 1 98.81 139 ARG B C 1
ATOM 2690 O O . ARG B 1 139 ? 5.742 19.938 -0.302 1 98.81 139 ARG B O 1
ATOM 2697 N N . VAL B 1 140 ? 3.916 18.766 -0.67 1 98.94 140 VAL B N 1
ATOM 2698 C CA . VAL B 1 140 ? 4.43 17.609 0.041 1 98.94 140 VAL B CA 1
ATOM 2699 C C . VAL B 1 140 ? 5.633 17.031 -0.708 1 98.94 140 VAL B C 1
ATOM 2701 O O . VAL B 1 140 ? 6.652 16.703 -0.098 1 98.94 140 VAL B O 1
ATOM 2704 N N . ALA B 1 141 ? 5.52 16.906 -2.021 1 98.88 141 ALA B N 1
ATOM 2705 C CA . ALA B 1 141 ? 6.602 16.359 -2.832 1 98.88 141 ALA B CA 1
ATOM 2706 C C . ALA B 1 141 ? 7.879 17.188 -2.67 1 98.88 141 ALA B C 1
ATOM 2708 O O . ALA B 1 141 ? 8.961 16.625 -2.494 1 98.88 141 ALA B O 1
ATOM 2709 N N . ARG B 1 142 ? 7.734 18.453 -2.711 1 98.81 142 ARG B N 1
ATOM 2710 C CA . ARG B 1 142 ? 8.891 19.328 -2.557 1 98.81 142 ARG B CA 1
ATOM 2711 C C . ARG B 1 142 ? 9.531 19.156 -1.183 1 98.81 142 ARG B C 1
ATOM 2713 O O . ARG B 1 142 ? 10.758 19.109 -1.064 1 98.81 142 ARG B O 1
ATOM 2720 N N . ALA B 1 143 ? 8.695 19.078 -0.169 1 98.94 143 ALA B N 1
ATOM 2721 C CA . ALA B 1 143 ? 9.203 18.906 1.192 1 98.94 143 ALA B CA 1
ATOM 2722 C C . ALA B 1 143 ? 9.898 17.562 1.364 1 98.94 143 ALA B C 1
ATOM 2724 O O . ALA B 1 143 ? 10.961 17.484 1.989 1 98.94 143 ALA B O 1
ATOM 2725 N N . VAL B 1 144 ? 9.32 16.516 0.833 1 98.88 144 VAL B N 1
ATOM 2726 C CA . VAL B 1 144 ? 9.914 15.188 0.92 1 98.88 144 VAL B CA 1
ATOM 2727 C C . VAL B 1 144 ? 11.281 15.188 0.237 1 98.88 144 VAL B C 1
ATOM 2729 O O . VAL B 1 144 ? 12.25 14.656 0.777 1 98.88 144 VAL B O 1
ATOM 2732 N N . GLU B 1 145 ? 11.352 15.773 -0.906 1 98.38 145 GLU B N 1
ATOM 2733 C CA . GLU B 1 145 ? 12.625 15.852 -1.627 1 98.38 145 GLU B CA 1
ATOM 2734 C C . GLU B 1 145 ? 13.664 16.641 -0.829 1 98.38 145 GLU B C 1
ATOM 2736 O O . GLU B 1 145 ? 14.812 16.203 -0.719 1 98.38 145 GLU B O 1
ATOM 2741 N N . ALA B 1 146 ? 13.258 17.766 -0.297 1 98.56 146 ALA B N 1
ATOM 2742 C CA . ALA B 1 146 ? 14.18 18.609 0.458 1 98.56 146 ALA B CA 1
ATOM 2743 C C . ALA B 1 146 ? 14.703 17.875 1.692 1 98.56 146 ALA B C 1
ATOM 2745 O O . ALA B 1 146 ? 15.906 17.906 1.971 1 98.56 146 ALA B O 1
ATOM 2746 N N . TRP B 1 147 ? 13.781 17.25 2.42 1 98.69 147 TRP B N 1
ATOM 2747 C CA . TRP B 1 147 ? 14.188 16.5 3.604 1 98.69 147 TRP B CA 1
ATOM 2748 C C . TRP B 1 147 ? 15.109 15.344 3.227 1 98.69 147 TRP B C 1
ATOM 2750 O O . TRP B 1 147 ? 16.125 15.109 3.889 1 98.69 147 TRP B O 1
ATOM 2760 N N . SER B 1 148 ? 14.742 14.609 2.197 1 98.44 148 SER B N 1
ATOM 2761 C CA . SER B 1 148 ? 15.547 13.477 1.773 1 98.44 148 SER B CA 1
ATOM 2762 C C . SER B 1 148 ? 16.953 13.906 1.373 1 98.44 148 SER B C 1
ATOM 2764 O O . SER B 1 148 ? 17.938 13.242 1.713 1 98.44 148 SER B O 1
ATOM 2766 N N . ALA B 1 149 ? 17.031 14.992 0.655 1 96.88 149 ALA B N 1
ATOM 2767 C CA . ALA B 1 149 ? 18.328 15.523 0.238 1 96.88 149 ALA B CA 1
ATOM 2768 C C . ALA B 1 149 ? 19.156 15.93 1.444 1 96.88 149 ALA B C 1
ATOM 2770 O O . ALA B 1 149 ? 20.375 15.688 1.479 1 96.88 149 ALA B O 1
ATOM 2771 N N . ARG B 1 150 ? 18.516 16.516 2.365 1 97.5 150 ARG B N 1
ATOM 2772 C CA . ARG B 1 150 ? 19.203 17.016 3.557 1 97.5 150 ARG B CA 1
ATOM 2773 C C . ARG B 1 150 ? 19.672 15.867 4.438 1 97.5 150 ARG B C 1
ATOM 2775 O O . ARG B 1 150 ? 20.781 15.906 4.977 1 97.5 150 ARG B O 1
ATOM 2782 N N . LEU B 1 151 ? 18.891 14.789 4.504 1 97.12 151 LEU B N 1
ATOM 2783 C CA . LEU B 1 151 ? 19.125 13.75 5.504 1 97.12 151 LEU B CA 1
ATOM 2784 C C . LEU B 1 151 ? 19.922 12.594 4.918 1 97.12 151 LEU B C 1
ATOM 2786 O O . LEU B 1 151 ? 20.609 11.875 5.648 1 97.12 151 LEU B O 1
ATOM 2790 N N . GLY B 1 152 ? 19.828 12.383 3.615 1 95.25 152 GLY B N 1
ATOM 2791 C CA . GLY B 1 152 ? 20.516 11.25 3.004 1 95.25 152 GLY B CA 1
ATOM 2792 C C . GLY B 1 152 ? 20 9.914 3.5 1 95.25 152 GLY B C 1
ATOM 2793 O O . GLY B 1 152 ? 18.797 9.672 3.514 1 95.25 152 GLY B O 1
ATOM 2794 N N . VAL B 1 153 ? 20.969 9.047 3.906 1 96.06 153 VAL B N 1
ATOM 2795 C CA . VAL B 1 153 ? 20.594 7.734 4.426 1 96.06 153 VAL B CA 1
ATOM 2796 C C . VAL B 1 153 ? 20.203 7.848 5.898 1 96.06 153 VAL B C 1
ATOM 2798 O O . VAL B 1 153 ? 21.062 7.93 6.77 1 96.06 153 VAL B O 1
ATOM 2801 N N . ARG B 1 154 ? 18.891 7.906 6.133 1 97.06 154 ARG B N 1
ATOM 2802 C CA . ARG B 1 154 ? 18.328 8.172 7.457 1 97.06 154 ARG B CA 1
ATOM 2803 C C . ARG B 1 154 ? 16.906 7.641 7.566 1 97.06 154 ARG B C 1
ATOM 2805 O O . ARG B 1 154 ? 16.203 7.512 6.559 1 97.06 154 ARG B O 1
ATOM 2812 N N . ASP B 1 155 ? 16.578 7.238 8.789 1 98.44 155 ASP B N 1
ATOM 2813 C CA . ASP B 1 155 ? 15.172 6.953 9.07 1 98.44 155 ASP B CA 1
ATOM 2814 C C . ASP B 1 155 ? 14.422 8.227 9.469 1 98.44 155 ASP B C 1
ATOM 2816 O O . ASP B 1 155 ? 14.914 9.016 10.273 1 98.44 155 ASP B O 1
ATOM 2820 N N . VAL B 1 156 ? 13.258 8.406 8.852 1 98.81 156 VAL B N 1
ATOM 2821 C CA . VAL B 1 156 ? 12.398 9.555 9.141 1 98.81 156 VAL B CA 1
ATOM 2822 C C . VAL B 1 156 ? 10.992 9.07 9.492 1 98.81 156 VAL B C 1
ATOM 2824 O O . VAL B 1 156 ? 10.367 8.344 8.711 1 98.81 156 VAL B O 1
ATOM 2827 N N . VAL B 1 157 ? 10.531 9.383 10.648 1 98.94 157 VAL B N 1
ATOM 2828 C CA . VAL B 1 157 ? 9.133 9.172 11.016 1 98.94 157 VAL B CA 1
ATOM 2829 C C . VAL B 1 157 ? 8.352 10.477 10.844 1 98.94 157 VAL B C 1
ATOM 2831 O O . VAL B 1 157 ? 8.688 11.492 11.453 1 98.94 157 VAL B O 1
ATOM 2834 N N . ALA B 1 158 ? 7.414 10.477 9.961 1 99 158 ALA B N 1
ATOM 2835 C CA . ALA B 1 158 ? 6.551 11.633 9.742 1 99 158 ALA B CA 1
ATOM 2836 C C . ALA B 1 158 ? 5.121 11.344 10.188 1 99 158 ALA B C 1
ATOM 2838 O O . ALA B 1 158 ? 4.477 10.43 9.672 1 99 158 ALA B O 1
ATOM 2839 N N . ILE B 1 159 ? 4.648 12.031 11.156 1 98.94 159 ILE B N 1
ATOM 2840 C CA . ILE B 1 159 ? 3.254 11.961 11.586 1 98.94 159 ILE B CA 1
ATOM 2841 C C . ILE B 1 159 ? 2.441 13.047 10.883 1 98.94 159 ILE B C 1
ATOM 2843 O O . ILE B 1 159 ? 2.682 14.234 11.078 1 98.94 159 ILE B O 1
ATOM 2847 N N . ALA B 1 160 ? 1.512 12.602 10.094 1 98.88 160 ALA B N 1
ATOM 2848 C CA . ALA B 1 160 ? 0.824 13.523 9.195 1 98.88 160 ALA B CA 1
ATOM 2849 C C . ALA B 1 160 ? -0.639 13.133 9.016 1 98.88 160 ALA B C 1
ATOM 2851 O O . ALA B 1 160 ? -1.312 12.766 9.984 1 98.88 160 ALA B O 1
ATOM 2852 N N . HIS B 1 161 ? -1.144 13.383 7.824 1 98.88 161 HIS B N 1
ATOM 2853 C CA . HIS B 1 161 ? -2.572 13.266 7.555 1 98.88 161 HIS B CA 1
ATOM 2854 C C . HIS B 1 161 ? -2.832 12.391 6.332 1 98.88 161 HIS B C 1
ATOM 2856 O O . HIS B 1 161 ? -1.895 11.984 5.641 1 98.88 161 HIS B O 1
ATOM 2862 N N . ALA B 1 162 ? -4.105 12.023 6.152 1 98.69 162 ALA B N 1
ATOM 2863 C CA . ALA B 1 162 ? -4.461 11.141 5.043 1 98.69 162 ALA B CA 1
ATOM 2864 C C . ALA B 1 162 ? -4.023 11.734 3.709 1 98.69 162 ALA B C 1
ATOM 2866 O O . ALA B 1 162 ? -3.375 11.055 2.906 1 98.69 162 ALA B O 1
ATOM 2867 N N . GLY B 1 163 ? -4.371 13.023 3.488 1 98.75 163 GLY B N 1
ATOM 2868 C CA . GLY B 1 163 ? -4.004 13.664 2.234 1 98.75 163 GLY B CA 1
ATOM 2869 C C . GLY B 1 163 ? -2.502 13.75 2.025 1 98.75 163 GLY B C 1
ATOM 2870 O O . GLY B 1 163 ? -2.016 13.555 0.909 1 98.75 163 GLY B O 1
ATOM 2871 N N . THR B 1 164 ? -1.777 13.984 3.082 1 98.94 164 THR B N 1
ATOM 2872 C CA . THR B 1 164 ? -0.324 14.102 3.033 1 98.94 164 THR B CA 1
ATOM 2873 C C . THR B 1 164 ? 0.312 12.766 2.66 1 98.94 164 THR B C 1
ATOM 2875 O O . THR B 1 164 ? 1.191 12.711 1.799 1 98.94 164 THR B O 1
ATOM 2878 N N . ILE B 1 165 ? -0.138 11.727 3.27 1 98.94 165 ILE B N 1
ATOM 2879 C CA . ILE B 1 165 ? 0.454 10.414 3.057 1 98.94 165 ILE B CA 1
ATOM 2880 C C . ILE B 1 165 ? 0.082 9.898 1.668 1 98.94 165 ILE B C 1
ATOM 2882 O O . ILE B 1 165 ? 0.914 9.305 0.974 1 98.94 165 ILE B O 1
ATOM 2886 N N . ARG B 1 166 ? -1.167 10.18 1.215 1 98.94 166 ARG B N 1
ATOM 2887 C CA . ARG B 1 166 ? -1.524 9.898 -0.171 1 98.94 166 ARG B CA 1
ATOM 2888 C C . ARG B 1 166 ? -0.571 10.594 -1.136 1 98.94 166 ARG B C 1
ATOM 2890 O O . ARG B 1 166 ? -0.135 10 -2.123 1 98.94 166 ARG B O 1
ATOM 2897 N N . ALA B 1 167 ? -0.268 11.836 -0.849 1 98.94 167 ALA B N 1
ATOM 2898 C CA . ALA B 1 167 ? 0.616 12.633 -1.698 1 98.94 167 ALA B CA 1
ATOM 2899 C C . ALA B 1 167 ? 2.016 12.023 -1.755 1 98.94 167 ALA B C 1
ATOM 2901 O O . ALA B 1 167 ? 2.635 11.977 -2.818 1 98.94 167 ALA B O 1
ATOM 2902 N N . ALA B 1 168 ? 2.51 11.578 -0.618 1 98.94 168 ALA B N 1
ATOM 2903 C CA . ALA B 1 168 ? 3.838 10.969 -0.571 1 98.94 168 ALA B CA 1
ATOM 2904 C C . ALA B 1 168 ? 3.889 9.695 -1.408 1 98.94 168 ALA B C 1
ATOM 2906 O O . ALA B 1 168 ? 4.832 9.484 -2.174 1 98.94 168 ALA B O 1
ATOM 2907 N N . VAL B 1 169 ? 2.889 8.859 -1.257 1 98.94 169 VAL B N 1
ATOM 2908 C CA . VAL B 1 169 ? 2.816 7.637 -2.049 1 98.94 169 VAL B CA 1
ATOM 2909 C C . VAL B 1 169 ? 2.695 7.988 -3.531 1 98.94 169 VAL B C 1
ATOM 2911 O O . VAL B 1 169 ? 3.332 7.359 -4.379 1 98.94 169 VAL B O 1
ATOM 2914 N N . ALA B 1 170 ? 1.89 9.008 -3.822 1 98.94 170 ALA B N 1
ATOM 2915 C CA . ALA B 1 170 ? 1.686 9.438 -5.203 1 98.94 170 ALA B CA 1
ATOM 2916 C C . ALA B 1 170 ? 3 9.891 -5.836 1 98.94 170 ALA B C 1
ATOM 2918 O O . ALA B 1 170 ? 3.25 9.617 -7.016 1 98.94 170 ALA B O 1
ATOM 2919 N N . GLN B 1 171 ? 3.783 10.562 -5.078 1 98.88 171 GLN B N 1
ATOM 2920 C CA . GLN B 1 171 ? 5.09 10.984 -5.578 1 98.88 171 GLN B CA 1
ATOM 2921 C C . GLN B 1 171 ? 5.953 9.781 -5.938 1 98.88 171 GLN B C 1
ATOM 2923 O O . GLN B 1 171 ? 6.543 9.734 -7.02 1 98.88 171 GLN B O 1
ATOM 2928 N N . ALA B 1 172 ? 5.984 8.836 -5.062 1 98.81 172 ALA B N 1
ATOM 2929 C CA . ALA B 1 172 ? 6.828 7.664 -5.246 1 98.81 172 ALA B CA 1
ATOM 2930 C C . ALA B 1 172 ? 6.387 6.855 -6.465 1 98.81 172 ALA B C 1
ATOM 2932 O O . ALA B 1 172 ? 7.207 6.219 -7.129 1 98.81 172 ALA B O 1
ATOM 2933 N N . LEU B 1 173 ? 5.094 6.945 -6.816 1 98.81 173 LEU B N 1
ATOM 2934 C CA . LEU B 1 173 ? 4.551 6.062 -7.844 1 98.81 173 LEU B CA 1
ATOM 2935 C C . LEU B 1 173 ? 4.156 6.855 -9.086 1 98.81 173 LEU B C 1
ATOM 2937 O O . LEU B 1 173 ? 3.701 6.277 -10.078 1 98.81 173 LEU B O 1
ATOM 2941 N N . GLY B 1 174 ? 4.238 8.156 -9.047 1 98.44 174 GLY B N 1
ATOM 2942 C CA . GLY B 1 174 ? 3.873 8.992 -10.18 1 98.44 174 GLY B CA 1
ATOM 2943 C C . GLY B 1 174 ? 2.383 9.008 -10.453 1 98.44 174 GLY B C 1
ATOM 2944 O O . GLY B 1 174 ? 1.958 8.938 -11.609 1 98.44 174 GLY B O 1
ATOM 2945 N N . LEU B 1 175 ? 1.593 9.102 -9.453 1 98.81 175 LEU B N 1
ATOM 2946 C CA . LEU B 1 175 ? 0.144 9.047 -9.617 1 98.81 175 LEU B CA 1
ATOM 2947 C C . LEU B 1 175 ? -0.42 10.438 -9.906 1 98.81 175 LEU B C 1
ATOM 2949 O O . LEU B 1 175 ? 0.089 11.43 -9.391 1 98.81 175 LEU B O 1
ATOM 2953 N N . SER B 1 176 ? -1.504 10.477 -10.656 1 98.5 176 SER B N 1
ATOM 2954 C CA . SER B 1 176 ? -2.291 11.703 -10.766 1 98.5 176 SER B CA 1
ATOM 2955 C C . SER B 1 176 ? -3.043 11.992 -9.469 1 98.5 176 SER B C 1
ATOM 2957 O O . SER B 1 176 ? -3.229 11.094 -8.641 1 98.5 176 SER B O 1
ATOM 2959 N N . PRO B 1 177 ? -3.469 13.203 -9.281 1 98.56 177 PRO B N 1
ATOM 2960 C CA . PRO B 1 177 ? -4.238 13.523 -8.078 1 98.56 177 PRO B CA 1
ATOM 2961 C C . PRO B 1 177 ? -5.488 12.656 -7.93 1 98.56 177 PRO B C 1
ATOM 2963 O O . PRO B 1 177 ? -5.77 12.156 -6.84 1 98.56 177 PRO B O 1
ATOM 2966 N N . ASP B 1 178 ? -6.195 12.438 -9.008 1 97 178 ASP B N 1
ATOM 2967 C CA . ASP B 1 178 ? -7.422 11.648 -8.945 1 97 178 ASP B CA 1
ATOM 2968 C C . ASP B 1 178 ? -7.121 10.195 -8.586 1 97 178 ASP B C 1
ATOM 2970 O O . ASP B 1 178 ? -7.836 9.586 -7.789 1 97 178 ASP B O 1
ATOM 2974 N N . THR B 1 179 ? -6.082 9.594 -9.133 1 98.19 179 THR B N 1
ATOM 2975 C CA . THR B 1 179 ? -5.723 8.211 -8.828 1 98.19 179 THR B CA 1
ATOM 2976 C C . THR B 1 179 ? -5.258 8.078 -7.383 1 98.19 179 THR B C 1
ATOM 2978 O O . THR B 1 179 ? -5.555 7.082 -6.719 1 98.19 179 THR B O 1
ATOM 2981 N N . ALA B 1 180 ? -4.523 9.094 -6.93 1 98.69 180 ALA B N 1
ATOM 2982 C CA . ALA B 1 180 ? -4.016 9.07 -5.562 1 98.69 180 ALA B CA 1
ATOM 2983 C C . ALA B 1 180 ? -5.16 9.016 -4.555 1 98.69 180 ALA B C 1
ATOM 2985 O O . ALA B 1 180 ? -5 8.492 -3.449 1 98.69 180 ALA B O 1
ATOM 2986 N N . LEU B 1 181 ? -6.289 9.523 -4.941 1 98.06 181 LEU B N 1
ATOM 2987 C CA . LEU B 1 181 ? -7.441 9.539 -4.051 1 98.06 181 LEU B CA 1
ATOM 2988 C C . LEU B 1 181 ? -8.055 8.148 -3.922 1 98.06 181 LEU B C 1
ATOM 2990 O O . LEU B 1 181 ? -8.945 7.934 -3.102 1 98.06 181 LEU B O 1
ATOM 2994 N N . ARG B 1 182 ? -7.535 7.117 -4.656 1 98.19 182 ARG B N 1
ATOM 2995 C CA . ARG B 1 182 ? -7.957 5.727 -4.516 1 98.19 182 ARG B CA 1
ATOM 2996 C C . ARG B 1 182 ? -7.27 5.062 -3.328 1 98.19 182 ARG B C 1
ATOM 2998 O O . ARG B 1 182 ? -7.66 3.969 -2.91 1 98.19 182 ARG B O 1
ATOM 3005 N N . LEU B 1 183 ? -6.262 5.699 -2.766 1 98.81 183 LEU B N 1
ATOM 3006 C CA . LEU B 1 183 ? -5.516 5.148 -1.642 1 98.81 183 LEU B CA 1
ATOM 3007 C C . LEU B 1 183 ? -6.242 5.41 -0.326 1 98.81 183 LEU B C 1
ATOM 3009 O O . LEU B 1 183 ? -6.652 6.539 -0.052 1 98.81 183 LEU B O 1
ATOM 3013 N N . VAL B 1 184 ? -6.371 4.379 0.464 1 98.44 184 VAL B N 1
ATOM 3014 C CA . VAL B 1 184 ? -6.945 4.516 1.797 1 98.44 184 VAL B CA 1
ATOM 3015 C C . VAL B 1 184 ? -5.832 4.645 2.832 1 98.44 184 VAL B C 1
ATOM 3017 O O . VAL B 1 184 ? -4.836 3.918 2.773 1 98.44 184 VAL B O 1
ATOM 3020 N N . ILE B 1 185 ? -5.922 5.594 3.676 1 98.62 185 ILE B N 1
ATOM 3021 C CA . ILE B 1 185 ? -4.984 5.82 4.77 1 98.62 185 ILE B CA 1
ATOM 3022 C C . ILE B 1 185 ? -5.75 5.969 6.082 1 98.62 185 ILE B C 1
ATOM 3024 O O . ILE B 1 185 ? -6.375 7.004 6.328 1 98.62 185 ILE B O 1
ATOM 3028 N N . ASP B 1 186 ? -5.684 5.02 6.922 1 97.94 186 ASP B N 1
ATOM 3029 C CA . ASP B 1 186 ? -6.438 5.016 8.172 1 97.94 186 ASP B CA 1
ATOM 3030 C C . ASP B 1 186 ? -5.656 5.703 9.289 1 97.94 186 ASP B C 1
ATOM 3032 O O . ASP B 1 186 ? -4.43 5.785 9.234 1 97.94 186 ASP B O 1
ATOM 3036 N N . PRO B 1 187 ? -6.352 6.23 10.289 1 97.75 187 PRO B N 1
ATOM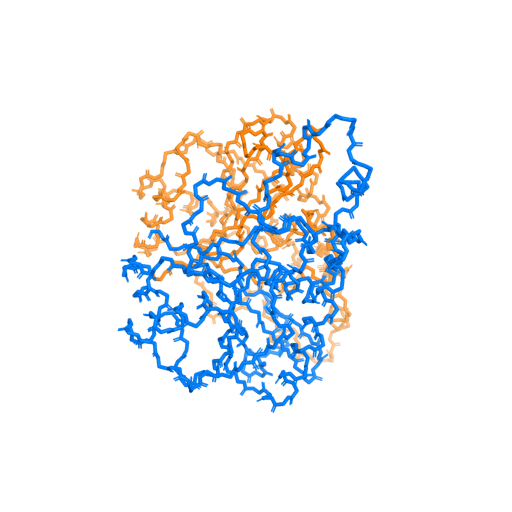 3037 C CA . PRO B 1 187 ? -5.629 6.746 11.453 1 97.75 187 PRO B CA 1
ATOM 3038 C C . PRO B 1 187 ? -4.719 5.703 12.094 1 97.75 187 PRO B C 1
ATOM 3040 O O . PRO B 1 187 ? -5.051 4.516 12.117 1 97.75 187 PRO B O 1
ATOM 3043 N N . GLN B 1 188 ? -3.564 6.121 12.547 1 97.56 188 GLN B N 1
ATOM 3044 C CA . GLN B 1 188 ? -2.602 5.297 13.266 1 97.56 188 GLN B CA 1
ATOM 3045 C C . GLN B 1 188 ? -2.082 4.164 12.391 1 97.56 188 GLN B C 1
ATOM 3047 O O . GLN B 1 188 ? -1.638 3.133 12.898 1 97.56 188 GLN B O 1
ATOM 3052 N N . SER B 1 189 ? -2.215 4.277 11.086 1 97.5 189 SER B N 1
ATOM 3053 C CA . SER B 1 189 ? -1.643 3.301 10.164 1 97.5 189 SER B CA 1
ATOM 3054 C C . SER B 1 189 ? -0.213 3.672 9.789 1 97.5 189 SER B C 1
ATOM 3056 O O . SER B 1 189 ? 0.176 4.84 9.875 1 97.5 189 SER B O 1
ATOM 3058 N N . LEU B 1 190 ? 0.549 2.723 9.422 1 98 190 LEU B N 1
ATOM 3059 C CA . LEU B 1 190 ? 1.946 2.891 9.039 1 98 190 LEU B CA 1
ATOM 3060 C C . LEU B 1 190 ? 2.125 2.676 7.535 1 98 190 LEU B C 1
ATOM 3062 O O . LEU B 1 190 ? 1.653 1.678 6.988 1 98 190 LEU B O 1
ATOM 3066 N N . THR B 1 191 ? 2.654 3.607 6.824 1 98.69 191 THR B N 1
ATOM 3067 C CA . THR B 1 191 ? 3.078 3.523 5.43 1 98.69 191 THR B CA 1
ATOM 3068 C C . THR B 1 191 ? 4.582 3.744 5.309 1 98.69 191 THR B C 1
ATOM 3070 O O . THR B 1 191 ? 5.125 4.695 5.875 1 98.69 191 THR B O 1
ATOM 3073 N N . ARG B 1 192 ? 5.258 2.885 4.574 1 98.44 192 ARG B N 1
ATOM 3074 C CA . ARG B 1 192 ? 6.711 2.951 4.48 1 98.44 192 ARG B CA 1
ATOM 3075 C C . ARG B 1 192 ? 7.156 3.158 3.035 1 98.44 192 ARG B C 1
ATOM 3077 O O . ARG B 1 192 ? 6.734 2.426 2.139 1 98.44 192 ARG B O 1
ATOM 3084 N N . ILE B 1 193 ? 8.031 4.156 2.824 1 98.81 193 ILE B N 1
ATOM 3085 C CA . ILE B 1 193 ? 8.539 4.523 1.506 1 98.81 193 ILE B CA 1
ATOM 3086 C C . ILE B 1 193 ? 10.039 4.762 1.579 1 98.81 193 ILE B C 1
ATOM 3088 O O . ILE B 1 193 ? 10.516 5.488 2.455 1 98.81 193 ILE B O 1
ATOM 3092 N N . ASP B 1 194 ? 10.812 4.176 0.707 1 98.56 194 ASP B N 1
ATOM 3093 C CA . ASP B 1 194 ? 12.234 4.449 0.576 1 98.56 194 ASP B CA 1
ATOM 3094 C C . ASP B 1 194 ? 12.516 5.375 -0.606 1 98.56 194 ASP B C 1
ATOM 3096 O O . ASP B 1 194 ? 12.023 5.137 -1.714 1 98.56 194 ASP B O 1
ATOM 3100 N N . HIS B 1 195 ? 13.18 6.371 -0.345 1 98.31 195 HIS B N 1
ATOM 3101 C CA . HIS B 1 195 ? 13.656 7.27 -1.396 1 98.31 195 HIS B CA 1
ATOM 3102 C C . HIS B 1 195 ? 15.156 7.137 -1.604 1 98.31 195 HIS B C 1
ATOM 3104 O O . HIS B 1 195 ? 15.945 7.453 -0.708 1 98.31 195 HIS B O 1
ATOM 3110 N N . PHE B 1 196 ? 15.531 6.656 -2.756 1 96.62 196 PHE B N 1
ATOM 3111 C CA . PHE B 1 196 ? 16.938 6.539 -3.115 1 96.62 196 PHE B CA 1
ATOM 3112 C C . PHE B 1 196 ? 17.438 7.82 -3.77 1 96.62 196 PHE B C 1
ATOM 3114 O O . PHE B 1 196 ? 17.406 7.957 -4.992 1 96.62 196 PHE B O 1
ATOM 3121 N N . VAL B 1 197 ? 17.953 8.648 -2.988 1 92.31 197 VAL B N 1
ATOM 3122 C CA . VAL B 1 197 ? 18.266 10.016 -3.402 1 92.31 197 VAL B CA 1
ATOM 3123 C C . VAL B 1 197 ? 19.297 9.992 -4.527 1 92.31 197 VAL B C 1
ATOM 3125 O O . VAL B 1 197 ? 19.172 10.742 -5.5 1 92.31 197 VAL B O 1
ATOM 3128 N N . ALA B 1 198 ? 20.266 9.164 -4.461 1 89.44 198 ALA B N 1
ATOM 3129 C CA . ALA B 1 198 ? 21.344 9.125 -5.434 1 89.44 198 ALA B CA 1
ATOM 3130 C C . ALA B 1 198 ? 20.828 8.75 -6.82 1 89.44 198 ALA B C 1
ATOM 3132 O O . ALA B 1 198 ? 21.234 9.336 -7.824 1 89.44 198 ALA B O 1
ATOM 3133 N N . SER B 1 199 ? 19.906 7.867 -6.879 1 89.12 199 SER B N 1
ATOM 3134 C CA . SER B 1 199 ? 19.406 7.391 -8.164 1 89.12 199 SER B CA 1
ATOM 3135 C C . SER B 1 199 ? 18.062 8.039 -8.516 1 89.12 199 SER B C 1
ATOM 3137 O O . SER B 1 199 ? 17.609 7.965 -9.656 1 89.12 199 SER B O 1
ATOM 3139 N N . GLY B 1 200 ? 17.469 8.641 -7.52 1 90.94 200 GLY B N 1
ATOM 3140 C CA . GLY B 1 200 ? 16.141 9.195 -7.719 1 90.94 200 GLY B CA 1
ATOM 3141 C C . GLY B 1 200 ? 15.039 8.148 -7.668 1 90.94 200 GLY B C 1
ATOM 3142 O O . GLY B 1 200 ? 13.883 8.43 -7.98 1 90.94 200 GLY B O 1
ATOM 3143 N N . GLY B 1 201 ? 15.352 6.941 -7.289 1 94.81 201 GLY B N 1
ATOM 3144 C CA . GLY B 1 201 ? 14.414 5.832 -7.254 1 94.81 201 GLY B CA 1
ATOM 3145 C C . GLY B 1 201 ? 13.586 5.793 -5.984 1 94.81 201 GLY B C 1
ATOM 3146 O O . GLY B 1 201 ? 13.891 6.496 -5.02 1 94.81 201 GLY B O 1
ATOM 3147 N N . TRP B 1 202 ? 12.562 5.043 -6.059 1 97.88 202 TRP B N 1
ATOM 3148 C CA . TRP B 1 202 ? 11.656 4.879 -4.93 1 97.88 202 TRP B CA 1
ATOM 3149 C C . TRP B 1 202 ? 11.305 3.408 -4.727 1 97.88 202 TRP B C 1
ATOM 3151 O O . TRP B 1 202 ? 11.312 2.621 -5.676 1 97.88 202 TRP B O 1
ATOM 3161 N N . ALA B 1 203 ? 11.016 3.02 -3.529 1 98.31 203 ALA B N 1
ATOM 3162 C CA . ALA B 1 203 ? 10.352 1.766 -3.174 1 98.31 203 ALA B CA 1
ATOM 3163 C C . ALA B 1 203 ? 9.219 2.004 -2.18 1 98.31 203 ALA B C 1
ATOM 3165 O O . ALA B 1 203 ? 9.422 2.648 -1.146 1 98.31 203 ALA B O 1
ATOM 3166 N N . VAL B 1 204 ? 8.047 1.606 -2.537 1 98.81 204 VAL B N 1
ATOM 3167 C CA . VAL B 1 204 ? 6.949 1.61 -1.576 1 98.81 204 VAL B CA 1
ATOM 3168 C C . VAL B 1 204 ? 6.902 0.271 -0.843 1 98.81 204 VAL B C 1
ATOM 3170 O O . VAL B 1 204 ? 6.488 -0.741 -1.414 1 98.81 204 VAL B O 1
ATOM 3173 N N . ARG B 1 205 ? 7.281 0.288 0.398 1 98.19 205 ARG B N 1
ATOM 3174 C CA . ARG B 1 205 ? 7.484 -0.927 1.181 1 98.19 205 ARG B CA 1
ATOM 3175 C C . ARG B 1 205 ? 6.16 -1.455 1.725 1 98.19 205 ARG B C 1
ATOM 3177 O O . ARG B 1 205 ? 5.949 -2.668 1.792 1 98.19 205 ARG B O 1
ATOM 3184 N N . SER B 1 206 ? 5.336 -0.625 2.146 1 98.19 206 SER B N 1
ATOM 3185 C CA . SER B 1 206 ? 4.004 -0.954 2.643 1 98.19 206 SER B CA 1
ATOM 3186 C C . SER B 1 206 ? 3.113 0.283 2.697 1 98.19 206 SER B C 1
ATOM 3188 O O . SER B 1 206 ? 3.607 1.412 2.674 1 98.19 206 SER B O 1
ATOM 3190 N N . MET B 1 207 ? 1.871 0.066 2.684 1 98.56 207 MET B N 1
ATOM 3191 C CA . MET B 1 207 ? 0.91 1.163 2.746 1 98.56 207 MET B CA 1
ATOM 3192 C C . MET B 1 207 ? -0.267 0.803 3.648 1 98.56 207 MET B C 1
ATOM 3194 O O . MET B 1 207 ? -0.871 -0.26 3.492 1 98.56 207 MET B O 1
ATOM 3198 N N . ASN B 1 208 ? -0.522 1.701 4.633 1 98.38 208 ASN B N 1
ATOM 3199 C CA . ASN B 1 208 ? -1.708 1.619 5.477 1 98.38 208 ASN B CA 1
ATOM 3200 C C . ASN B 1 208 ? -1.736 0.321 6.277 1 98.38 208 ASN B C 1
ATOM 3202 O O . ASN B 1 208 ? -2.764 -0.357 6.336 1 98.38 208 ASN B O 1
ATOM 3206 N N . GLU B 1 209 ? -0.604 -0.034 6.812 1 96.94 209 GLU B N 1
ATOM 3207 C CA . GLU B 1 209 ? -0.563 -1.158 7.742 1 96.94 209 GLU B CA 1
ATOM 3208 C C . GLU B 1 209 ? -1.319 -0.837 9.031 1 96.94 209 GLU B C 1
ATOM 3210 O O . GLU B 1 209 ? -0.977 0.113 9.734 1 96.94 209 GLU B O 1
ATOM 3215 N N . THR B 1 210 ? -2.375 -1.614 9.172 1 90.06 210 THR B N 1
ATOM 3216 C CA . THR B 1 210 ? -3.141 -1.416 10.398 1 90.06 210 THR B CA 1
ATOM 3217 C C . THR B 1 210 ? -2.982 -2.611 11.336 1 90.06 210 THR B C 1
ATOM 3219 O O . THR B 1 210 ? -2.809 -3.742 10.875 1 90.06 210 THR B O 1
ATOM 3222 N N . LEU B 1 211 ? -2.705 -2.354 12.664 1 71.12 211 LEU B N 1
ATOM 3223 C CA . LEU B 1 211 ? -2.449 -3.404 13.648 1 71.12 211 LEU B CA 1
ATOM 3224 C C . LEU B 1 211 ? -3.746 -4.094 14.055 1 71.12 211 LEU B C 1
ATOM 3226 O O . LEU B 1 211 ? -4.809 -3.467 14.078 1 71.12 211 LEU B O 1
ATOM 3230 N N . PRO B 1 212 ? -3.537 -5.559 13.984 1 63.88 212 PRO B N 1
ATOM 3231 C CA . PRO B 1 212 ? -4.711 -6.27 14.5 1 63.88 212 PRO B CA 1
ATOM 3232 C C . PRO B 1 212 ? -5.102 -5.824 15.906 1 63.88 212 PRO B C 1
ATOM 3234 O O . PRO B 1 212 ? -4.266 -5.301 16.641 1 63.88 212 PRO B O 1
#

pLDDT: mean 94.57, std 11.33, range [22.02, 99.0]